Protein AF-0000000086184321 (afdb_homodimer)

Solvent-accessible surface area (backbone atoms only — not comparable to full-atom values): 30641 Å² total; per-residue (Å²): 94,87,85,82,88,83,79,93,79,84,78,82,73,81,73,84,86,80,82,78,77,79,79,68,79,74,74,78,65,77,64,73,74,68,76,66,70,72,68,69,64,73,70,72,73,70,72,45,74,62,38,49,52,39,48,54,51,44,51,50,51,59,71,64,36,75,62,76,52,78,52,70,68,50,64,69,43,50,80,32,51,65,48,74,54,87,91,51,58,49,40,37,38,31,44,73,55,88,78,30,42,36,38,38,39,37,48,44,63,45,68,56,58,64,70,67,51,63,70,83,76,51,77,66,77,75,64,75,80,81,79,79,78,69,83,70,72,75,64,71,71,79,72,75,56,62,64,33,61,34,43,35,37,40,33,41,85,94,52,19,25,40,36,37,36,29,32,28,32,78,32,35,73,50,64,47,28,49,24,68,34,80,49,36,63,59,71,68,43,84,47,71,66,34,50,49,56,54,70,44,31,50,51,51,59,49,38,85,74,46,56,66,68,49,47,51,34,48,51,52,55,36,36,76,67,58,61,34,42,68,47,18,47,43,49,52,52,51,36,52,50,50,49,52,54,51,47,52,50,46,38,51,51,52,30,53,57,64,62,100,134,93,86,79,89,76,80,92,86,85,87,81,79,84,79,82,82,80,77,79,79,80,81,74,78,78,75,77,74,73,69,74,76,70,71,70,70,72,68,69,69,65,78,71,73,70,71,46,74,44,37,50,44,37,48,53,51,45,49,51,50,60,72,64,40,72,60,78,51,77,51,70,68,48,64,67,43,50,78,34,47,65,48,71,51,87,62,41,26,45,40,37,37,31,45,73,55,87,76,29,40,36,39,36,38,38,49,45,63,47,70,54,58,62,71,71,52,63,69,84,75,54,78,67,78,74,68,75,78,78,80,82,78,72,87,66,72,76,64,70,74,76,74,76,56,62,65,32,62,35,42,37,36,41,34,41,83,92,54,20,25,39,37,38,37,27,32,29,32,80,30,33,72,50,64,48,26,50,23,69,32,78,50,37,63,58,72,67,44,87,46,68,66,35,47,55,56,54,71,76,46,66,51,30,59,55,40,83,73,48,56,68,66,59,48,53,52,50,52,53,54,36,36,77,69,57,60,34,41,68,46,20,47,43,49,52,53,52,35,52,50,49,46,51,55,49,47,53,50,46,39,53,52,46,31,53,55,66,61,99

Organism: Rhodotorula mucilaginosa (NCBI:txid5537)

Structure (mmCIF, N/CA/C/O backbone):
data_AF-0000000086184321-model_v1
#
loop_
_entity.id
_entity.type
_entity.pdbx_description
1 polymer 'Mitochondrial acidic protein mam33'
#
loop_
_atom_site.group_PDB
_atom_site.id
_atom_site.type_symbol
_atom_site.label_atom_id
_atom_site.label_alt_id
_atom_site.label_comp_id
_atom_site.label_asym_id
_atom_site.label_entity_id
_atom_site.label_seq_id
_atom_site.pdbx_PDB_ins_code
_atom_site.Cartn_x
_atom_site.Cartn_y
_atom_site.Cartn_z
_atom_site.occupancy
_atom_site.B_iso_or_equiv
_atom_site.auth_seq_id
_atom_site.auth_comp_id
_atom_site.auth_asym_id
_atom_site.auth_atom_id
_atom_site.pdbx_PDB_model_num
ATOM 1 N N . MET A 1 1 ? -21.906 15.953 9.023 1 20.77 1 MET A N 1
ATOM 2 C CA . MET A 1 1 ? -22.828 14.914 9.445 1 20.77 1 MET A CA 1
ATOM 3 C C . MET A 1 1 ? -24.188 15.5 9.797 1 20.77 1 MET A C 1
ATOM 5 O O . MET A 1 1 ? -24.391 15.984 10.914 1 20.77 1 MET A O 1
ATOM 9 N N . LEU A 1 2 ? -24.953 16.109 8.656 1 25.8 2 LEU A N 1
ATOM 10 C CA . LEU A 1 2 ? -26.078 17.031 8.703 1 25.8 2 LEU A CA 1
ATOM 11 C C . LEU A 1 2 ? -27.344 16.328 9.195 1 25.8 2 LEU A C 1
ATOM 13 O O . LEU A 1 2 ? -27.609 15.195 8.797 1 25.8 2 LEU A O 1
ATOM 17 N N . SER A 1 3 ? -28.078 16.688 10.312 1 24.38 3 SER A N 1
ATOM 18 C CA . SER A 1 3 ? -29.047 16.422 11.367 1 24.38 3 SER A CA 1
ATOM 19 C C . SER A 1 3 ? -30.469 16.281 10.805 1 24.38 3 SER A C 1
ATOM 21 O O . SER A 1 3 ? -31.109 17.281 10.477 1 24.38 3 SER A O 1
ATOM 23 N N . ARG A 1 4 ? -30.734 15.086 9.945 1 26.53 4 ARG A N 1
ATOM 24 C CA . ARG A 1 4 ? -32.031 14.859 9.328 1 26.53 4 ARG A CA 1
ATOM 25 C C . ARG A 1 4 ? -33.156 14.859 10.383 1 26.53 4 ARG A C 1
ATOM 27 O O . ARG A 1 4 ? -32.906 14.445 11.523 1 26.53 4 ARG A O 1
ATOM 34 N N . THR A 1 5 ? -34.312 15.523 10.148 1 26.09 5 THR A N 1
ATOM 35 C CA . THR A 1 5 ? -35.562 16.094 10.656 1 26.09 5 THR A CA 1
ATOM 36 C C . THR A 1 5 ? -36.5 14.992 11.148 1 26.09 5 THR A C 1
ATOM 38 O O . THR A 1 5 ? -36.812 14.07 10.406 1 26.09 5 THR A O 1
ATOM 41 N N . LEU A 1 6 ? -36.719 14.898 12.5 1 24.52 6 LEU A N 1
ATOM 42 C CA . LEU A 1 6 ? -37.219 14.07 13.602 1 24.52 6 LEU A CA 1
ATOM 43 C C . LEU A 1 6 ? -38.656 13.672 13.375 1 24.52 6 LEU A C 1
ATOM 45 O O . LEU A 1 6 ? -38.969 12.516 13.047 1 24.52 6 LEU A O 1
ATOM 49 N N . CYS A 1 7 ? -39.781 14.141 14.094 1 24.28 7 CYS A N 1
ATOM 50 C CA . CYS A 1 7 ? -40.344 13.477 15.266 1 24.28 7 CYS A CA 1
ATOM 51 C C . CYS A 1 7 ? -41.781 13.031 15.008 1 24.28 7 CYS A C 1
ATOM 53 O O . CYS A 1 7 ? -42.219 11.992 15.523 1 24.28 7 CYS A O 1
ATOM 55 N N . ARG A 1 8 ? -42.938 13.844 14.445 1 24.88 8 ARG A N 1
ATOM 56 C CA . ARG A 1 8 ? -44.031 14.039 15.359 1 24.88 8 ARG A CA 1
ATOM 57 C C . ARG A 1 8 ? -45.156 13.016 15.094 1 24.88 8 ARG A C 1
ATOM 59 O O . ARG A 1 8 ? -45.812 13.055 14.055 1 24.88 8 ARG A O 1
ATOM 66 N N . ALA A 1 9 ? -45.125 11.766 15.711 1 26.78 9 ALA A N 1
ATOM 67 C CA . ALA A 1 9 ? -45.906 10.547 15.555 1 26.78 9 ALA A CA 1
ATOM 68 C C . ALA A 1 9 ? -47.344 10.734 16.078 1 26.78 9 ALA A C 1
ATOM 70 O O . ALA A 1 9 ? -47.531 11.172 17.219 1 26.78 9 ALA A O 1
ATOM 71 N N . ALA A 1 10 ? -48.406 10.805 15.164 1 24.77 10 ALA A N 1
ATOM 72 C CA . ALA A 1 10 ? -49.812 11.148 15.297 1 24.77 10 ALA A CA 1
ATOM 73 C C . ALA A 1 10 ? -50.562 10.07 16.078 1 24.77 10 ALA A C 1
ATOM 75 O O . ALA A 1 10 ? -50.344 8.875 15.883 1 24.77 10 ALA A O 1
ATOM 76 N N . THR A 1 11 ? -51.219 10.273 17.25 1 27.66 11 THR A N 1
ATOM 77 C CA . THR A 1 11 ? -51.781 9.695 18.469 1 27.66 11 THR A CA 1
ATOM 78 C C . THR A 1 11 ? -53.125 9.031 18.203 1 27.66 11 THR A C 1
ATOM 80 O O . THR A 1 11 ? -53.812 8.609 19.125 1 27.66 11 THR A O 1
ATOM 83 N N . ALA A 1 12 ? -53.406 8.281 17.016 1 24.64 12 ALA A N 1
ATOM 84 C CA . ALA A 1 12 ? -54.844 8.07 16.734 1 24.64 12 ALA A CA 1
ATOM 85 C C . ALA A 1 12 ? -55.438 7.102 17.734 1 24.64 12 ALA A C 1
ATOM 87 O O . ALA A 1 12 ? -54.875 6.047 18.031 1 24.64 12 ALA A O 1
ATOM 88 N N . ALA A 1 13 ? -56.438 7.461 18.609 1 28.17 13 ALA A N 1
ATOM 89 C CA . ALA A 1 13 ? -57.125 7.074 19.844 1 28.17 13 ALA A CA 1
ATOM 90 C C . ALA A 1 13 ? -58.094 5.941 19.594 1 28.17 13 ALA A C 1
ATOM 92 O O . ALA A 1 13 ? -58.781 5.496 20.516 1 28.17 13 ALA A O 1
ATOM 93 N N . VAL A 1 14 ? -57.875 4.953 18.609 1 25.17 14 VAL A N 1
ATOM 94 C CA . VAL A 1 14 ? -59.094 4.273 18.234 1 25.17 14 VAL A CA 1
ATOM 95 C C . VAL A 1 14 ? -59.594 3.389 19.375 1 25.17 14 VAL A C 1
ATOM 97 O O . VAL A 1 14 ? -58.812 2.611 19.938 1 25.17 14 VAL A O 1
ATOM 100 N N . ARG A 1 15 ? -60.812 3.594 20 1 27.64 15 ARG A N 1
ATOM 101 C CA . ARG A 1 15 ? -61.531 3.24 21.203 1 27.64 15 ARG A CA 1
ATOM 102 C C . ARG A 1 15 ? -62.062 1.811 21.141 1 27.64 15 ARG A C 1
ATOM 104 O O . ARG A 1 15 ? -62.75 1.349 22.047 1 27.64 15 ARG A O 1
ATOM 111 N N . PRO A 1 16 ? -61.438 0.771 20.391 1 26.77 16 PRO A N 1
ATOM 112 C CA . PRO A 1 16 ? -62.438 -0.225 20.047 1 26.77 16 PRO A CA 1
ATOM 113 C C . PRO A 1 16 ? -63.062 -0.892 21.281 1 26.77 16 PRO A C 1
ATOM 115 O O . PRO A 1 16 ? -62.438 -0.862 22.359 1 26.77 16 PRO A O 1
ATOM 118 N N . ALA A 1 17 ? -64.25 -1.737 21.078 1 27.14 17 ALA A N 1
ATOM 119 C CA . ALA A 1 17 ? -65.562 -2.311 21.516 1 27.14 17 ALA A CA 1
ATOM 120 C C . ALA A 1 17 ? -65.312 -3.584 22.328 1 27.14 17 ALA A C 1
ATOM 122 O O . ALA A 1 17 ? -64.562 -4.457 21.922 1 27.14 17 ALA A O 1
ATOM 123 N N . LEU A 1 18 ? -65.75 -3.633 23.641 1 27.95 18 LEU A N 1
ATOM 124 C CA . LEU A 1 18 ? -65.562 -4.449 24.844 1 27.95 18 LEU A CA 1
ATOM 125 C C . LEU A 1 18 ? -66.25 -5.785 24.703 1 27.95 18 LEU A C 1
ATOM 127 O O . LEU A 1 18 ? -66.25 -6.594 25.641 1 27.95 18 LEU A O 1
ATOM 131 N N . ALA A 1 19 ? -66.938 -6.242 23.625 1 28.39 19 ALA A N 1
ATOM 132 C CA . ALA A 1 19 ? -68.062 -7.133 23.906 1 28.39 19 ALA A CA 1
ATOM 133 C C . ALA A 1 19 ? -67.562 -8.43 24.547 1 28.39 19 ALA A C 1
ATOM 135 O O . ALA A 1 19 ? -66.562 -9 24.125 1 28.39 19 ALA A O 1
ATOM 136 N N . ARG A 1 20 ? -68.188 -8.812 25.703 1 28.73 20 ARG A N 1
ATOM 137 C CA . ARG A 1 20 ? -67.938 -9.805 26.75 1 28.73 20 ARG A CA 1
ATOM 138 C C . ARG A 1 20 ? -68.312 -11.203 26.281 1 28.73 20 ARG A C 1
ATOM 140 O O . ARG A 1 20 ? -69.5 -11.531 26.156 1 28.73 20 ARG A O 1
ATOM 147 N N . ALA A 1 21 ? -67.875 -11.75 25.172 1 28.08 21 ALA A N 1
ATOM 148 C CA . ALA A 1 21 ? -68.375 -13.016 24.641 1 28.08 21 ALA A CA 1
ATOM 149 C C . ALA A 1 21 ? -68.312 -14.117 25.703 1 28.08 21 ALA A C 1
ATOM 151 O O . ALA A 1 21 ? -67.375 -14.188 26.469 1 28.08 21 ALA A O 1
ATOM 152 N N . ALA A 1 22 ? -69.5 -14.695 25.984 1 34.22 22 ALA A N 1
ATOM 153 C CA . ALA A 1 22 ? -70.062 -15.75 26.828 1 34.22 22 ALA A CA 1
ATOM 154 C C . ALA A 1 22 ? -69.312 -17.047 26.641 1 34.22 22 ALA A C 1
ATOM 156 O O . ALA A 1 22 ? -68.938 -17.438 25.516 1 34.22 22 ALA A O 1
ATOM 157 N N . VAL A 1 23 ? -68.688 -17.484 27.688 1 32.53 23 VAL A N 1
ATOM 158 C CA . VAL A 1 23 ? -67.688 -18.547 27.844 1 32.53 23 VAL A CA 1
ATOM 159 C C . VAL A 1 23 ? -68.375 -19.906 27.781 1 32.53 23 VAL A C 1
ATOM 161 O O . VAL A 1 23 ? -69.125 -20.297 28.703 1 32.53 23 VAL A O 1
ATOM 164 N N . ARG A 1 24 ? -69.375 -20.141 26.844 1 38.09 24 ARG A N 1
ATOM 165 C CA . ARG A 1 24 ? -70 -21.453 26.969 1 38.09 24 ARG A CA 1
ATOM 166 C C . ARG A 1 24 ? -69 -22.562 27.094 1 38.09 24 ARG A C 1
ATOM 168 O O . ARG A 1 24 ? -67.938 -22.531 26.422 1 38.09 24 ARG A O 1
ATOM 175 N N . PRO A 1 25 ? -69.188 -23.406 28.141 1 37.12 25 PRO A N 1
ATOM 176 C CA . PRO A 1 25 ? -68.188 -24.406 28.469 1 37.12 25 PRO A CA 1
ATOM 177 C C . PRO A 1 25 ? -68 -25.438 27.359 1 37.12 25 PRO A C 1
ATOM 179 O O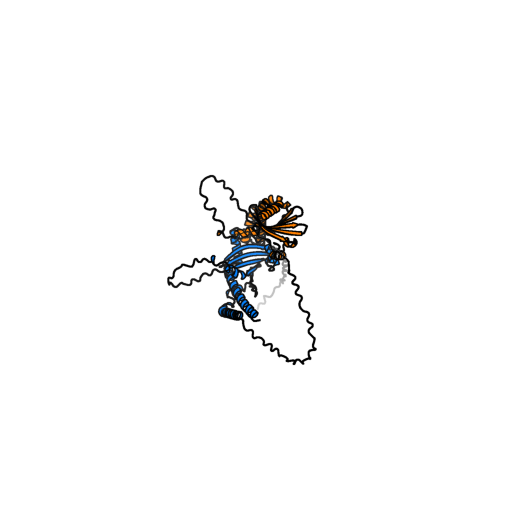 . PRO A 1 25 ? -68.938 -26 26.859 1 37.12 25 PRO A O 1
ATOM 182 N N . ALA A 1 26 ? -67.25 -25.203 26.391 1 33.62 26 ALA A N 1
ATOM 183 C CA . ALA A 1 26 ? -67.125 -26.078 25.234 1 33.62 26 ALA A CA 1
ATOM 184 C C . ALA A 1 26 ? -66.875 -27.516 25.656 1 33.62 26 ALA A C 1
ATOM 186 O O . ALA A 1 26 ? -66.125 -27.766 26.641 1 33.62 26 ALA A O 1
ATOM 187 N N . ALA A 1 27 ? -67.938 -28.422 25.484 1 34.38 27 ALA A N 1
ATOM 188 C CA . ALA A 1 27 ? -67.938 -29.875 25.547 1 34.38 27 ALA A CA 1
ATOM 189 C C . ALA A 1 27 ? -66.562 -30.422 25.047 1 34.38 27 ALA A C 1
ATOM 191 O O . ALA A 1 27 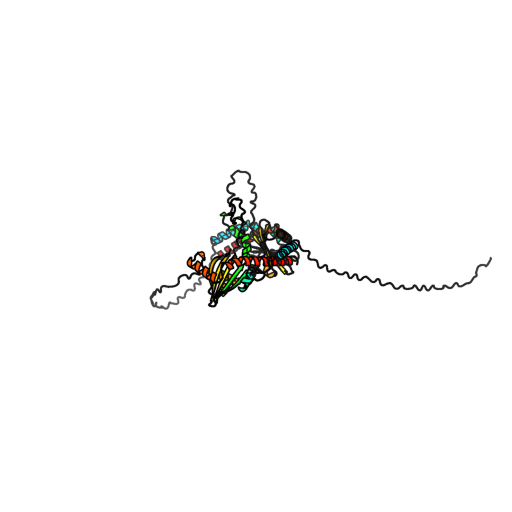? -66 -29.875 24.109 1 34.38 27 ALA A O 1
ATOM 192 N N . ALA A 1 28 ? -66 -31.094 25.938 1 33.91 28 ALA A N 1
ATOM 193 C CA . ALA A 1 28 ? -64.688 -31.688 25.719 1 33.91 28 ALA A CA 1
ATOM 194 C C . ALA A 1 28 ? -64.688 -32.656 24.516 1 33.91 28 ALA A C 1
ATOM 196 O O . ALA A 1 28 ? -65.312 -33.719 24.594 1 33.91 28 ALA A O 1
ATOM 197 N N . ARG A 1 29 ? -65.25 -32.188 23.375 1 37.16 29 ARG A N 1
ATOM 198 C CA . ARG A 1 29 ? -65.188 -33.125 22.281 1 37.16 29 ARG A CA 1
ATOM 199 C C . ARG A 1 29 ? -63.875 -33.906 22.25 1 37.16 29 ARG A C 1
ATOM 201 O O . ARG A 1 29 ? -62.812 -33.312 22.344 1 37.16 29 ARG A O 1
ATOM 208 N N . ALA A 1 30 ? -64.062 -35.156 22.688 1 39.91 30 ALA A N 1
ATOM 209 C CA . ALA A 1 30 ? -62.938 -36.094 22.5 1 39.91 30 ALA A CA 1
ATOM 210 C C . ALA A 1 30 ? -62.281 -35.875 21.141 1 39.91 30 ALA A C 1
ATOM 212 O O . ALA A 1 30 ? -62.938 -35.938 20.109 1 39.91 30 ALA A O 1
ATOM 213 N N . LEU A 1 31 ? -61.5 -34.906 21.047 1 37.31 31 LEU A N 1
ATOM 214 C CA . LEU A 1 31 ? -60.844 -34.75 19.766 1 37.31 31 LEU A CA 1
ATOM 215 C C . LEU A 1 31 ? -60.219 -36.062 19.281 1 37.31 31 LEU A C 1
ATOM 217 O O . LEU A 1 31 ? -59.625 -36.781 20.062 1 37.31 31 LEU A O 1
ATOM 221 N N . PRO A 1 32 ? -61 -36.75 18.453 1 43.38 32 PRO A N 1
ATOM 222 C CA . PRO A 1 32 ? -60.281 -37.875 17.875 1 43.38 32 PRO A CA 1
ATOM 223 C C . PRO A 1 32 ? -58.812 -37.562 17.609 1 43.38 32 PRO A C 1
ATOM 225 O O . PRO A 1 32 ? -58.438 -36.438 17.359 1 43.38 32 PRO A O 1
ATOM 228 N N . SER A 1 33 ? -58 -38.125 18.469 1 41.62 33 SER A N 1
ATOM 229 C CA . SER A 1 33 ? -56.562 -38 18.188 1 41.62 33 SER A CA 1
ATOM 230 C C . SER A 1 33 ? -56.25 -38.438 16.766 1 41.62 33 SER A C 1
ATOM 232 O O . SER A 1 33 ? -56.344 -39.625 16.438 1 41.62 33 SER A O 1
ATOM 234 N N . THR A 1 34 ? -56.969 -37.906 15.758 1 42.31 34 THR A N 1
ATOM 235 C CA . THR A 1 34 ? -56.375 -38.25 14.469 1 42.31 34 THR A CA 1
ATOM 236 C C . THR A 1 34 ? -54.844 -38.031 14.523 1 42.31 34 THR A C 1
ATOM 238 O O . THR A 1 34 ? -54.375 -36.906 14.781 1 42.31 34 THR A O 1
ATOM 241 N N . LEU A 1 35 ? -54.188 -39 15.125 1 38.09 35 LEU A N 1
ATOM 242 C CA . LEU A 1 35 ? -52.75 -38.938 14.773 1 38.09 35 LEU A CA 1
ATOM 243 C C . LEU A 1 35 ? -52.594 -38.625 13.297 1 38.09 35 LEU A C 1
ATOM 245 O O . LEU A 1 35 ? -53 -39.375 12.422 1 38.09 35 LEU A O 1
ATOM 249 N N . ARG A 1 36 ? -53 -37.375 12.898 1 42.62 36 ARG A N 1
ATOM 250 C CA . ARG A 1 36 ? -52.5 -37 11.578 1 42.62 36 ARG A CA 1
ATOM 251 C C . ARG A 1 36 ? -51.062 -37.406 11.398 1 42.62 36 ARG A C 1
ATOM 253 O O . ARG A 1 36 ? -50.188 -37 12.18 1 42.62 36 ARG A O 1
ATOM 260 N N . THR A 1 37 ? -50.844 -38.625 11.023 1 43 37 THR A N 1
ATOM 261 C CA . THR A 1 37 ? -49.531 -38.906 10.508 1 43 37 THR A CA 1
ATOM 262 C C . THR A 1 37 ? -49.031 -37.719 9.664 1 43 37 THR A C 1
ATOM 264 O O . THR A 1 37 ? -49.656 -37.344 8.68 1 43 37 THR A O 1
ATOM 267 N N . PHE A 1 38 ? -48.5 -36.656 10.328 1 44.75 38 PHE A N 1
ATOM 268 C CA . PHE A 1 38 ? -47.688 -35.75 9.523 1 44.75 38 PHE A CA 1
ATOM 269 C C . PHE A 1 38 ? -46.844 -36.5 8.531 1 44.75 38 PHE A C 1
ATOM 271 O O . PHE A 1 38 ? -45.844 -37.125 8.914 1 44.75 38 PHE A O 1
ATOM 278 N N . SER A 1 39 ? -47.5 -37.281 7.688 1 42.09 39 SER A N 1
ATOM 279 C CA . SER A 1 39 ? -46.594 -37.625 6.59 1 42.09 39 SER A CA 1
ATOM 280 C C . SER A 1 39 ? -45.688 -36.438 6.219 1 42.09 39 SER A C 1
ATOM 282 O O . SER A 1 39 ? -46.188 -35.375 5.781 1 42.09 39 SER A O 1
ATOM 284 N N . THR A 1 40 ? -44.781 -36.062 7.086 1 42.84 40 THR A N 1
ATOM 285 C CA . THR A 1 40 ? -43.781 -35.188 6.551 1 42.84 40 THR A CA 1
ATOM 286 C C . THR A 1 40 ? -43.438 -35.531 5.105 1 42.84 40 THR A C 1
ATOM 288 O O . THR A 1 40 ? -42.812 -36.562 4.852 1 42.84 40 THR A O 1
ATOM 291 N N . SER A 1 41 ? -44.406 -35.5 4.215 1 43.53 41 SER A N 1
ATOM 292 C CA . SER A 1 41 ? -43.906 -35.5 2.844 1 43.53 41 SER A CA 1
ATOM 293 C C . SER A 1 41 ? -42.562 -34.75 2.738 1 43.53 41 SER A C 1
ATOM 295 O O . SER A 1 41 ? -42.469 -33.594 3.121 1 43.53 41 SER A O 1
ATOM 297 N N . PHE A 1 42 ? -41.5 -35.375 3.031 1 43.12 42 PHE A N 1
ATOM 298 C CA . PHE A 1 42 ? -40.25 -34.781 2.523 1 43.12 42 PHE A CA 1
ATOM 299 C C . PHE A 1 42 ? -40.5 -34.094 1.193 1 43.12 42 PHE A C 1
ATOM 301 O O . PHE A 1 42 ? -40.938 -34.719 0.226 1 43.12 42 PHE A O 1
ATOM 308 N N . ALA A 1 43 ? -41.094 -32.969 1.17 1 44.62 43 ALA A N 1
ATOM 309 C CA . ALA A 1 43 ? -41.219 -32.156 -0.028 1 44.62 43 ALA A CA 1
ATOM 310 C C . ALA A 1 43 ? -40.031 -32.406 -0.987 1 44.62 43 ALA A C 1
ATOM 312 O O . ALA A 1 43 ? -38.875 -32.25 -0.615 1 44.62 43 ALA A O 1
ATOM 313 N N . ARG A 1 44 ? -40.094 -33.344 -1.843 1 51.38 44 ARG A N 1
ATOM 314 C CA . ARG A 1 44 ? -39.188 -33.438 -2.982 1 51.38 44 ARG A CA 1
ATOM 315 C C . ARG A 1 44 ? -38.781 -32.062 -3.482 1 51.38 44 ARG A C 1
ATOM 317 O O . ARG A 1 44 ? -39.656 -31.266 -3.844 1 51.38 44 ARG A O 1
ATOM 324 N N . PHE A 1 45 ? -37.656 -31.531 -2.945 1 55.56 45 PHE A N 1
ATOM 325 C CA . PHE A 1 45 ? -37.188 -30.234 -3.404 1 55.56 45 PHE A CA 1
ATOM 326 C C . PHE A 1 45 ? -37.344 -30.109 -4.914 1 55.56 45 PHE A C 1
ATOM 328 O O . PHE A 1 45 ? -36.906 -30.984 -5.664 1 55.56 45 PHE A O 1
ATOM 335 N N . GLU A 1 46 ? -38.312 -29.531 -5.391 1 66.12 46 GLU A N 1
ATOM 336 C CA . GLU A 1 46 ? -38.344 -29.188 -6.809 1 66.12 46 GLU A CA 1
ATOM 337 C C . GLU A 1 46 ? -37.344 -28.094 -7.137 1 66.12 46 GLU A C 1
ATOM 339 O O . GLU A 1 46 ? -37.375 -27.016 -6.547 1 66.12 46 GLU A O 1
ATOM 344 N N . PRO A 1 47 ? -36.25 -28.516 -7.875 1 74.5 47 PRO A N 1
ATOM 345 C CA . PRO A 1 47 ? -35.219 -27.516 -8.219 1 74.5 47 PRO A CA 1
ATOM 346 C C . PRO A 1 47 ? -35.812 -26.25 -8.828 1 74.5 47 PRO A C 1
ATOM 348 O O . PRO A 1 47 ? -36.75 -26.328 -9.617 1 74.5 47 PRO A O 1
ATOM 351 N N . THR A 1 48 ? -35.438 -25.188 -8.203 1 84.69 48 THR A N 1
ATOM 352 C CA . THR A 1 48 ? -35.812 -23.906 -8.812 1 84.69 48 THR A CA 1
ATOM 353 C C . THR A 1 48 ? -35.188 -23.766 -10.195 1 84.69 48 THR A C 1
ATOM 355 O O . THR A 1 48 ? -34.25 -24.516 -10.539 1 84.69 48 THR A O 1
ATOM 358 N N . ALA A 1 49 ? -35.812 -22.969 -10.906 1 90.38 49 ALA A N 1
ATOM 359 C CA . ALA A 1 49 ? -35.25 -22.672 -12.211 1 90.38 49 ALA A CA 1
ATOM 360 C C . ALA A 1 49 ? -33.781 -22.281 -12.086 1 90.38 49 ALA A C 1
ATOM 362 O O . ALA A 1 49 ? -32.969 -22.672 -12.914 1 90.38 49 ALA A O 1
ATOM 363 N N . LEU A 1 50 ? -33.531 -21.641 -11.047 1 94 50 LEU A N 1
ATOM 364 C CA . LEU A 1 50 ? -32.156 -21.188 -10.82 1 94 50 LEU A CA 1
ATOM 365 C C . LEU A 1 50 ? -31.266 -22.375 -10.516 1 94 50 LEU A C 1
ATOM 367 O O . LEU A 1 50 ? -30.172 -22.5 -11.102 1 94 50 LEU A O 1
ATOM 371 N N . SER A 1 51 ? -31.688 -23.234 -9.609 1 94.62 51 SER A N 1
ATOM 372 C CA . SER A 1 51 ? -30.875 -24.391 -9.25 1 94.62 51 SER A CA 1
ATOM 373 C C . SER A 1 51 ? -30.656 -25.297 -10.461 1 94.62 51 SER A C 1
ATOM 375 O O . SER A 1 51 ? -29.578 -25.875 -10.609 1 94.62 51 SER A O 1
ATOM 377 N N . THR A 1 52 ? -31.641 -25.391 -11.234 1 94.31 52 THR A N 1
ATOM 378 C CA . THR A 1 52 ? -31.531 -26.188 -12.445 1 94.31 52 THR A CA 1
ATOM 379 C C . THR A 1 52 ? -30.484 -25.609 -13.391 1 94.31 52 THR A C 1
ATOM 381 O O . THR A 1 52 ? -29.656 -26.328 -13.938 1 94.31 52 THR A O 1
ATOM 384 N N . LYS A 1 53 ? -30.547 -24.281 -13.516 1 96 53 LYS A N 1
ATOM 385 C CA . LYS A 1 53 ? -29.594 -23.609 -14.398 1 96 53 LYS A CA 1
ATOM 386 C C . LYS A 1 53 ? -28.156 -23.75 -13.867 1 96 53 LYS A C 1
ATOM 388 O O . LYS A 1 53 ? -27.219 -23.922 -14.633 1 96 53 LYS A O 1
ATOM 393 N N . LEU A 1 54 ? -28.031 -23.672 -12.641 1 96.31 54 LEU A N 1
ATOM 394 C CA . LEU A 1 54 ? -26.719 -23.844 -12.016 1 96.31 54 LEU A CA 1
ATOM 395 C C . LEU A 1 54 ? -26.203 -25.266 -12.234 1 96.31 54 LEU A C 1
ATOM 397 O O . LEU A 1 54 ? -25 -25.469 -12.445 1 96.31 54 LEU A O 1
ATOM 401 N N . GLY A 1 55 ? -27.062 -26.172 -12.133 1 94.56 55 GLY A N 1
ATOM 402 C CA . GLY A 1 55 ? -26.688 -27.547 -12.391 1 94.56 55 GLY A CA 1
ATOM 403 C C . GLY A 1 55 ? -26.203 -27.781 -13.805 1 94.56 55 GLY A C 1
ATOM 404 O O . GLY A 1 55 ? -25.234 -28.531 -14.023 1 94.56 55 GLY A O 1
ATOM 405 N N . GLU A 1 56 ? -26.906 -27.203 -14.68 1 94.38 56 GLU A N 1
ATOM 406 C CA . GLU A 1 56 ? -26.484 -27.297 -16.078 1 94.38 56 GLU A CA 1
ATOM 407 C C . GLU A 1 56 ? -25.094 -26.688 -16.266 1 94.38 56 GLU A C 1
ATOM 409 O O . GLU A 1 56 ? -24.25 -27.266 -16.969 1 94.38 56 GLU A O 1
ATOM 414 N N . GLU A 1 57 ? -24.891 -25.531 -15.695 1 94.06 57 GLU A N 1
ATOM 415 C CA . GLU A 1 57 ? -23.578 -24.891 -15.789 1 94.06 57 GLU A CA 1
ATOM 416 C C . GLU A 1 57 ? -22.484 -25.766 -15.156 1 94.06 57 GLU A C 1
ATOM 418 O O . GLU A 1 57 ? -21.406 -25.906 -15.719 1 94.06 57 GLU A O 1
ATOM 423 N N . LEU A 1 58 ? -22.797 -26.297 -14.031 1 94.38 58 LEU A N 1
ATOM 424 C CA . LEU A 1 58 ? -21.859 -27.172 -13.336 1 94.38 58 LEU A CA 1
ATOM 425 C C . LEU A 1 58 ? -21.469 -28.359 -14.195 1 94.38 58 LEU A C 1
ATOM 427 O O . LEU A 1 58 ? -20.297 -28.703 -14.305 1 94.38 58 LEU A O 1
ATOM 431 N N . GLN A 1 59 ? -22.469 -28.938 -14.781 1 92.31 59 GLN A N 1
ATOM 432 C CA . GLN A 1 59 ? -22.219 -30.078 -15.648 1 92.31 59 GLN A CA 1
ATOM 433 C C . GLN A 1 59 ? -21.359 -29.688 -16.844 1 92.31 59 GLN A C 1
ATOM 435 O O . GLN A 1 59 ? -20.469 -30.438 -17.266 1 92.31 59 GLN A O 1
ATOM 440 N N . PHE A 1 60 ? -21.625 -28.547 -17.359 1 90.19 60 PHE A N 1
ATOM 441 C CA . PHE A 1 60 ? -20.844 -28.031 -18.469 1 90.19 60 PHE A CA 1
ATOM 442 C C . PHE A 1 60 ? -19.375 -27.891 -18.094 1 90.19 60 PHE A C 1
ATOM 444 O O . PHE A 1 60 ? -18.484 -28.297 -18.844 1 90.19 60 PHE A O 1
ATOM 451 N N . GLU A 1 61 ? -19.141 -27.266 -16.953 1 89.44 61 GLU A N 1
ATOM 452 C CA . GLU A 1 61 ? -17.781 -27.047 -16.484 1 89.44 61 GLU A CA 1
ATOM 453 C C . GLU A 1 61 ? -17.078 -28.375 -16.219 1 89.44 61 GLU A C 1
ATOM 455 O O . GLU A 1 61 ? -15.883 -28.516 -16.516 1 89.44 61 GLU A O 1
ATOM 460 N N . ARG A 1 62 ? -17.766 -29.297 -15.742 1 85.88 62 ARG A N 1
ATOM 461 C CA . ARG A 1 62 ? -17.188 -30.594 -15.43 1 85.88 62 ARG A CA 1
ATOM 462 C C . ARG A 1 62 ? -16.859 -31.359 -16.703 1 85.88 62 ARG A C 1
ATOM 464 O O . ARG A 1 62 ? -15.859 -32.062 -16.766 1 85.88 62 ARG A O 1
ATOM 471 N N . ASP A 1 63 ? -17.719 -31.234 -17.641 1 84.75 63 ASP A N 1
ATOM 472 C CA . ASP A 1 63 ? -17.5 -31.922 -18.906 1 84.75 63 ASP A CA 1
ATOM 473 C C . ASP A 1 63 ? -16.328 -31.312 -19.672 1 84.75 63 ASP A C 1
ATOM 475 O O . ASP A 1 63 ? -15.672 -32 -20.453 1 84.75 63 ASP A O 1
ATOM 479 N N . ASN A 1 64 ? -16.156 -30.141 -19.516 1 74.94 64 ASN A N 1
ATOM 480 C CA . ASN A 1 64 ? -15.086 -29.453 -20.234 1 74.94 64 ASN A CA 1
ATOM 481 C C . ASN A 1 64 ? -13.812 -29.359 -19.391 1 74.94 64 ASN A C 1
ATOM 483 O O . ASN A 1 64 ? -12.797 -28.828 -19.844 1 74.94 64 ASN A O 1
ATOM 487 N N . ALA A 1 65 ? -13.977 -29.641 -18.21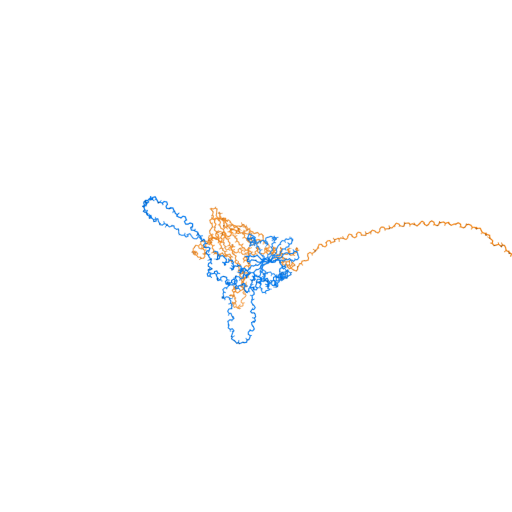9 1 61.72 65 ALA A N 1
ATOM 488 C CA . ALA A 1 65 ? -12.875 -29.453 -17.266 1 61.72 65 ALA A CA 1
ATOM 489 C C . ALA A 1 65 ? -11.758 -30.453 -17.531 1 61.72 65 ALA A C 1
ATOM 491 O O . ALA A 1 65 ? -11.797 -31.594 -17.047 1 61.72 65 ALA A O 1
ATOM 492 N N . ASP A 1 66 ? -11.477 -30.844 -18.688 1 56.06 66 ASP A N 1
ATOM 493 C CA . ASP A 1 66 ? -10.109 -31.344 -18.594 1 56.06 66 ASP A CA 1
ATOM 494 C C . ASP A 1 66 ? -9.305 -30.562 -17.562 1 56.06 66 ASP A C 1
ATOM 496 O O . ASP A 1 66 ? -8.102 -30.766 -17.406 1 56.06 66 ASP A O 1
ATOM 500 N N . LEU A 1 67 ? -9.773 -29.688 -17.047 1 51.62 67 LEU A N 1
ATOM 501 C CA . LEU A 1 67 ? -9.219 -28.562 -16.312 1 51.62 67 LEU A CA 1
ATOM 502 C C . LEU A 1 67 ? -8.852 -28.969 -14.891 1 51.62 67 LEU A C 1
ATOM 504 O O . LEU A 1 67 ? -8.141 -28.25 -14.188 1 51.62 67 LEU A O 1
ATOM 508 N N . ALA A 1 68 ? -9.625 -29.906 -14.352 1 51.84 68 ALA A N 1
ATOM 509 C CA . ALA A 1 68 ? -9.297 -30.297 -12.984 1 51.84 68 ALA A CA 1
ATOM 510 C C . ALA A 1 68 ? -7.902 -30.906 -12.906 1 51.84 68 ALA A C 1
ATOM 512 O O . ALA A 1 68 ? -7.328 -31.031 -11.828 1 51.84 68 ALA A O 1
ATOM 513 N N . ALA A 1 69 ? -7.441 -31.297 -13.961 1 56.94 69 ALA A N 1
ATOM 514 C CA . ALA A 1 69 ? -6.125 -31.906 -13.82 1 56.94 69 ALA A CA 1
ATOM 515 C C . ALA A 1 69 ? -5.047 -30.859 -13.602 1 56.94 69 ALA A C 1
ATOM 517 O O . ALA A 1 69 ? -5.102 -29.766 -14.195 1 56.94 69 ALA A O 1
ATOM 518 N N . GLU A 1 70 ? -4.445 -31.016 -12.492 1 62.84 70 GLU A N 1
ATOM 519 C CA . GLU A 1 70 ? -3.281 -30.172 -12.227 1 62.84 70 GLU A CA 1
ATOM 520 C C . GLU A 1 70 ? -2.412 -30.031 -13.477 1 62.84 70 GLU A C 1
ATOM 522 O O . GLU A 1 70 ? -1.996 -31.031 -14.07 1 62.84 70 GLU A O 1
ATOM 527 N N . PRO A 1 71 ? -2.418 -28.844 -14.039 1 62.34 71 PRO A N 1
ATOM 528 C CA . PRO A 1 71 ? -1.587 -28.656 -15.227 1 62.34 71 PRO A CA 1
ATOM 529 C C . PRO A 1 71 ? -0.152 -29.141 -15.023 1 62.34 71 PRO A C 1
ATOM 531 O O . PRO A 1 71 ? 0.355 -29.125 -13.898 1 62.34 71 PRO A O 1
ATOM 534 N N . ASP A 1 72 ? 0.439 -29.688 -16.031 1 63.69 72 ASP A N 1
ATOM 535 C CA . ASP A 1 72 ? 1.813 -30.188 -16.016 1 63.69 72 ASP A CA 1
ATOM 536 C C . ASP A 1 72 ? 2.764 -29.141 -15.43 1 63.69 72 ASP A C 1
ATOM 538 O O . ASP A 1 72 ? 3.723 -29.484 -14.734 1 63.69 72 ASP A O 1
ATOM 542 N N . PHE A 1 73 ? 2.365 -27.922 -15.641 1 59 73 PHE A N 1
ATOM 543 C CA . PHE A 1 73 ? 3.27 -26.875 -15.188 1 59 73 PHE A CA 1
ATOM 544 C C . PHE A 1 73 ? 3.299 -26.797 -13.664 1 59 73 PHE A C 1
ATOM 546 O O . PHE A 1 73 ? 4.316 -26.422 -13.078 1 59 73 PHE A O 1
ATOM 553 N N . LEU A 1 74 ? 2.191 -27.156 -13.039 1 62.94 74 LEU A N 1
ATOM 554 C CA . LEU A 1 74 ? 2.15 -27.156 -11.578 1 62.94 74 LEU A CA 1
ATOM 555 C C . LEU A 1 74 ? 2.998 -28.297 -11.016 1 62.94 74 LEU A C 1
ATOM 557 O O . LEU A 1 74 ? 3.645 -28.141 -9.977 1 62.94 74 LEU A O 1
ATOM 561 N N . ALA A 1 75 ? 2.984 -29.391 -11.773 1 59.81 75 ALA A N 1
ATOM 562 C CA . ALA A 1 75 ? 3.797 -30.516 -11.336 1 59.81 75 ALA A CA 1
ATOM 563 C C . ALA A 1 75 ? 5.277 -30.156 -11.289 1 59.81 75 ALA A C 1
ATOM 565 O O . ALA A 1 75 ? 6.004 -30.578 -10.391 1 59.81 75 ALA A O 1
ATOM 566 N N . ALA A 1 76 ? 5.602 -29.297 -12.164 1 57.34 76 ALA A N 1
ATOM 567 C CA . ALA A 1 76 ? 7.004 -28.891 -12.234 1 57.34 76 ALA A CA 1
ATOM 568 C C . ALA A 1 76 ? 7.348 -27.938 -11.102 1 57.34 76 ALA A C 1
ATOM 570 O O . ALA A 1 76 ? 8.484 -27.891 -10.633 1 57.34 76 ALA A O 1
ATOM 571 N N . PHE A 1 77 ? 6.309 -27.156 -10.68 1 59 77 PHE A N 1
ATOM 572 C CA . PHE A 1 77 ? 6.566 -26.156 -9.648 1 59 77 PHE A CA 1
ATOM 573 C C . PHE A 1 77 ? 6.258 -26.734 -8.266 1 59 77 PHE A C 1
ATOM 575 O O . PHE A 1 77 ? 6.562 -26.094 -7.25 1 59 77 PHE A O 1
ATOM 582 N N . LYS A 1 78 ? 5.426 -27.812 -8.211 1 56.22 78 LYS A N 1
ATOM 583 C CA . LYS A 1 78 ? 5.109 -28.406 -6.914 1 56.22 78 LYS A CA 1
ATOM 584 C C . LYS A 1 78 ? 6.363 -28.562 -6.059 1 56.22 78 LYS A C 1
ATOM 586 O O . LYS A 1 78 ? 6.297 -28.469 -4.832 1 56.22 78 LYS A O 1
ATOM 591 N N . ALA A 1 79 ? 7.41 -28.688 -6.789 1 53.06 79 ALA A N 1
ATOM 592 C CA . ALA A 1 79 ? 8.578 -28.781 -5.922 1 53.06 79 ALA A CA 1
ATOM 593 C C . ALA A 1 79 ? 8.781 -27.484 -5.133 1 53.06 79 ALA A C 1
ATOM 595 O O . ALA A 1 79 ? 9.383 -27.5 -4.059 1 53.06 79 ALA A O 1
ATOM 596 N N . GLU A 1 80 ? 8.102 -26.469 -5.672 1 57.41 80 GLU A N 1
ATOM 597 C CA . GLU A 1 80 ? 8.32 -25.172 -5.027 1 57.41 80 GLU A CA 1
ATOM 598 C C . GLU A 1 80 ? 7.219 -24.859 -4.02 1 57.41 80 GLU A C 1
ATOM 600 O O . GLU A 1 80 ? 7.34 -23.922 -3.225 1 57.41 80 GLU A O 1
ATOM 605 N N . GLY A 1 81 ? 6.883 -25.625 -3.029 1 72.38 81 GLY A N 1
ATOM 606 C CA . GLY A 1 81 ? 5.93 -25.484 -1.938 1 72.38 81 GLY A CA 1
ATOM 607 C C . GLY A 1 81 ? 4.785 -24.547 -2.26 1 72.38 81 GLY A C 1
ATOM 608 O O . GLY A 1 81 ? 4.844 -23.359 -1.934 1 72.38 81 GLY A O 1
ATOM 609 N N . VAL A 1 82 ? 3.801 -25 -3.178 1 75.38 82 VAL A N 1
ATOM 610 C CA . VAL A 1 82 ? 2.592 -24.25 -3.477 1 75.38 82 VAL A CA 1
ATOM 611 C C . VAL A 1 82 ? 1.519 -24.547 -2.434 1 75.38 82 VAL A C 1
ATOM 613 O O . VAL A 1 82 ? 1.192 -25.719 -2.191 1 75.38 82 VAL A O 1
ATOM 616 N N . VAL A 1 83 ? 1.139 -23.547 -1.773 1 77.44 83 VAL A N 1
ATOM 617 C CA . VAL A 1 83 ? 0.016 -23.688 -0.851 1 77.44 83 VAL A CA 1
ATOM 618 C C . VAL A 1 83 ? -1.21 -22.969 -1.422 1 77.44 83 VAL A C 1
ATOM 620 O O . VAL A 1 83 ? -1.213 -21.75 -1.571 1 77.44 83 VAL A O 1
ATOM 623 N N . ASP A 1 84 ? -2.18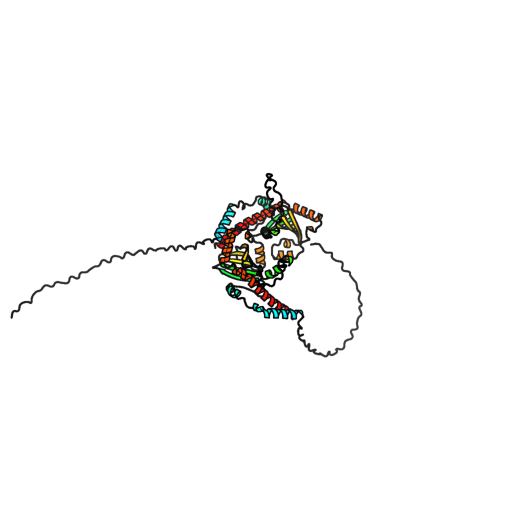2 -23.781 -1.843 1 80.88 84 ASP A N 1
ATOM 624 C CA . ASP A 1 84 ? -3.471 -23.312 -2.336 1 80.88 84 ASP A CA 1
ATOM 625 C C . ASP A 1 84 ? -4.613 -23.797 -1.451 1 80.88 84 ASP A C 1
ATOM 627 O O . ASP A 1 84 ? -4.953 -24.984 -1.47 1 80.88 84 ASP A O 1
ATOM 631 N N . GLU A 1 85 ? -5.152 -22.953 -0.707 1 86.25 85 GLU A N 1
ATOM 632 C CA . GLU A 1 85 ? -6.246 -23.328 0.185 1 86.25 85 GLU A CA 1
ATOM 633 C C . GLU A 1 85 ? -7.602 -23.125 -0.484 1 86.25 85 GLU A C 1
ATOM 635 O O . GLU A 1 85 ? -7.859 -22.062 -1.061 1 86.25 85 GLU A O 1
ATOM 640 N N . GLU A 1 86 ? -8.391 -24.109 -0.271 1 88.62 86 GLU A N 1
ATOM 641 C CA . GLU A 1 86 ? -9.742 -24.031 -0.805 1 88.62 86 GLU A CA 1
ATOM 642 C C . GLU A 1 86 ? -10.492 -22.828 -0.225 1 88.62 86 GLU A C 1
ATOM 644 O O . GLU A 1 86 ? -10.414 -22.562 0.976 1 88.62 86 GLU A O 1
ATOM 649 N N . GLY A 1 87 ? -11.156 -22.141 -1.127 1 92.75 87 GLY A N 1
ATOM 650 C CA . GLY A 1 87 ? -11.961 -21 -0.698 1 92.75 87 GLY A CA 1
ATOM 651 C C . GLY A 1 87 ? -11.18 -19.703 -0.606 1 92.75 87 GLY A C 1
ATOM 652 O O . GLY A 1 87 ? -11.766 -18.625 -0.491 1 92.75 87 GLY A O 1
ATOM 653 N N . SER A 1 88 ? -9.953 -19.859 -0.664 1 93.56 88 SER A N 1
ATOM 654 C CA . SER A 1 88 ? -9.102 -18.672 -0.605 1 93.56 88 SER A CA 1
ATOM 655 C C . SER A 1 88 ? -8.875 -18.094 -1.994 1 93.56 88 SER A C 1
ATOM 657 O O . SER A 1 88 ? -8.719 -18.828 -2.969 1 93.56 88 SER A O 1
ATOM 659 N N . ASP A 1 89 ? -8.828 -16.781 -2.025 1 94.94 89 ASP A N 1
ATOM 660 C CA . ASP A 1 89 ? -8.516 -16.156 -3.312 1 94.94 89 ASP A CA 1
ATOM 661 C C . ASP A 1 89 ? -7.012 -15.961 -3.473 1 94.94 89 ASP A C 1
ATOM 663 O O . ASP A 1 89 ? -6.555 -15.438 -4.492 1 94.94 89 ASP A O 1
ATOM 667 N N . GLU A 1 90 ? -6.297 -16.344 -2.424 1 94.25 90 GLU A N 1
ATOM 668 C CA . GLU A 1 90 ? -4.848 -16.156 -2.459 1 94.25 90 GLU A CA 1
ATOM 669 C C . GLU A 1 90 ? -4.121 -17.469 -2.695 1 94.25 90 GLU A C 1
ATOM 671 O O . GLU A 1 90 ? -4.602 -18.531 -2.291 1 94.25 90 GLU A O 1
ATOM 676 N N . ILE A 1 91 ? -2.986 -17.391 -3.387 1 92.38 91 ILE A N 1
ATOM 677 C CA . ILE A 1 91 ? -2.062 -18.5 -3.566 1 92.38 91 ILE A CA 1
ATOM 678 C C . ILE A 1 91 ? -0.69 -18.125 -3.008 1 92.38 91 ILE A C 1
ATOM 680 O O . ILE A 1 91 ? -0.216 -17.016 -3.207 1 92.38 91 ILE A O 1
ATOM 684 N N . VAL A 1 92 ? -0.098 -19.062 -2.299 1 92.62 92 VAL A N 1
ATOM 685 C CA . VAL A 1 92 ? 1.232 -18.844 -1.738 1 92.62 92 VAL A CA 1
ATOM 686 C C . VAL A 1 92 ? 2.209 -19.859 -2.326 1 92.62 92 VAL A C 1
ATOM 688 O O . VAL A 1 92 ? 1.967 -21.062 -2.271 1 92.62 92 VAL A O 1
ATOM 691 N N . LEU A 1 93 ? 3.266 -19.359 -2.922 1 90.88 93 LEU A N 1
ATOM 692 C CA . LEU A 1 93 ? 4.375 -20.188 -3.385 1 90.88 93 LEU A CA 1
ATOM 693 C C . LEU A 1 93 ? 5.598 -20 -2.494 1 90.88 93 LEU A C 1
ATOM 695 O O . LEU A 1 93 ? 5.918 -18.875 -2.096 1 90.88 93 LEU A O 1
ATOM 699 N N . THR A 1 94 ? 6.219 -21.094 -2.164 1 91 94 THR A N 1
ATOM 700 C CA . THR A 1 94 ? 7.43 -21.016 -1.354 1 91 94 THR A CA 1
ATOM 701 C C . THR A 1 94 ? 8.578 -21.75 -2.029 1 91 94 THR A C 1
ATOM 703 O O . THR A 1 94 ? 8.359 -22.766 -2.689 1 91 94 THR A O 1
ATOM 706 N N . ARG A 1 95 ? 9.773 -21.172 -1.885 1 87.81 95 ARG A N 1
ATOM 707 C CA . ARG A 1 95 ? 11 -21.766 -2.4 1 87.81 95 ARG A CA 1
ATOM 708 C C . ARG A 1 95 ? 12.188 -21.422 -1.512 1 87.81 95 ARG A C 1
ATOM 710 O O . ARG A 1 95 ? 12.164 -20.422 -0.786 1 87.81 95 ARG A O 1
ATOM 717 N N . THR A 1 96 ? 13.148 -22.312 -1.6 1 90 96 THR A N 1
ATOM 718 C CA . THR A 1 96 ? 14.398 -22.047 -0.888 1 90 96 THR A CA 1
ATOM 719 C C . THR A 1 96 ? 15.539 -21.797 -1.869 1 90 96 THR A C 1
ATOM 721 O O . THR A 1 96 ? 15.578 -22.391 -2.947 1 90 96 THR A O 1
ATOM 724 N N . PHE A 1 97 ? 16.406 -20.953 -1.567 1 91.88 97 PHE A N 1
ATOM 725 C CA . PHE A 1 97 ? 17.641 -20.656 -2.285 1 91.88 97 PHE A CA 1
ATOM 726 C C . PHE A 1 97 ? 18.812 -20.531 -1.315 1 91.88 97 PHE A C 1
ATOM 728 O O . PHE A 1 97 ? 18.969 -19.5 -0.656 1 91.88 97 PHE A O 1
ATOM 735 N N . GLY A 1 98 ? 19.578 -21.578 -1.234 1 91.88 98 GLY A N 1
ATOM 736 C CA . GLY A 1 98 ? 20.531 -21.625 -0.142 1 91.88 98 GLY A CA 1
ATOM 737 C C . GLY A 1 98 ? 19.891 -21.562 1.227 1 91.88 98 GLY A C 1
ATOM 738 O O . GLY A 1 98 ? 19.031 -22.391 1.542 1 91.88 98 GLY A O 1
ATOM 739 N N . SER A 1 99 ? 20.312 -20.594 1.955 1 93.62 99 SER A N 1
ATOM 740 C CA . SER A 1 99 ? 19.734 -20.453 3.285 1 93.62 99 SER A CA 1
ATOM 741 C C . SER A 1 99 ? 18.547 -19.484 3.268 1 93.62 99 SER A C 1
ATOM 743 O O . SER A 1 99 ? 17.891 -19.281 4.293 1 93.62 99 SER A O 1
ATOM 745 N N . GLU A 1 100 ? 18.25 -18.953 2.121 1 95.06 100 GLU A N 1
ATOM 746 C CA . GLU A 1 100 ? 17.156 -17.984 2.004 1 95.06 100 GLU A CA 1
ATOM 747 C C . GLU A 1 100 ? 15.828 -18.672 1.769 1 95.06 100 GLU A C 1
ATOM 749 O O . GLU A 1 100 ? 15.766 -19.719 1.103 1 95.06 100 GLU A O 1
ATOM 754 N N . GLN A 1 101 ? 14.828 -18.094 2.389 1 94.06 101 GLN A N 1
ATOM 755 C CA . GLN A 1 101 ? 13.461 -18.516 2.119 1 94.06 101 GLN A CA 1
ATOM 756 C C . GLN A 1 101 ? 12.711 -17.484 1.294 1 94.06 101 GLN A C 1
ATOM 758 O O . GLN A 1 101 ? 12.695 -16.297 1.642 1 94.06 101 GLN A O 1
ATOM 763 N N . ILE A 1 102 ? 12.094 -17.938 0.226 1 94.75 102 ILE A N 1
ATOM 764 C CA . ILE A 1 102 ? 11.375 -17.047 -0.675 1 94.75 102 ILE A CA 1
ATOM 765 C C . ILE A 1 102 ? 9.891 -17.391 -0.673 1 94.75 102 ILE A C 1
ATOM 767 O O . ILE A 1 102 ? 9.523 -18.547 -0.879 1 94.75 102 ILE A O 1
ATOM 771 N N . ARG A 1 103 ? 9.039 -16.438 -0.41 1 95.25 103 ARG A N 1
ATOM 772 C CA . ARG A 1 103 ? 7.586 -16.609 -0.437 1 95.25 103 ARG A CA 1
ATOM 773 C C . ARG A 1 103 ? 6.949 -15.641 -1.427 1 95.25 103 ARG A C 1
ATOM 775 O O . ARG A 1 103 ? 7.211 -14.43 -1.385 1 95.25 103 ARG A O 1
ATOM 782 N N . LEU A 1 104 ? 6.188 -16.156 -2.305 1 95.31 104 LEU A N 1
ATOM 783 C CA . LEU A 1 104 ? 5.453 -15.336 -3.262 1 95.31 104 LEU A CA 1
ATOM 784 C C . LEU A 1 104 ? 3.947 -15.492 -3.07 1 95.31 104 LEU A C 1
ATOM 786 O O . LEU A 1 104 ? 3.438 -16.625 -3.031 1 95.31 104 LEU A O 1
ATOM 790 N N . ILE A 1 105 ? 3.24 -14.359 -2.953 1 95.88 105 ILE A N 1
ATOM 791 C CA . ILE A 1 105 ? 1.796 -14.367 -2.75 1 95.88 105 ILE A CA 1
ATOM 792 C C . ILE A 1 105 ? 1.113 -13.594 -3.877 1 95.88 105 ILE A C 1
ATOM 794 O O . ILE A 1 105 ? 1.584 -12.531 -4.277 1 95.88 105 ILE A O 1
ATOM 798 N N . PHE A 1 106 ? 0.089 -14.055 -4.391 1 96.06 106 PHE A N 1
ATOM 799 C CA . PHE A 1 106 ? -0.776 -13.32 -5.309 1 96.06 106 PHE A CA 1
ATOM 800 C C . PHE A 1 106 ? -2.229 -13.75 -5.141 1 96.06 106 PHE A C 1
ATOM 802 O O . PHE A 1 106 ? -2.516 -14.742 -4.461 1 96.06 106 PHE A O 1
ATOM 809 N N . SER A 1 107 ? -3.141 -12.969 -5.711 1 95.81 107 SER A N 1
ATOM 810 C CA . SER A 1 107 ? -4.57 -13.195 -5.52 1 95.81 107 SER A CA 1
ATOM 811 C C . SER A 1 107 ? -5.297 -13.305 -6.855 1 95.81 107 SER A C 1
ATOM 813 O O . SER A 1 107 ? -5.008 -12.547 -7.785 1 95.81 107 SER A O 1
ATOM 815 N N . ILE A 1 108 ? -6.227 -14.141 -6.934 1 94.38 108 ILE A N 1
ATOM 816 C CA . ILE A 1 108 ? -6.992 -14.297 -8.164 1 94.38 108 ILE A CA 1
ATOM 817 C C . ILE A 1 108 ? -8.039 -13.188 -8.273 1 94.38 108 ILE A C 1
ATOM 819 O O . ILE A 1 108 ? -8.695 -13.047 -9.297 1 94.38 108 ILE A O 1
ATOM 823 N N . SER A 1 109 ? -8.195 -12.391 -7.219 1 92.44 109 SER A N 1
ATOM 824 C CA . SER A 1 109 ? -9.109 -11.258 -7.266 1 92.44 109 SER A CA 1
ATOM 825 C C . SER A 1 109 ? -8.68 -10.25 -8.328 1 92.44 109 SER A C 1
ATOM 827 O O . SER A 1 109 ? -9.484 -9.438 -8.781 1 92.44 109 SER A O 1
ATOM 829 N N . ASP A 1 110 ? -7.453 -10.25 -8.648 1 89.38 110 ASP A N 1
ATOM 830 C CA . ASP A 1 110 ? -6.934 -9.344 -9.664 1 89.38 110 ASP A CA 1
ATOM 831 C C . ASP A 1 110 ? -7.535 -9.648 -11.031 1 89.38 110 ASP A C 1
ATOM 833 O O . ASP A 1 110 ? -7.562 -8.781 -11.914 1 89.38 110 ASP A O 1
ATOM 837 N N . LEU A 1 111 ? -7.887 -10.836 -11.258 1 85.06 111 LEU A N 1
ATOM 838 C CA . LEU A 1 111 ? -8.43 -11.258 -12.547 1 85.06 111 LEU A CA 1
ATOM 839 C C . LEU A 1 111 ? -9.75 -10.539 -12.836 1 85.06 111 LEU A C 1
ATOM 841 O O . LEU A 1 111 ? -10.062 -10.258 -13.992 1 85.06 111 LEU A O 1
ATOM 845 N N . ASP A 1 112 ? -10.492 -10.242 -11.836 1 72.81 112 ASP A N 1
ATOM 846 C CA . ASP A 1 112 ? -11.797 -9.586 -11.945 1 72.81 112 ASP A CA 1
ATOM 847 C C . ASP A 1 112 ? -11.641 -8.078 -12.109 1 72.81 112 ASP A C 1
ATOM 849 O O . ASP A 1 112 ? -12.477 -7.43 -12.734 1 72.81 112 ASP A O 1
ATOM 853 N N . ALA A 1 113 ? -10.617 -7.547 -11.562 1 59 113 ALA A N 1
ATOM 854 C CA . ALA A 1 113 ? -10.445 -6.094 -11.539 1 59 113 ALA A CA 1
ATOM 855 C C . ALA A 1 113 ? -10.281 -5.535 -12.945 1 59 113 ALA A C 1
ATOM 857 O O . ALA A 1 113 ? -10.742 -4.426 -13.234 1 59 113 ALA A O 1
ATOM 858 N N . GLU A 1 114 ? -9.672 -6.129 -13.922 1 55.28 114 GLU A N 1
ATOM 859 C CA . GLU A 1 114 ? -9.445 -5.641 -15.273 1 55.28 114 GLU A CA 1
ATOM 860 C C . GLU A 1 114 ? -10.727 -5.668 -16.094 1 55.28 114 GLU A C 1
ATOM 862 O O . GLU A 1 114 ? -10.914 -4.844 -17 1 55.28 114 GLU A O 1
ATOM 867 N N . GLN A 1 115 ? -11.547 -6.598 -15.781 1 50.78 115 GLN A N 1
ATOM 868 C CA . GLN A 1 115 ? -12.758 -6.691 -16.594 1 50.78 115 GLN A CA 1
ATOM 869 C C . GLN A 1 115 ? -13.656 -5.473 -16.375 1 50.78 115 GLN A C 1
ATOM 871 O O . GLN A 1 115 ? -14.461 -5.133 -17.234 1 50.78 115 GLN A O 1
ATOM 876 N N . ASP A 1 116 ? -13.43 -4.828 -15.266 1 48.09 116 ASP A N 1
ATOM 877 C CA . ASP A 1 116 ? -14.305 -3.689 -15 1 48.09 116 ASP A CA 1
ATOM 878 C C . ASP A 1 116 ? -13.781 -2.426 -15.68 1 48.09 116 ASP A C 1
ATOM 880 O O . ASP A 1 116 ? -14.344 -1.343 -15.508 1 48.09 116 ASP A O 1
ATOM 884 N N . LEU A 1 117 ? -12.656 -2.51 -16.375 1 45.66 117 LEU A N 1
ATOM 885 C CA . LEU A 1 117 ? -12.336 -1.312 -17.156 1 45.66 117 LEU A CA 1
ATOM 886 C C . LEU A 1 117 ? -13.328 -1.109 -18.281 1 45.66 117 LEU A C 1
ATOM 888 O O . LEU A 1 117 ? -13.688 -2.064 -18.984 1 45.66 117 LEU A O 1
ATOM 892 N N . PRO A 1 118 ? -14.07 -0.036 -18.297 1 42.41 118 PRO A N 1
ATOM 893 C CA . PRO A 1 118 ? -15.07 0.206 -19.328 1 42.41 118 PRO A CA 1
ATOM 894 C C . PRO A 1 118 ? -14.57 -0.14 -20.734 1 42.41 118 PRO A C 1
ATOM 896 O O . PRO A 1 118 ? -13.367 -0.054 -21 1 42.41 118 PRO A O 1
ATOM 899 N N . GLU A 1 119 ? -15.359 -0.92 -21.547 1 39.16 119 GLU A N 1
ATOM 900 C CA . GLU A 1 119 ? -15.164 -1.268 -22.953 1 39.16 119 GLU A CA 1
ATOM 901 C C . GLU A 1 119 ? -14.492 -0.129 -23.719 1 39.16 119 GLU A C 1
ATOM 903 O O . GLU A 1 119 ? -13.773 -0.366 -24.688 1 39.16 119 GLU A O 1
ATOM 908 N N . ALA A 1 120 ? -14.773 1.134 -23.328 1 42.06 120 ALA A N 1
ATOM 909 C CA . ALA A 1 120 ? -14.305 2.254 -24.125 1 42.06 120 ALA A CA 1
ATOM 910 C C . ALA A 1 120 ? -12.781 2.24 -24.25 1 42.06 120 ALA A C 1
ATOM 912 O O . ALA A 1 120 ? -12.219 2.818 -25.188 1 42.06 120 ALA A O 1
ATOM 913 N N . PHE A 1 121 ? -12.117 1.717 -23.344 1 38.88 121 PHE A N 1
ATOM 914 C CA . PHE A 1 121 ? -10.664 1.726 -23.469 1 38.88 121 PHE A CA 1
ATOM 915 C C . PHE A 1 121 ? -10.18 0.478 -24.203 1 38.88 121 PHE A C 1
ATOM 917 O O . PHE A 1 121 ? -8.977 0.224 -24.281 1 38.88 121 PHE A O 1
ATOM 924 N N . GLN A 1 122 ? -11.086 -0.432 -24.516 1 35.69 122 GLN A N 1
ATOM 925 C CA . GLN A 1 122 ? -10.703 -1.516 -25.406 1 35.69 122 GLN A CA 1
ATOM 926 C C . GLN A 1 122 ? -10.617 -1.03 -26.844 1 35.69 122 GLN A C 1
ATOM 928 O O . GLN A 1 122 ? -11.562 -0.42 -27.359 1 35.69 122 GLN A O 1
ATOM 933 N N . ASP A 1 123 ? -9.562 -0.701 -27.406 1 34.78 123 ASP A N 1
ATOM 934 C CA . ASP A 1 123 ? -9.266 -0.261 -28.766 1 34.78 123 ASP A CA 1
ATOM 935 C C . ASP A 1 123 ? -10.133 -1.001 -29.781 1 34.78 123 ASP A C 1
ATOM 937 O O . ASP A 1 123 ? -10.078 -2.229 -29.875 1 34.78 123 ASP A O 1
ATOM 941 N N . GLU A 1 124 ? -11.305 -0.539 -30.109 1 34.44 124 GLU A N 1
ATOM 942 C CA . GLU A 1 124 ? -12.039 -0.785 -31.344 1 34.44 124 GLU A CA 1
ATOM 943 C C . GLU A 1 124 ? -11.109 -0.756 -32.562 1 34.44 124 GLU A C 1
ATOM 945 O O . GLU A 1 124 ? -11.57 -0.831 -33.688 1 34.44 124 GLU A O 1
ATOM 950 N N . GLU A 1 125 ? -9.875 -0.521 -32.438 1 33.75 125 GLU A N 1
ATOM 951 C CA . GLU A 1 125 ? -9.219 -0.326 -33.75 1 33.75 125 GLU A CA 1
ATOM 952 C C . GLU A 1 125 ? -9.242 -1.605 -34.562 1 33.75 125 GLU A C 1
ATOM 954 O O . GLU A 1 125 ? -8.695 -1.646 -35.656 1 33.75 125 GLU A O 1
ATOM 959 N N . ALA A 1 126 ? -9.625 -2.832 -34.125 1 28.45 126 ALA A N 1
ATOM 960 C CA . ALA A 1 126 ? -9.562 -3.898 -35.125 1 28.45 126 ALA A CA 1
ATOM 961 C C . ALA A 1 126 ? -10.781 -3.875 -36.031 1 28.45 126 ALA A C 1
ATOM 963 O O . ALA A 1 126 ? -11.109 -4.879 -36.688 1 28.45 126 ALA A O 1
ATOM 964 N N . ALA A 1 127 ? -11.609 -2.807 -36.031 1 29.36 127 ALA A N 1
ATOM 965 C CA . ALA A 1 127 ? -12.805 -3.012 -36.844 1 29.36 127 ALA A CA 1
ATOM 966 C C . ALA A 1 127 ? -12.438 -3.178 -38.344 1 29.36 127 ALA A C 1
ATOM 968 O O . ALA A 1 127 ? -13.086 -3.941 -39.062 1 29.36 127 ALA A O 1
ATOM 969 N N . ASP A 1 128 ? -11.75 -2.348 -39 1 28.42 128 ASP A N 1
ATOM 970 C CA . ASP A 1 128 ? -12.07 -2.195 -40.406 1 28.42 128 ASP A CA 1
ATOM 971 C C . ASP A 1 128 ? -11.297 -3.207 -41.281 1 28.42 128 ASP A C 1
ATOM 973 O O . ASP A 1 128 ? -11.094 -2.992 -42.469 1 28.42 128 ASP A O 1
ATOM 977 N N . ALA A 1 129 ? -10.367 -4.105 -40.875 1 28.59 129 ALA A N 1
ATOM 978 C CA . ALA A 1 129 ? -9.758 -4.836 -41.969 1 28.59 129 ALA A CA 1
ATOM 979 C C . ALA A 1 129 ? -10.797 -5.668 -42.719 1 28.59 129 ALA A C 1
ATOM 981 O O . ALA A 1 129 ? -11.664 -6.285 -42.094 1 28.59 129 ALA A O 1
ATOM 982 N N . GLY A 1 130 ? -11.125 -5.418 -44 1 27.55 130 GLY A N 1
ATOM 983 C CA . GLY A 1 130 ? -11.836 -5.988 -45.156 1 27.55 130 GLY A CA 1
ATOM 984 C C . GLY A 1 130 ? -11.734 -7.504 -45.219 1 27.55 130 GLY A C 1
ATOM 985 O O . GLY A 1 130 ? -10.852 -8.102 -44.594 1 27.55 130 GLY A O 1
ATOM 986 N N . SER A 1 131 ? -12.688 -8.234 -46.062 1 27.86 131 SER A N 1
ATOM 987 C CA . SER A 1 131 ? -13.266 -9.531 -46.375 1 27.86 131 SER A CA 1
ATOM 988 C C . SER A 1 131 ? -12.227 -10.469 -47 1 27.86 131 SER A C 1
ATOM 990 O O . SER A 1 131 ? -12.555 -11.578 -47.406 1 27.86 131 SER A O 1
ATOM 992 N N . GLY A 1 132 ? -11.164 -10.023 -47.719 1 29.22 132 GLY A N 1
ATOM 993 C CA . GLY A 1 132 ? -10.695 -11.047 -48.625 1 29.22 132 GLY A CA 1
ATOM 994 C C . GLY A 1 132 ? -10.391 -12.367 -47.969 1 29.22 132 GLY A C 1
ATOM 995 O O . GLY A 1 132 ? -10.227 -12.43 -46.75 1 29.22 132 GLY A O 1
ATOM 996 N N . GLY A 1 133 ? -10.641 -13.602 -48.656 1 28.83 133 GLY A N 1
ATOM 997 C CA . GLY A 1 133 ? -10.734 -15.039 -48.438 1 28.83 133 GLY A CA 1
ATOM 998 C C . GLY A 1 133 ? -9.516 -15.609 -47.75 1 28.83 133 GLY A C 1
ATOM 999 O O . GLY A 1 133 ? -9.359 -16.828 -47.656 1 28.83 133 GLY A O 1
ATOM 1000 N N . LEU A 1 134 ? -8.305 -15.016 -47.969 1 29.14 134 LEU A N 1
ATOM 1001 C CA . LEU A 1 134 ? -7.16 -15.891 -47.75 1 29.14 134 LEU A CA 1
ATOM 1002 C C . LEU A 1 134 ? -7.223 -16.5 -46.344 1 29.14 134 LEU A C 1
ATOM 1004 O O . LEU A 1 134 ? -7.879 -15.961 -45.438 1 29.14 134 LEU A O 1
ATOM 1008 N N . GLY A 1 135 ? -6.891 -17.859 -46.25 1 30.11 135 GLY A N 1
ATOM 1009 C 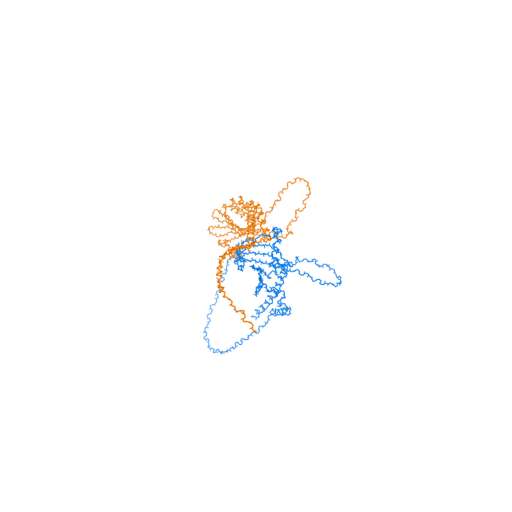CA . GLY A 1 135 ? -6.793 -18.797 -45.125 1 30.11 135 GLY A CA 1
ATOM 1010 C C . GLY A 1 135 ? -6.227 -18.172 -43.875 1 30.11 135 GLY A C 1
ATOM 1011 O O . GLY A 1 135 ? -5.07 -17.75 -43.844 1 30.11 135 GLY A O 1
ATOM 1012 N N . ASP A 1 136 ? -6.965 -17.281 -43.312 1 31.62 136 ASP A N 1
ATOM 1013 C CA . ASP A 1 136 ? -6.668 -16.516 -42.125 1 31.62 136 ASP A CA 1
ATOM 1014 C C . ASP A 1 136 ? -6.047 -17.406 -41.031 1 31.62 136 ASP A C 1
ATOM 1016 O O . ASP A 1 136 ? -6.699 -18.312 -40.531 1 31.62 136 ASP A O 1
ATOM 1020 N N . GLU A 1 137 ? -4.824 -17.875 -41.375 1 32.25 137 GLU A N 1
ATOM 1021 C CA . GLU A 1 137 ? -4.074 -18.484 -40.281 1 32.25 137 GLU A CA 1
ATOM 1022 C C . GLU A 1 137 ? -4.375 -17.812 -38.938 1 32.25 137 GLU A C 1
ATOM 1024 O O . GLU A 1 137 ? -4.27 -16.578 -38.844 1 32.25 137 GLU A O 1
ATOM 1029 N N . ALA A 1 138 ? -5.406 -18.281 -38.219 1 31.56 138 ALA A N 1
ATOM 1030 C CA . ALA A 1 138 ? -5.664 -18.016 -36.812 1 31.56 138 ALA A CA 1
ATOM 1031 C C . ALA A 1 138 ? -4.367 -17.719 -36.062 1 31.56 138 ALA A C 1
ATOM 1033 O O . ALA A 1 138 ? -3.625 -18.625 -35.719 1 31.56 138 ALA A O 1
ATOM 1034 N N . VAL A 1 139 ? -3.584 -16.906 -36.656 1 33.94 139 VAL A N 1
ATOM 1035 C CA . VAL A 1 139 ? -2.535 -16.5 -35.719 1 33.94 139 VAL A CA 1
ATOM 1036 C C . VAL A 1 139 ? -3.119 -16.344 -34.312 1 33.94 139 VAL A C 1
ATOM 1038 O O . VAL A 1 139 ? -4.191 -15.758 -34.156 1 33.94 139 VAL A O 1
ATOM 1041 N N . GLY A 1 140 ? -2.932 -17.312 -33.469 1 34.03 140 GLY A N 1
ATOM 1042 C CA . GLY A 1 140 ? -3.262 -17.297 -32.062 1 34.03 140 GLY A CA 1
ATOM 1043 C C . GLY A 1 140 ? -3.2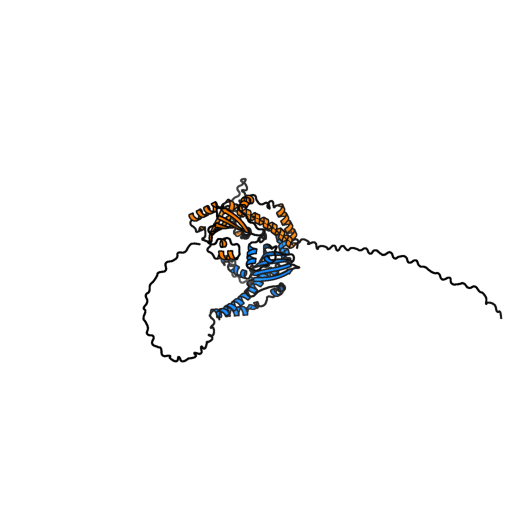52 -15.898 -31.453 1 34.03 140 GLY A C 1
ATOM 1044 O O . GLY A 1 140 ? -2.307 -15.133 -31.672 1 34.03 140 GLY A O 1
ATOM 1045 N N . ALA A 1 141 ? -4.273 -15.156 -31.578 1 37.19 141 ALA A N 1
ATOM 1046 C CA . ALA A 1 141 ? -4.418 -13.922 -30.828 1 37.19 141 ALA A CA 1
ATOM 1047 C C . ALA A 1 141 ? -3.482 -13.906 -29.625 1 37.19 141 ALA A C 1
ATOM 1049 O O . ALA A 1 141 ? -3.543 -14.789 -28.766 1 37.19 141 ALA A O 1
ATOM 1050 N N . SER A 1 142 ? -2.293 -13.625 -29.703 1 42.09 142 SER A N 1
ATOM 1051 C CA . SER A 1 142 ? -1.361 -13.453 -28.594 1 42.09 142 SER A CA 1
ATOM 1052 C C . SER A 1 142 ? -2.08 -12.969 -27.344 1 42.09 142 SER A C 1
ATOM 1054 O O . SER A 1 142 ? -2.451 -11.797 -27.25 1 42.09 142 SER A O 1
ATOM 1056 N N . GLU A 1 143 ? -3.135 -13.602 -26.781 1 51.34 143 GLU A N 1
ATOM 1057 C CA . GLU A 1 143 ? -3.924 -13.305 -25.594 1 51.34 143 GLU A CA 1
ATOM 1058 C C . GLU A 1 143 ? -3.051 -12.734 -24.484 1 51.34 143 GLU A C 1
ATOM 1060 O O . GLU A 1 143 ? -2.162 -13.414 -23.969 1 51.34 143 GLU A O 1
ATOM 1065 N N . THR A 1 144 ? -2.684 -11.508 -24.547 1 65.75 144 THR A N 1
ATOM 1066 C CA . THR A 1 144 ? -2.006 -10.789 -23.469 1 65.75 144 THR A CA 1
ATOM 1067 C C . THR A 1 144 ? -2.518 -11.234 -22.109 1 65.75 144 THR A C 1
ATOM 1069 O O . THR A 1 144 ? -3.725 -11.383 -21.906 1 65.75 144 THR A O 1
ATOM 1072 N N . SER A 1 145 ? -1.607 -11.891 -21.375 1 78.62 145 SER A N 1
ATOM 1073 C CA . SER A 1 145 ? -1.944 -12.367 -20.031 1 78.62 145 SER A CA 1
ATOM 1074 C C . SER A 1 145 ? -2.354 -11.219 -19.125 1 78.62 145 SER A C 1
ATOM 1076 O O . SER A 1 145 ? -2.002 -10.062 -19.375 1 78.62 145 SER A O 1
ATOM 1078 N N . PHE A 1 146 ? -3.256 -11.461 -18.281 1 86.94 146 PHE A N 1
ATOM 1079 C CA . PHE A 1 146 ? -3.719 -10.516 -17.281 1 86.94 146 PHE A CA 1
ATOM 1080 C C . PHE A 1 146 ? -2.609 -10.195 -16.281 1 86.94 146 PHE A C 1
ATOM 1082 O O . PHE A 1 146 ? -1.878 -11.086 -15.852 1 86.94 146 PHE A O 1
ATOM 1089 N N . PRO A 1 147 ? -2.395 -8.938 -16 1 94.31 147 PRO A N 1
ATOM 1090 C CA . PRO A 1 147 ? -1.409 -8.586 -14.984 1 94.31 147 PRO A CA 1
ATOM 1091 C C . PRO A 1 147 ? -1.827 -9.031 -13.578 1 94.31 147 PRO A C 1
ATOM 1093 O O . PRO A 1 147 ? -2.988 -8.859 -13.195 1 94.31 147 PRO A O 1
ATOM 1096 N N . LEU A 1 148 ? -0.937 -9.617 -12.898 1 96.44 148 LEU A N 1
ATOM 1097 C CA . LEU A 1 148 ? -1.196 -10.031 -11.523 1 96.44 148 LEU A CA 1
ATOM 1098 C C . LEU A 1 148 ? -0.212 -9.383 -10.562 1 96.44 148 LEU A C 1
ATOM 1100 O O . LEU A 1 148 ? 1.002 -9.453 -10.758 1 96.44 148 LEU A O 1
ATOM 1104 N N . GLU A 1 149 ? -0.752 -8.75 -9.562 1 97.25 149 GLU A N 1
ATOM 1105 C CA . GLU A 1 149 ? 0.096 -8.211 -8.5 1 97.25 149 GLU A CA 1
ATOM 1106 C C . GLU A 1 149 ? 0.679 -9.328 -7.641 1 97.25 149 GLU A C 1
ATOM 1108 O O . GLU A 1 149 ? -0.035 -10.25 -7.242 1 97.25 149 GLU A O 1
ATOM 1113 N N . THR A 1 150 ? 1.955 -9.188 -7.375 1 97.88 150 THR A N 1
ATOM 1114 C CA . THR A 1 150 ? 2.625 -10.188 -6.555 1 97.88 150 THR A CA 1
ATOM 1115 C C . THR A 1 150 ? 3.41 -9.531 -5.426 1 97.88 150 THR A C 1
ATOM 1117 O O . THR A 1 150 ? 3.889 -8.406 -5.57 1 97.88 150 THR A O 1
ATOM 1120 N N . SER A 1 151 ? 3.494 -10.188 -4.352 1 97.75 151 SER A N 1
ATOM 1121 C CA . SER A 1 151 ? 4.363 -9.836 -3.232 1 97.75 151 SER A CA 1
ATOM 1122 C C . SER A 1 151 ? 5.395 -10.93 -2.969 1 97.75 151 SER A C 1
ATOM 1124 O O . SER A 1 151 ? 5.035 -12.047 -2.586 1 97.75 151 SER A O 1
ATOM 1126 N N . ILE A 1 152 ? 6.621 -10.648 -3.174 1 98 152 ILE A N 1
ATOM 1127 C CA . ILE A 1 152 ? 7.707 -11.617 -3.027 1 98 152 ILE A CA 1
ATOM 1128 C C . ILE A 1 152 ? 8.555 -11.258 -1.807 1 98 152 ILE A C 1
ATOM 1130 O O . ILE A 1 152 ? 9.148 -10.18 -1.752 1 98 152 ILE A O 1
ATOM 1134 N N . THR A 1 153 ? 8.641 -12.164 -0.851 1 98.19 153 THR A N 1
ATOM 1135 C CA . THR A 1 153 ? 9.383 -11.906 0.379 1 98.19 153 THR A CA 1
ATOM 1136 C C . THR A 1 153 ? 10.57 -12.859 0.503 1 98.19 153 THR A C 1
ATOM 1138 O O . THR A 1 153 ? 10.422 -14.07 0.378 1 98.19 153 THR A O 1
ATOM 1141 N N . ILE A 1 154 ? 11.711 -12.32 0.69 1 97.62 154 ILE A N 1
ATOM 1142 C CA . ILE A 1 154 ? 12.938 -13.078 0.904 1 97.62 154 ILE A CA 1
ATOM 1143 C C . ILE A 1 154 ? 13.414 -12.898 2.342 1 97.62 154 ILE A C 1
ATOM 1145 O O . ILE A 1 154 ? 13.602 -11.766 2.799 1 97.62 154 ILE A O 1
ATOM 1149 N N . THR A 1 155 ? 13.617 -13.953 3.029 1 97.62 155 THR A N 1
ATOM 1150 C CA . THR A 1 155 ? 14.117 -13.898 4.398 1 97.62 155 THR A CA 1
ATOM 1151 C C . THR A 1 155 ? 15.43 -14.68 4.523 1 97.62 155 THR A C 1
ATOM 1153 O O . THR A 1 155 ? 15.711 -15.555 3.709 1 97.62 155 THR A O 1
ATOM 1156 N N . LYS A 1 156 ? 16.172 -14.297 5.496 1 95.81 156 LYS A N 1
ATOM 1157 C CA . LYS A 1 156 ? 17.438 -14.961 5.816 1 95.81 156 LYS A CA 1
ATOM 1158 C C . LYS A 1 156 ? 17.453 -15.422 7.27 1 95.81 156 LYS A C 1
ATOM 1160 O O . LYS A 1 156 ? 16.781 -14.844 8.125 1 95.81 156 LYS A O 1
ATOM 1165 N N . PRO A 1 157 ? 18.25 -16.438 7.504 1 93.12 157 PRO A N 1
ATOM 1166 C CA . PRO A 1 157 ? 18.375 -16.891 8.891 1 93.12 157 PRO A CA 1
ATOM 1167 C C . PRO A 1 157 ? 18.906 -15.82 9.828 1 93.12 157 PRO A C 1
ATOM 1169 O O . PRO A 1 157 ? 18.578 -15.82 11.016 1 93.12 157 PRO A O 1
ATOM 1172 N N . SER A 1 158 ? 19.75 -14.922 9.367 1 90.31 158 SER A N 1
ATOM 1173 C CA . SER A 1 158 ? 20.359 -13.875 10.18 1 90.31 158 SER A CA 1
ATOM 1174 C C . SER A 1 158 ? 19.328 -12.82 10.578 1 90.31 158 SER A C 1
ATOM 1176 O O . SER A 1 158 ? 19.578 -12.008 11.477 1 90.31 158 SER A O 1
ATOM 1178 N N . GLY A 1 159 ? 18.203 -12.836 9.906 1 90.88 159 GLY A N 1
ATOM 1179 C CA . GLY A 1 159 ? 17.156 -11.883 10.242 1 90.88 159 GLY A CA 1
ATOM 1180 C C . GLY A 1 159 ? 16.828 -10.93 9.109 1 90.88 159 GLY A C 1
ATOM 1181 O O . GLY A 1 159 ? 17.547 -10.875 8.109 1 90.88 159 GLY A O 1
ATOM 1182 N N . GLY A 1 160 ? 15.648 -10.32 9.219 1 94.88 160 GLY A N 1
ATOM 1183 C CA . GLY A 1 160 ? 15.219 -9.336 8.242 1 94.88 160 GLY A CA 1
ATOM 1184 C C . GLY A 1 160 ? 14.477 -9.938 7.07 1 94.88 160 GLY A C 1
ATOM 1185 O O . GLY A 1 160 ? 14.469 -11.156 6.895 1 94.88 160 GLY A O 1
ATOM 1186 N N . ALA A 1 161 ? 13.867 -9.094 6.328 1 97.94 161 ALA A N 1
ATOM 1187 C CA . ALA A 1 161 ? 13.133 -9.492 5.133 1 97.94 161 ALA A CA 1
ATOM 1188 C C . ALA A 1 161 ? 13.117 -8.383 4.094 1 97.94 161 ALA A C 1
ATOM 1190 O O . ALA A 1 161 ? 13.023 -7.199 4.438 1 97.94 161 ALA A O 1
ATOM 1191 N N . MET A 1 162 ? 13.297 -8.789 2.934 1 98.06 162 MET A N 1
ATOM 1192 C CA . MET A 1 162 ? 13.094 -7.91 1.785 1 98.06 162 MET A CA 1
ATOM 1193 C C . MET A 1 162 ? 11.844 -8.312 1.01 1 98.06 162 MET A C 1
ATOM 1195 O O . MET A 1 162 ? 11.664 -9.484 0.672 1 98.06 162 MET A O 1
ATOM 1199 N N . THR A 1 163 ? 10.992 -7.359 0.799 1 98.38 163 THR A N 1
ATOM 1200 C CA . THR A 1 163 ? 9.75 -7.648 0.088 1 98.38 163 THR A CA 1
ATOM 1201 C C . THR A 1 163 ? 9.688 -6.867 -1.222 1 98.38 163 THR A C 1
ATOM 1203 O O . THR A 1 163 ? 9.82 -5.645 -1.227 1 98.38 163 THR A O 1
ATOM 1206 N N . ILE A 1 164 ? 9.461 -7.535 -2.275 1 98.62 164 ILE A N 1
ATOM 1207 C CA . ILE A 1 164 ? 9.367 -6.973 -3.617 1 98.62 164 ILE A CA 1
ATOM 1208 C C . ILE A 1 164 ? 7.91 -6.969 -4.074 1 98.62 164 ILE A C 1
ATOM 1210 O O . ILE A 1 164 ? 7.273 -8.023 -4.148 1 98.62 164 ILE A O 1
ATOM 1214 N N . ASP A 1 165 ? 7.414 -5.824 -4.297 1 98 165 ASP A N 1
ATOM 1215 C CA . ASP A 1 165 ? 6.109 -5.68 -4.93 1 98 165 ASP A CA 1
ATOM 1216 C C . ASP A 1 165 ? 6.242 -5.547 -6.445 1 98 165 ASP A C 1
ATOM 1218 O O . ASP A 1 165 ? 6.887 -4.617 -6.934 1 98 165 ASP A O 1
ATOM 1222 N N . ALA A 1 166 ? 5.602 -6.484 -7.137 1 98.44 166 ALA A N 1
ATOM 1223 C CA . ALA A 1 166 ? 5.789 -6.508 -8.586 1 98.44 166 ALA A CA 1
ATOM 1224 C C . ALA A 1 166 ? 4.531 -7.004 -9.289 1 98.44 166 ALA A C 1
ATOM 1226 O O . ALA A 1 166 ? 3.637 -7.566 -8.656 1 98.44 166 ALA A O 1
ATOM 1227 N N . ILE A 1 167 ? 4.473 -6.773 -10.562 1 97.88 167 ILE A N 1
ATOM 1228 C CA . ILE A 1 167 ? 3.404 -7.273 -11.422 1 97.88 167 ILE A CA 1
ATOM 1229 C C . ILE A 1 167 ? 3.967 -8.312 -12.391 1 97.88 167 ILE A C 1
ATOM 1231 O O . ILE A 1 167 ? 4.977 -8.062 -13.055 1 97.88 167 ILE A O 1
ATOM 1235 N N . ALA A 1 168 ? 3.357 -9.469 -12.359 1 96.88 168 ALA A N 1
ATOM 1236 C CA . ALA A 1 168 ? 3.715 -10.508 -13.32 1 96.88 168 ALA A CA 1
ATOM 1237 C C . ALA A 1 168 ? 2.787 -10.484 -14.531 1 96.88 168 ALA A C 1
ATOM 1239 O O . ALA A 1 168 ? 1.565 -10.562 -14.391 1 96.88 168 ALA A O 1
ATOM 1240 N N . GLN A 1 169 ? 3.381 -10.344 -15.625 1 94.56 169 GLN A N 1
ATOM 1241 C CA . GLN A 1 169 ? 2.604 -10.305 -16.859 1 94.56 169 GLN A CA 1
ATOM 1242 C C . GLN A 1 169 ? 3.477 -10.617 -18.062 1 94.56 169 GLN A C 1
ATOM 1244 O O . GLN A 1 169 ? 4.57 -10.07 -18.219 1 94.56 169 GLN A O 1
ATOM 1249 N N . ASP A 1 170 ? 3.021 -11.5 -18.906 1 94.75 170 ASP A N 1
ATOM 1250 C CA . ASP A 1 170 ? 3.629 -11.812 -20.203 1 94.75 170 ASP A CA 1
ATOM 1251 C C . ASP A 1 170 ? 5.109 -12.148 -20.031 1 94.75 170 ASP A C 1
ATOM 1253 O O . ASP A 1 170 ? 5.941 -11.695 -20.828 1 94.75 170 ASP A O 1
ATOM 1257 N N . GLY A 1 171 ? 5.379 -12.773 -19.031 1 94.69 171 GLY A N 1
ATOM 1258 C CA . GLY A 1 171 ? 6.723 -13.297 -18.828 1 94.69 171 GLY A CA 1
ATOM 1259 C C . GLY A 1 171 ? 7.672 -12.281 -18.203 1 94.69 171 GLY A C 1
ATOM 1260 O O . GLY A 1 171 ? 8.883 -12.516 -18.156 1 94.69 171 GLY A O 1
ATOM 1261 N N . LEU A 1 172 ? 7.094 -11.227 -17.734 1 96.69 172 LEU A N 1
ATOM 1262 C CA . LEU A 1 172 ? 7.934 -10.188 -17.141 1 96.69 172 LEU A CA 1
ATOM 1263 C C . LEU A 1 172 ? 7.43 -9.797 -15.766 1 96.69 172 LEU A C 1
ATOM 1265 O O . LEU A 1 172 ? 6.219 -9.703 -15.539 1 96.69 172 LEU A O 1
ATOM 1269 N N . PHE A 1 173 ? 8.406 -9.562 -14.898 1 97.81 173 PHE A N 1
ATOM 1270 C CA . PHE A 1 173 ? 8.109 -8.914 -13.625 1 97.81 173 PHE A CA 1
ATOM 1271 C C . PHE A 1 173 ? 8.406 -7.426 -13.688 1 97.81 173 PHE A C 1
ATOM 1273 O O . PHE A 1 173 ? 9.539 -7.027 -13.984 1 97.81 173 PHE A O 1
ATOM 1280 N N . THR A 1 174 ? 7.418 -6.664 -13.508 1 98 174 THR A N 1
ATOM 1281 C CA . THR A 1 174 ? 7.617 -5.23 -13.336 1 98 174 THR A CA 1
ATOM 1282 C C . THR A 1 174 ? 7.637 -4.855 -11.859 1 98 174 THR A C 1
ATOM 1284 O O . THR A 1 174 ? 6.602 -4.895 -11.188 1 98 174 THR A O 1
ATOM 1287 N N . ILE A 1 175 ? 8.766 -4.391 -11.398 1 98.38 175 ILE A N 1
ATOM 1288 C CA . ILE A 1 175 ? 8.93 -4.129 -9.969 1 98.38 175 ILE A CA 1
ATOM 1289 C C . ILE A 1 175 ? 8.43 -2.721 -9.648 1 98.38 175 ILE A C 1
ATOM 1291 O O . ILE A 1 175 ? 8.805 -1.754 -10.312 1 98.38 175 ILE A O 1
ATOM 1295 N N . ASN A 1 176 ? 7.562 -2.623 -8.719 1 97.06 176 ASN A N 1
ATOM 1296 C CA . ASN A 1 176 ? 7.062 -1.33 -8.266 1 97.06 176 ASN A CA 1
ATOM 1297 C C . ASN A 1 176 ? 7.961 -0.734 -7.184 1 97.06 176 ASN A C 1
ATOM 1299 O O . ASN A 1 176 ? 8.398 0.414 -7.293 1 97.06 176 ASN A O 1
ATOM 1303 N N . ASN A 1 177 ? 8.211 -1.47 -6.18 1 97.25 177 ASN A N 1
ATOM 1304 C CA . ASN A 1 177 ? 9.07 -1.054 -5.078 1 97.25 177 ASN A CA 1
ATOM 1305 C C . ASN A 1 177 ? 9.648 -2.254 -4.328 1 97.25 177 ASN A C 1
ATOM 1307 O O . ASN A 1 177 ? 9.211 -3.387 -4.539 1 97.25 177 ASN A O 1
ATOM 1311 N N . ILE A 1 178 ? 10.641 -2.023 -3.543 1 98.06 178 ILE A N 1
ATOM 1312 C CA . ILE A 1 178 ? 11.266 -3.002 -2.66 1 98.06 178 ILE A CA 1
ATOM 1313 C C . ILE A 1 178 ? 11.32 -2.449 -1.237 1 98.06 178 ILE A C 1
ATOM 1315 O O . ILE A 1 178 ? 11.867 -1.367 -1.007 1 98.06 178 ILE A O 1
ATOM 1319 N N . ALA A 1 179 ? 10.758 -3.168 -0.328 1 97.44 179 ALA A N 1
ATOM 1320 C CA . ALA A 1 179 ? 10.797 -2.775 1.078 1 97.44 179 ALA A CA 1
ATOM 1321 C C . ALA A 1 179 ? 11.781 -3.641 1.864 1 97.44 179 ALA A C 1
ATOM 1323 O O . ALA A 1 179 ? 12.039 -4.789 1.496 1 97.44 179 ALA A O 1
ATOM 1324 N N . PHE A 1 180 ? 12.336 -3.064 2.871 1 97.06 180 PHE A N 1
ATOM 1325 C CA . PHE A 1 180 ? 13.164 -3.787 3.824 1 97.06 180 PHE A CA 1
ATOM 1326 C C . PHE A 1 180 ? 12.562 -3.729 5.223 1 97.06 180 PHE A C 1
ATOM 1328 O O . PHE A 1 180 ? 12.188 -2.656 5.699 1 97.06 180 PHE A O 1
ATOM 1335 N N . TYR A 1 181 ? 12.484 -4.871 5.812 1 96.19 181 TYR A N 1
ATOM 1336 C CA . TYR A 1 181 ? 12 -5 7.18 1 96.19 181 TYR A CA 1
ATOM 1337 C C . TYR A 1 181 ? 13.062 -5.621 8.078 1 96.19 181 TYR A C 1
ATOM 1339 O O . TYR A 1 181 ? 13.445 -6.777 7.887 1 96.19 181 TYR A O 1
ATOM 1347 N N . PRO A 1 182 ? 13.453 -4.855 9.094 1 93.38 182 PRO A N 1
ATOM 1348 C CA . PRO A 1 182 ? 14.414 -5.469 10.023 1 93.38 182 PRO A CA 1
ATOM 1349 C C . PRO A 1 182 ? 13.836 -6.684 10.75 1 93.38 182 PRO A C 1
ATOM 1351 O O . PRO A 1 182 ? 14.578 -7.594 11.117 1 93.38 182 PRO A O 1
ATOM 1354 N N . ASP A 1 183 ? 12.578 -6.684 10.914 1 92.38 183 ASP A N 1
ATOM 1355 C CA . ASP A 1 183 ? 11.875 -7.793 11.547 1 92.38 183 ASP A CA 1
ATOM 1356 C C . ASP A 1 183 ? 11.141 -8.641 10.516 1 92.38 183 ASP A C 1
ATOM 1358 O O . ASP A 1 183 ? 10.109 -8.219 9.977 1 92.38 183 ASP A O 1
ATOM 1362 N N . ALA A 1 184 ? 11.57 -9.875 10.352 1 93.94 184 ALA A N 1
ATOM 1363 C CA . ALA A 1 184 ? 11.016 -10.758 9.328 1 93.94 184 ALA A CA 1
ATOM 1364 C C . ALA A 1 184 ? 9.562 -11.094 9.625 1 93.94 184 ALA A C 1
ATOM 1366 O O . ALA A 1 184 ? 8.766 -11.312 8.703 1 93.94 184 ALA A O 1
ATOM 1367 N N . ASP A 1 185 ? 9.219 -11.117 10.844 1 94.06 185 ASP A N 1
ATOM 1368 C CA . ASP A 1 185 ? 7.863 -11.5 11.227 1 94.06 185 ASP A CA 1
ATOM 1369 C C . ASP A 1 185 ? 6.848 -10.469 10.734 1 94.06 185 ASP A C 1
ATOM 1371 O O . ASP A 1 185 ? 5.719 -10.82 10.383 1 94.06 185 ASP A O 1
ATOM 1375 N N . LEU A 1 186 ? 7.266 -9.297 10.75 1 93.19 186 LEU A N 1
ATOM 1376 C CA . LEU A 1 186 ? 6.387 -8.242 10.25 1 93.19 186 LEU A CA 1
ATOM 1377 C C . LEU A 1 186 ? 6.117 -8.414 8.758 1 93.19 186 LEU A C 1
ATOM 1379 O O . LEU A 1 186 ? 4.984 -8.25 8.305 1 93.19 186 LEU A O 1
ATOM 1383 N N . ALA A 1 187 ? 7.082 -8.773 8.008 1 94.69 187 ALA A N 1
ATOM 1384 C CA . ALA A 1 187 ? 6.957 -8.961 6.566 1 94.69 187 ALA A CA 1
ATOM 1385 C C . ALA A 1 187 ? 6.117 -10.195 6.242 1 94.69 187 ALA A C 1
ATOM 1387 O O . ALA A 1 187 ? 5.344 -10.188 5.281 1 94.69 187 ALA A O 1
ATOM 1388 N N . LEU A 1 188 ? 6.219 -11.172 7.059 1 94.38 188 LEU A N 1
ATOM 1389 C CA . LEU A 1 188 ? 5.621 -12.469 6.766 1 94.38 188 LEU A CA 1
ATOM 1390 C C . LEU A 1 188 ? 4.207 -12.562 7.328 1 94.38 188 LEU A C 1
ATOM 1392 O O . LEU A 1 188 ? 3.434 -13.438 6.93 1 94.38 188 LEU A O 1
ATOM 1396 N N . GLY A 1 189 ? 3.947 -11.68 8.258 1 93.56 189 GLY A N 1
ATOM 1397 C CA . GLY A 1 189 ? 2.648 -11.75 8.906 1 93.56 189 GLY A CA 1
ATOM 1398 C C . GLY A 1 189 ? 1.486 -11.633 7.941 1 93.56 189 GLY A C 1
ATOM 1399 O O . GLY A 1 189 ? 1.549 -10.867 6.977 1 93.56 189 GLY A O 1
ATOM 1400 N N . MET A 1 190 ? 0.38 -12.375 8.266 1 90.38 190 MET A N 1
ATOM 1401 C CA . MET A 1 190 ? -0.754 -12.414 7.348 1 90.38 190 MET A CA 1
ATOM 1402 C C . MET A 1 190 ? -2.02 -11.898 8.023 1 90.38 190 MET A C 1
ATOM 1404 O O . MET A 1 190 ? -3.1 -11.93 7.43 1 90.38 190 MET A O 1
ATOM 1408 N N . SER A 1 191 ? -1.9 -11.383 9.211 1 89.81 191 SER A N 1
ATOM 1409 C CA . SER A 1 191 ? -3.062 -10.852 9.914 1 89.81 191 SER A CA 1
ATOM 1410 C C . SER A 1 191 ? -3.381 -9.43 9.469 1 89.81 191 SER A C 1
ATOM 1412 O O . SER A 1 191 ? -2.549 -8.773 8.852 1 89.81 191 SER A O 1
ATOM 1414 N N . SER A 1 192 ? -4.613 -9.078 9.766 1 89.19 192 SER A N 1
ATOM 1415 C CA . SER A 1 192 ? -5.008 -7.703 9.484 1 89.19 192 SER A CA 1
ATOM 1416 C C . SER A 1 192 ? -4.117 -6.711 10.219 1 89.19 192 SER A C 1
ATOM 1418 O O . SER A 1 192 ? -3.795 -5.645 9.695 1 89.19 192 SER A O 1
ATOM 1420 N N . GLU A 1 193 ? -3.768 -7.012 11.375 1 89.19 193 GLU A N 1
ATOM 1421 C CA . GLU A 1 193 ? -2.904 -6.145 12.172 1 89.19 193 GLU A CA 1
ATOM 1422 C C . GLU A 1 193 ? -1.524 -6.008 11.531 1 89.19 193 GLU A C 1
ATOM 1424 O O . GLU A 1 193 ? -0.954 -4.914 11.5 1 89.19 193 GLU A O 1
ATOM 1429 N N . ASP A 1 194 ? -0.965 -7.078 11.031 1 91.69 194 ASP A N 1
ATOM 1430 C CA . ASP A 1 194 ? 0.322 -7.035 10.344 1 91.69 194 ASP A CA 1
ATOM 1431 C C . ASP A 1 194 ? 0.253 -6.145 9.102 1 91.69 194 ASP A C 1
ATOM 1433 O O . ASP A 1 194 ? 1.146 -5.328 8.867 1 91.69 194 ASP A O 1
ATOM 1437 N N . ASP A 1 195 ? -0.808 -6.367 8.43 1 92.06 195 ASP A N 1
ATOM 1438 C CA . ASP A 1 195 ? -1.015 -5.566 7.23 1 92.06 195 ASP A CA 1
ATOM 1439 C C . ASP A 1 195 ? -1.083 -4.078 7.566 1 92.06 195 ASP A C 1
ATOM 1441 O O . ASP A 1 195 ? -0.476 -3.252 6.879 1 92.06 195 ASP A O 1
ATOM 1445 N N . TRP A 1 196 ? -1.807 -3.771 8.586 1 91.25 196 TRP A N 1
ATOM 1446 C CA . TRP A 1 196 ? -1.961 -2.391 9.031 1 91.25 196 TRP A CA 1
ATOM 1447 C C . TRP A 1 196 ? -0.614 -1.789 9.422 1 91.25 196 TRP A C 1
ATOM 1449 O O . TRP A 1 196 ? -0.283 -0.674 9.008 1 91.25 196 TRP A O 1
ATOM 1459 N N . LYS A 1 197 ? 0.147 -2.459 10.109 1 91.31 197 LYS A N 1
ATOM 1460 C CA . LYS A 1 197 ? 1.464 -1.987 10.523 1 91.31 197 LYS A CA 1
ATOM 1461 C C . LYS A 1 197 ? 2.361 -1.725 9.32 1 91.31 197 LYS A C 1
ATOM 1463 O O . LYS A 1 197 ? 3.057 -0.708 9.266 1 91.31 197 LYS A O 1
ATOM 1468 N N . ARG A 1 198 ? 2.34 -2.607 8.383 1 93.88 198 ARG A N 1
ATOM 1469 C CA . ARG A 1 198 ? 3.17 -2.455 7.195 1 93.88 198 ARG A CA 1
ATOM 1470 C C . ARG A 1 198 ? 2.752 -1.229 6.391 1 93.88 198 ARG A C 1
ATOM 1472 O O . ARG A 1 198 ? 3.594 -0.564 5.781 1 93.88 198 ARG A O 1
ATOM 1479 N N . GLN A 1 199 ? 1.508 -0.946 6.387 1 91.69 199 GLN A N 1
ATOM 1480 C CA . GLN A 1 199 ? 0.99 0.189 5.629 1 91.69 199 GLN A CA 1
ATOM 1481 C C . GLN A 1 199 ? 1.542 1.507 6.164 1 91.69 199 GLN A C 1
ATOM 1483 O O . GLN A 1 199 ? 1.613 2.498 5.438 1 91.69 199 GLN A O 1
ATOM 1488 N N . GLY A 1 200 ? 1.945 1.501 7.383 1 92.69 200 GLY A N 1
ATOM 1489 C CA . GLY A 1 200 ? 2.457 2.719 7.996 1 92.69 200 GLY A CA 1
ATOM 1490 C C . GLY A 1 200 ? 3.961 2.865 7.859 1 92.69 200 GLY A C 1
ATOM 1491 O O . GLY A 1 200 ? 4.539 3.842 8.344 1 92.69 200 GLY A O 1
ATOM 1492 N N . LEU A 1 201 ? 4.555 1.935 7.164 1 94.94 201 LEU A N 1
ATOM 1493 C CA . LEU A 1 201 ? 6.008 1.941 7.059 1 94.94 201 LEU A CA 1
ATOM 1494 C C . LEU A 1 201 ? 6.449 2.412 5.676 1 94.94 201 LEU A C 1
ATOM 1496 O O . LEU A 1 201 ? 5.672 2.352 4.719 1 94.94 201 LEU A O 1
ATOM 1500 N N . TYR A 1 202 ? 7.652 2.92 5.641 1 95.25 202 TYR A N 1
ATOM 1501 C CA . TYR A 1 202 ? 8.258 3.264 4.363 1 95.25 202 TYR A CA 1
ATOM 1502 C C . TYR A 1 202 ? 8.469 2.02 3.504 1 95.25 202 TYR A C 1
ATOM 1504 O O . TYR A 1 202 ? 9.133 1.073 3.924 1 95.25 202 TYR A O 1
ATOM 1512 N N . MET A 1 203 ? 7.965 2.025 2.301 1 94.88 203 MET A N 1
ATOM 1513 C CA . MET A 1 203 ? 7.953 0.839 1.449 1 94.88 203 MET A CA 1
ATOM 1514 C C . MET A 1 203 ? 9.117 0.8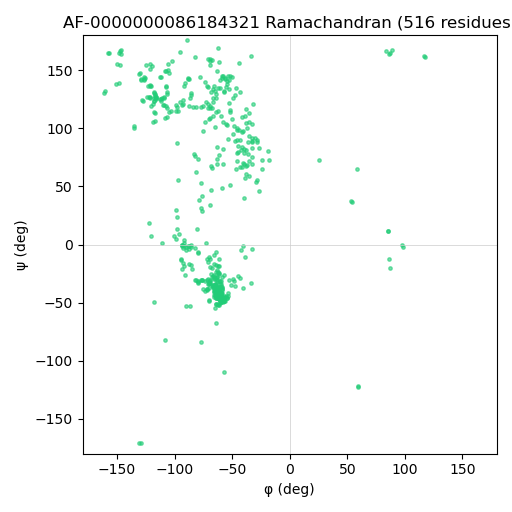61 0.466 1 94.88 203 MET A C 1
ATOM 1516 O O . MET A 1 203 ? 9.195 0.015 -0.426 1 94.88 203 MET A O 1
ATOM 1520 N N . GLY A 1 204 ? 10.047 1.708 0.677 1 95.12 204 GLY A N 1
ATOM 1521 C CA . GLY A 1 204 ? 11.125 1.896 -0.286 1 95.12 204 GLY A CA 1
ATOM 1522 C C . GLY A 1 204 ? 10.758 2.846 -1.411 1 95.12 204 GLY A C 1
ATOM 1523 O O . GLY A 1 204 ? 9.586 3.188 -1.584 1 95.12 204 GLY A O 1
ATOM 1524 N N . PRO A 1 205 ? 11.719 3.252 -2.111 1 94 205 PRO A N 1
ATOM 1525 C CA . PRO A 1 205 ? 11.461 4.152 -3.238 1 94 205 PRO A CA 1
ATOM 1526 C C . PRO A 1 205 ? 10.773 3.451 -4.406 1 94 205 PRO A C 1
ATOM 1528 O O . PRO A 1 205 ? 10.789 2.219 -4.488 1 94 205 PRO A O 1
ATOM 1531 N N . ALA A 1 206 ? 10.156 4.352 -5.219 1 93.81 206 ALA A N 1
ATOM 1532 C CA . ALA A 1 206 ? 9.734 3.781 -6.496 1 93.81 206 ALA A CA 1
ATOM 1533 C C . ALA A 1 206 ? 10.914 3.17 -7.242 1 93.81 206 ALA A C 1
ATOM 1535 O O . ALA A 1 206 ? 11.969 3.791 -7.359 1 93.81 206 ALA A O 1
ATOM 1536 N N . PHE A 1 207 ? 10.719 1.998 -7.707 1 96.81 207 PHE A N 1
ATOM 1537 C CA . PHE A 1 207 ? 11.812 1.247 -8.297 1 96.81 207 PHE A CA 1
ATOM 1538 C C . PHE A 1 207 ? 12.422 2.01 -9.469 1 96.81 207 PHE A C 1
ATOM 1540 O O . PHE A 1 207 ? 13.648 2.037 -9.633 1 96.81 207 PHE A O 1
ATOM 1547 N N . ASP A 1 208 ? 11.602 2.66 -10.258 1 94.44 208 ASP A N 1
ATOM 1548 C CA . ASP A 1 208 ? 12.047 3.363 -11.461 1 94.44 208 ASP A CA 1
ATOM 1549 C C . ASP A 1 208 ? 12.852 4.605 -11.102 1 94.44 208 ASP A C 1
ATOM 1551 O O . ASP A 1 208 ? 13.523 5.191 -11.961 1 94.44 208 ASP A O 1
ATOM 1555 N N . ASN A 1 209 ? 12.852 4.992 -9.836 1 91.25 209 ASN A N 1
ATOM 1556 C CA . ASN A 1 209 ? 13.625 6.148 -9.398 1 91.25 209 ASN A CA 1
ATOM 1557 C C . ASN A 1 209 ? 15.055 5.762 -9.023 1 91.25 209 ASN A C 1
ATOM 1559 O O . ASN A 1 209 ? 15.914 6.625 -8.867 1 91.25 209 ASN A O 1
ATOM 1563 N N . LEU A 1 210 ? 15.195 4.496 -8.844 1 94.88 210 LEU A N 1
ATOM 1564 C CA . LEU A 1 210 ? 16.531 4.027 -8.508 1 94.88 210 LEU A CA 1
ATOM 1565 C C . LEU A 1 210 ? 17.469 4.164 -9.703 1 94.88 210 LEU A C 1
ATOM 1567 O O . LEU A 1 210 ? 17.016 4.223 -10.852 1 94.88 210 LEU A O 1
ATOM 1571 N N . ASP A 1 211 ? 18.75 4.207 -9.383 1 94.25 211 ASP A N 1
ATOM 1572 C CA . ASP A 1 211 ? 19.766 4.164 -10.422 1 94.25 211 ASP A CA 1
ATOM 1573 C C . ASP A 1 211 ? 19.609 2.93 -11.305 1 94.25 211 ASP A C 1
ATOM 1575 O O . ASP A 1 211 ? 19.344 1.833 -10.805 1 94.25 211 ASP A O 1
ATOM 1579 N N . GLU A 1 212 ? 19.875 3.094 -12.602 1 95.5 212 GLU A N 1
ATOM 1580 C CA . GLU A 1 212 ? 19.688 2.004 -13.562 1 95.5 212 GLU A CA 1
ATOM 1581 C C . GLU A 1 212 ? 20.547 0.801 -13.203 1 95.5 212 GLU A C 1
ATOM 1583 O O . GLU A 1 212 ? 20.141 -0.345 -13.406 1 95.5 212 GLU A O 1
ATOM 1588 N N . GLY A 1 213 ? 21.734 1.092 -12.836 1 95.5 213 GLY A N 1
ATOM 1589 C CA . GLY A 1 213 ? 22.594 0.001 -12.414 1 95.5 213 GLY A CA 1
ATOM 1590 C C . GLY A 1 213 ? 22.047 -0.78 -11.234 1 95.5 213 GLY A C 1
ATOM 1591 O O . GLY A 1 213 ? 22.125 -2.01 -11.211 1 95.5 213 GLY A O 1
ATOM 1592 N N . VAL A 1 214 ? 21.516 -0.097 -10.281 1 96.44 214 VAL A N 1
ATOM 1593 C CA . VAL A 1 214 ? 20.906 -0.738 -9.125 1 96.44 214 VAL A CA 1
ATOM 1594 C C . VAL A 1 214 ? 19.703 -1.564 -9.57 1 96.44 214 VAL A C 1
ATOM 1596 O O . VAL A 1 214 ? 19.531 -2.707 -9.141 1 96.44 214 VAL A O 1
ATOM 1599 N N . GLN A 1 215 ? 18.859 -1.009 -10.453 1 97.5 215 GLN A N 1
ATOM 1600 C CA . GLN A 1 215 ? 17.703 -1.728 -10.984 1 97.5 215 GLN A CA 1
ATOM 1601 C C . GLN A 1 215 ? 18.109 -3.037 -11.641 1 97.5 215 GLN A C 1
ATOM 1603 O O . GLN A 1 215 ? 17.578 -4.098 -11.328 1 97.5 215 GLN A O 1
ATOM 1608 N N . SER A 1 216 ? 19.094 -2.898 -12.477 1 97.19 216 SER A N 1
ATOM 1609 C CA . SER A 1 216 ? 19.562 -4.066 -13.219 1 97.19 216 SER A CA 1
ATOM 1610 C C . SER A 1 216 ? 20.109 -5.137 -12.273 1 97.19 216 SER A C 1
ATOM 1612 O O . SER A 1 216 ? 19.859 -6.328 -12.469 1 97.19 216 SER A O 1
ATOM 1614 N N . GLU A 1 217 ? 20.859 -4.723 -11.297 1 97.06 217 GLU A N 1
ATOM 1615 C CA . GLU A 1 217 ? 21.422 -5.68 -10.352 1 97.06 217 GLU A CA 1
ATOM 1616 C C . GLU A 1 217 ? 20.328 -6.344 -9.516 1 97.06 217 GLU A C 1
ATOM 1618 O O . GLU A 1 217 ? 20.453 -7.516 -9.148 1 97.06 217 GLU A O 1
ATOM 1623 N N . PHE A 1 218 ? 19.297 -5.602 -9.188 1 97.88 218 PHE A N 1
ATOM 1624 C CA . PHE A 1 218 ? 18.172 -6.199 -8.484 1 97.88 218 PHE A CA 1
ATOM 1625 C C . PHE A 1 218 ? 17.484 -7.246 -9.352 1 97.88 218 PHE A C 1
ATOM 1627 O O . PHE A 1 218 ? 17.125 -8.32 -8.867 1 97.88 218 PHE A O 1
ATOM 1634 N N . GLU A 1 219 ? 17.297 -6.918 -10.555 1 97.5 219 GLU A N 1
ATOM 1635 C CA . GLU A 1 219 ? 16.656 -7.863 -11.469 1 97.5 219 GLU A CA 1
ATOM 1636 C C . GLU A 1 219 ? 17.469 -9.148 -11.594 1 97.5 219 GLU A C 1
ATOM 1638 O O . GLU A 1 219 ? 16.922 -10.242 -11.562 1 97.5 219 GLU A O 1
ATOM 1643 N N . THR A 1 220 ? 18.734 -8.969 -11.727 1 97.12 220 THR A N 1
ATOM 1644 C CA . THR A 1 220 ? 19.609 -10.125 -11.805 1 97.12 220 THR A CA 1
ATOM 1645 C C . THR A 1 220 ? 19.547 -10.945 -10.516 1 97.12 220 THR A C 1
ATOM 1647 O O . THR A 1 220 ? 19.469 -12.172 -10.562 1 97.12 220 THR A O 1
ATOM 1650 N N . TYR A 1 221 ? 19.578 -10.273 -9.422 1 97.06 221 TYR A N 1
ATOM 1651 C CA . TYR A 1 221 ? 19.469 -10.898 -8.109 1 97.06 221 TYR A CA 1
ATOM 1652 C C . TYR A 1 221 ? 18.203 -11.742 -8.016 1 97.06 221 TYR A C 1
ATOM 1654 O O . TYR A 1 221 ? 18.25 -12.891 -7.57 1 97.06 221 TYR A O 1
ATOM 1662 N N . LEU A 1 222 ? 17.094 -11.242 -8.477 1 97.38 222 LEU A N 1
ATOM 1663 C CA . LEU A 1 222 ? 15.812 -11.922 -8.406 1 97.38 222 LEU A CA 1
ATOM 1664 C C . LEU A 1 222 ? 15.758 -13.094 -9.383 1 97.38 222 LEU A C 1
ATOM 1666 O O . LEU A 1 222 ? 15.219 -14.156 -9.07 1 97.38 222 LEU A O 1
ATOM 1670 N N . GLU A 1 223 ? 16.312 -12.914 -10.508 1 96.06 223 GLU A N 1
ATOM 1671 C CA . GLU A 1 223 ? 16.359 -14 -11.484 1 96.06 223 GLU A CA 1
ATOM 1672 C C . GLU A 1 223 ? 17.094 -15.211 -10.938 1 96.06 223 GLU A C 1
ATOM 1674 O O . GLU A 1 223 ? 16.641 -16.344 -11.117 1 96.06 223 GLU A O 1
ATOM 1679 N N . GLU A 1 224 ? 18.156 -14.953 -10.281 1 94.56 224 GLU A N 1
ATOM 1680 C CA . GLU A 1 224 ? 18.953 -16.031 -9.688 1 94.56 224 GLU A CA 1
ATOM 1681 C C . GLU A 1 224 ? 18.141 -16.797 -8.648 1 94.56 224 GLU A C 1
ATOM 1683 O O . GLU A 1 224 ? 18.406 -17.969 -8.398 1 94.56 224 GLU A O 1
ATOM 1688 N N . ARG A 1 225 ? 17.203 -16.172 -8.141 1 93.75 225 ARG A N 1
ATOM 1689 C CA . ARG A 1 225 ? 16.406 -16.766 -7.07 1 93.75 225 ARG A CA 1
ATOM 1690 C C . ARG A 1 225 ? 15.094 -17.312 -7.617 1 93.75 225 ARG A C 1
ATOM 1692 O O . ARG A 1 225 ? 14.211 -17.703 -6.848 1 93.75 225 ARG A O 1
ATOM 1699 N N . GLY A 1 226 ? 14.922 -17.328 -8.93 1 91.94 226 GLY A N 1
ATOM 1700 C CA . GLY A 1 226 ? 13.797 -17.984 -9.57 1 91.94 226 GLY A CA 1
ATOM 1701 C C . GLY A 1 226 ? 12.664 -17.031 -9.906 1 91.94 226 GLY A C 1
ATOM 1702 O O . GLY A 1 226 ? 11.609 -17.453 -10.375 1 91.94 226 GLY A O 1
ATOM 1703 N N . VAL A 1 227 ? 12.82 -15.781 -9.578 1 95.06 227 VAL A N 1
ATOM 1704 C CA . VAL A 1 227 ? 11.867 -14.766 -10.016 1 95.06 227 VAL A CA 1
ATOM 1705 C C . VAL A 1 227 ? 12.203 -14.312 -11.43 1 95.06 227 VAL A C 1
ATOM 1707 O O . VAL A 1 227 ? 12.844 -13.273 -11.617 1 95.06 227 VAL A O 1
ATOM 1710 N N . ASN A 1 228 ? 11.828 -15.125 -12.359 1 94.62 228 ASN A N 1
ATOM 1711 C CA . ASN A 1 228 ? 12.258 -14.977 -13.75 1 94.62 228 ASN A CA 1
ATOM 1712 C C . ASN A 1 228 ? 11.07 -15.055 -14.711 1 94.62 228 ASN A C 1
ATOM 1714 O O . ASN A 1 228 ? 9.922 -15.086 -14.281 1 94.62 228 ASN A O 1
ATOM 1718 N N . SER A 1 229 ? 11.359 -15.117 -15.922 1 94.69 229 SER A N 1
ATOM 1719 C CA . SER A 1 229 ? 10.336 -15.086 -16.969 1 94.69 229 SER A CA 1
ATOM 1720 C C . SER A 1 229 ? 9.43 -16.312 -16.891 1 94.69 229 SER A C 1
ATOM 1722 O O . SER A 1 229 ? 8.219 -16.203 -17.078 1 94.69 229 SER A O 1
ATOM 1724 N N . ALA A 1 230 ? 10 -17.406 -16.594 1 89.69 230 ALA A N 1
ATOM 1725 C CA . ALA A 1 230 ? 9.211 -18.641 -16.5 1 89.69 230 ALA A CA 1
ATOM 1726 C C . ALA A 1 230 ? 8.164 -18.531 -15.391 1 89.69 230 ALA A C 1
ATOM 1728 O O . ALA A 1 230 ? 7 -18.891 -15.594 1 89.69 230 ALA A O 1
ATOM 1729 N N . LEU A 1 231 ? 8.609 -18.047 -14.289 1 91.5 231 LEU A N 1
ATOM 1730 C CA . LEU A 1 231 ? 7.676 -17.875 -13.188 1 91.5 231 LEU A CA 1
ATOM 1731 C C . LEU A 1 231 ? 6.605 -16.844 -13.539 1 91.5 231 LEU A C 1
ATOM 1733 O O . LEU A 1 231 ? 5.426 -17.031 -13.227 1 91.5 231 LEU A O 1
ATOM 1737 N N . ALA A 1 232 ? 6.973 -15.773 -14.188 1 93.94 232 ALA A N 1
ATOM 1738 C CA . ALA A 1 232 ? 6.039 -14.719 -14.57 1 93.94 232 ALA A CA 1
ATOM 1739 C C . ALA A 1 232 ? 4.992 -15.242 -15.547 1 93.94 232 ALA A C 1
ATOM 1741 O O . ALA A 1 232 ? 3.881 -14.711 -15.625 1 93.94 232 ALA A O 1
ATOM 1742 N N . LEU A 1 233 ? 5.328 -16.25 -16.312 1 89.69 233 LEU A N 1
ATOM 1743 C CA . LEU A 1 233 ? 4.375 -16.891 -17.203 1 89.69 233 LEU A CA 1
ATOM 1744 C C . LEU A 1 233 ? 3.482 -17.859 -16.453 1 89.69 233 LEU A C 1
ATOM 1746 O O . LEU A 1 233 ? 2.303 -18.016 -16.781 1 89.69 233 LEU A O 1
ATOM 1750 N N . PHE A 1 234 ? 4.043 -18.391 -15.477 1 88 234 PHE A N 1
ATOM 1751 C CA . PHE A 1 234 ? 3.379 -19.438 -14.703 1 88 234 PHE A CA 1
ATOM 1752 C C . PHE A 1 234 ? 2.271 -18.844 -13.836 1 88 234 PHE A C 1
ATOM 1754 O O . PHE A 1 234 ? 1.192 -19.422 -13.719 1 88 234 PHE A O 1
ATOM 1761 N N . ILE A 1 235 ? 2.471 -17.719 -13.25 1 91.69 235 ILE A N 1
ATOM 1762 C CA . ILE A 1 235 ? 1.609 -17.141 -12.219 1 91.69 235 ILE A CA 1
ATOM 1763 C C . ILE A 1 235 ? 0.223 -16.875 -12.805 1 91.69 235 ILE A C 1
ATOM 1765 O O . ILE A 1 235 ? -0.786 -17.312 -12.242 1 91.69 235 ILE A O 1
ATOM 1769 N N . PRO A 1 236 ? 0.067 -16.203 -13.898 1 91.12 236 PRO A N 1
ATOM 1770 C CA . PRO A 1 236 ? -1.27 -16 -14.469 1 91.12 236 PRO A CA 1
ATOM 1771 C C . PRO A 1 236 ? -1.977 -17.312 -14.797 1 91.12 236 PRO A C 1
ATOM 1773 O O . PRO A 1 236 ? -3.191 -17.438 -14.617 1 91.12 236 PRO A O 1
ATOM 1776 N N . ASP A 1 237 ? -1.227 -18.297 -15.258 1 86.12 237 ASP A N 1
ATOM 1777 C CA . ASP A 1 237 ? -1.813 -19.594 -15.562 1 86.12 237 ASP A CA 1
ATOM 1778 C C . ASP A 1 237 ? -2.357 -20.266 -14.297 1 86.12 237 ASP A C 1
ATOM 1780 O O . ASP A 1 237 ? -3.451 -20.844 -14.312 1 86.12 237 ASP A O 1
ATOM 1784 N N . LEU A 1 238 ? -1.524 -20.188 -13.352 1 88.5 238 LEU A N 1
ATOM 1785 C CA . LEU A 1 238 ? -1.941 -20.781 -12.078 1 88.5 238 LEU A CA 1
ATOM 1786 C C . LEU A 1 238 ? -3.176 -20.062 -11.531 1 88.5 238 LEU A C 1
ATOM 1788 O O . LEU A 1 238 ? -4.078 -20.703 -10.992 1 88.5 238 LEU A O 1
ATOM 1792 N N . ALA A 1 239 ? -3.195 -18.766 -11.641 1 91.19 239 ALA A N 1
ATOM 1793 C CA . ALA A 1 239 ? -4.336 -17.984 -11.172 1 91.19 239 ALA A CA 1
ATOM 1794 C C . ALA A 1 239 ? -5.613 -18.391 -11.906 1 91.19 239 ALA A C 1
ATOM 1796 O O . ALA A 1 239 ? -6.668 -18.547 -11.281 1 91.19 239 ALA A O 1
ATOM 1797 N N . GLU A 1 240 ? -5.551 -18.547 -13.188 1 87.81 240 GLU A N 1
ATOM 1798 C CA . GLU A 1 240 ? -6.707 -18.938 -13.984 1 87.81 240 GLU A CA 1
ATOM 1799 C C . GLU A 1 240 ? -7.199 -20.328 -13.586 1 87.81 240 GLU A C 1
ATOM 1801 O O . GLU A 1 240 ? -8.406 -20.562 -13.492 1 87.81 240 GLU A O 1
ATOM 1806 N N . TRP A 1 241 ? -6.25 -21.141 -13.398 1 86.19 241 TRP A N 1
ATOM 1807 C CA . TRP A 1 241 ? -6.594 -22.5 -12.969 1 86.19 241 TRP A CA 1
ATOM 1808 C C . TRP A 1 241 ? -7.328 -22.469 -11.633 1 86.19 241 TRP A C 1
ATOM 1810 O O . TRP A 1 241 ? -8.375 -23.109 -11.477 1 86.19 241 TRP A O 1
ATOM 1820 N N . LYS A 1 242 ? -6.773 -21.781 -10.68 1 90.31 242 LYS A N 1
ATOM 1821 C CA . LYS A 1 242 ? -7.414 -21.688 -9.367 1 90.31 242 LYS A CA 1
ATOM 1822 C C . LYS A 1 242 ? -8.805 -21.062 -9.484 1 90.31 242 LYS A C 1
ATOM 1824 O O . LYS A 1 242 ? -9.742 -21.516 -8.82 1 90.31 242 LYS A O 1
ATOM 1829 N N . GLU A 1 243 ? -8.906 -20 -10.25 1 91.25 243 GLU A N 1
ATOM 1830 C CA . GLU A 1 243 ? -10.195 -19.359 -10.453 1 91.25 243 GLU A CA 1
ATOM 1831 C C . GLU A 1 243 ? -11.242 -20.344 -10.953 1 91.25 243 GLU A C 1
ATOM 1833 O O . GLU A 1 243 ? -12.375 -20.359 -10.484 1 91.25 243 GLU A O 1
ATOM 1838 N N . GLN A 1 244 ? -10.906 -21.156 -11.914 1 87.62 244 GLN A N 1
ATOM 1839 C CA . GLN A 1 244 ? -11.82 -22.156 -12.453 1 87.62 244 GLN A CA 1
ATOM 1840 C C . GLN A 1 244 ? -12.242 -23.156 -11.375 1 87.62 244 GLN A C 1
ATOM 1842 O O . GLN A 1 244 ? -13.414 -23.5 -11.273 1 87.62 244 GLN A O 1
ATOM 1847 N N . LYS A 1 245 ? -11.281 -23.562 -10.648 1 89.06 245 LYS A N 1
ATOM 1848 C CA . LYS A 1 245 ? -11.57 -24.5 -9.562 1 89.06 245 LYS A CA 1
ATOM 1849 C C . LYS A 1 245 ? -12.547 -23.891 -8.555 1 89.06 245 LYS A C 1
ATOM 1851 O O . LYS A 1 245 ? -13.5 -24.547 -8.141 1 89.06 245 LYS A O 1
ATOM 1856 N N . GLU A 1 246 ? -12.242 -22.688 -8.18 1 93.38 246 GLU A N 1
ATOM 1857 C CA . GLU A 1 246 ? -13.109 -22 -7.227 1 93.38 246 GLU A CA 1
ATOM 1858 C C . GLU A 1 246 ? -14.492 -21.75 -7.82 1 93.38 246 GLU A C 1
ATOM 1860 O O . GLU A 1 246 ? -15.5 -21.781 -7.105 1 93.38 246 GLU A O 1
ATOM 1865 N N . TYR A 1 247 ? -14.539 -21.484 -9.141 1 93.06 247 TYR A N 1
ATOM 1866 C CA . TYR A 1 247 ? -15.812 -21.297 -9.828 1 93.06 247 TYR A CA 1
ATOM 1867 C C . TYR A 1 247 ? -16.672 -22.547 -9.742 1 93.06 247 TYR A C 1
ATOM 1869 O O . TYR A 1 247 ? -17.859 -22.469 -9.398 1 93.06 247 TYR A O 1
ATOM 1877 N N . VAL A 1 248 ? -16.141 -23.625 -9.992 1 93.06 248 VAL A N 1
ATOM 1878 C CA . VAL A 1 248 ? -16.859 -24.891 -9.922 1 93.06 248 VAL A CA 1
ATOM 1879 C C . VAL A 1 248 ? -17.359 -25.125 -8.492 1 93.06 248 VAL A C 1
ATOM 1881 O O . VAL A 1 248 ? -18.516 -25.5 -8.289 1 93.06 248 VAL A O 1
ATOM 1884 N N . ARG A 1 249 ? -16.469 -24.875 -7.566 1 94.06 249 ARG A N 1
ATOM 1885 C CA . ARG A 1 249 ? -16.844 -25.016 -6.168 1 94.06 249 ARG A CA 1
ATOM 1886 C C . ARG A 1 249 ? -18 -24.078 -5.816 1 94.06 249 ARG A C 1
ATOM 1888 O O . ARG A 1 249 ? -18.906 -24.453 -5.059 1 94.06 249 ARG A O 1
ATOM 1895 N N . TRP A 1 250 ? -17.875 -22.906 -6.316 1 96.31 250 TRP A N 1
ATOM 1896 C CA . TRP A 1 250 ? -18.938 -21.922 -6.098 1 96.31 250 TRP A CA 1
ATOM 1897 C C . TRP A 1 250 ? -20.266 -22.406 -6.664 1 96.31 250 TRP A C 1
ATOM 1899 O O . TRP A 1 250 ? -21.297 -22.328 -6 1 96.31 250 TRP A O 1
ATOM 1909 N N . LEU A 1 251 ? -20.281 -22.938 -7.855 1 95.81 251 LEU A N 1
ATOM 1910 C CA . LEU A 1 251 ? -21.469 -23.5 -8.477 1 95.81 251 LEU A CA 1
ATOM 1911 C C . LEU A 1 251 ? -22.078 -24.594 -7.609 1 95.81 251 LEU A C 1
ATOM 1913 O O . LEU A 1 251 ? -23.281 -24.609 -7.363 1 95.81 251 LEU A O 1
ATOM 1917 N N . GLU A 1 252 ? -21.266 -25.453 -7.188 1 94.88 252 GLU A N 1
ATOM 1918 C CA . GLU A 1 252 ? -21.719 -26.562 -6.352 1 94.88 252 GLU A CA 1
ATOM 1919 C C . GLU A 1 252 ? -22.328 -26.062 -5.043 1 94.88 252 GLU A C 1
ATOM 1921 O O . GLU A 1 252 ? -23.406 -26.484 -4.652 1 94.88 252 GLU A O 1
ATOM 1926 N N . GLY A 1 253 ? -21.578 -25.266 -4.422 1 95.75 253 GLY A N 1
ATOM 1927 C CA . GLY A 1 253 ? -22.047 -24.734 -3.15 1 95.75 253 GLY A CA 1
ATOM 1928 C C . GLY A 1 253 ? -23.344 -23.953 -3.27 1 95.75 253 GLY A C 1
ATOM 1929 O O . GLY A 1 253 ? -24.25 -24.141 -2.455 1 95.75 253 GLY A O 1
ATOM 1930 N N . THR A 1 254 ? -23.422 -23.109 -4.273 1 96.5 254 THR A N 1
ATOM 1931 C CA . THR A 1 254 ? -24.609 -22.281 -4.484 1 96.5 254 THR A CA 1
ATOM 1932 C C . THR A 1 254 ? -25.828 -23.141 -4.832 1 96.5 254 THR A C 1
ATOM 1934 O O . THR A 1 254 ? -26.922 -22.922 -4.316 1 96.5 254 THR A O 1
ATOM 1937 N N . LYS A 1 255 ? -25.609 -24.078 -5.668 1 94.94 255 LYS A N 1
ATOM 1938 C CA . LYS A 1 255 ? -26.688 -24.984 -6.016 1 94.94 255 LYS A CA 1
ATOM 1939 C C . LYS A 1 255 ? -27.188 -25.734 -4.781 1 94.94 255 LYS A C 1
ATOM 1941 O O . LYS A 1 255 ? -28.406 -25.812 -4.562 1 94.94 255 LYS A O 1
ATOM 1946 N N . THR A 1 256 ? -26.344 -26.281 -4.035 1 95 256 THR A N 1
ATOM 1947 C CA . THR A 1 256 ? -26.688 -27.016 -2.824 1 95 256 THR A CA 1
ATOM 1948 C C . THR A 1 256 ? -27.469 -26.125 -1.855 1 95 256 THR A C 1
ATOM 1950 O O . THR A 1 256 ? -28.453 -26.562 -1.248 1 95 256 THR A O 1
ATOM 1953 N N . PHE A 1 257 ? -26.969 -24.938 -1.733 1 95.94 257 PHE A N 1
ATOM 1954 C CA . PHE A 1 257 ? -27.625 -23.969 -0.864 1 95.94 257 PHE A CA 1
ATOM 1955 C C . PHE A 1 257 ? -29.078 -23.766 -1.293 1 95.94 257 PHE A C 1
ATOM 1957 O O . PHE A 1 257 ? -29.984 -23.75 -0.455 1 95.94 257 PHE A O 1
ATOM 1964 N N . LEU A 1 258 ? -29.266 -23.594 -2.578 1 94.06 258 LEU A N 1
ATOM 1965 C CA . LEU A 1 258 ? -30.594 -23.312 -3.125 1 94.06 258 LEU A CA 1
ATOM 1966 C C . LEU A 1 258 ? -31.5 -24.531 -2.979 1 94.06 258 LEU A C 1
ATOM 1968 O O . LEU A 1 258 ? -32.719 -24.375 -2.873 1 94.06 258 LEU A O 1
ATOM 1972 N N . GLU A 1 259 ? -31 -25.578 -2.91 1 92 259 GLU A N 1
ATOM 1973 C CA . GLU A 1 259 ? -31.797 -26.797 -2.869 1 92 259 GLU A CA 1
ATOM 1974 C C . GLU A 1 259 ? -32.062 -27.234 -1.433 1 92 259 GLU A C 1
ATOM 1976 O O . GLU A 1 259 ? -32.781 -28.219 -1.199 1 92 259 GLU A O 1
ATOM 1981 N N . GLN A 1 260 ? -31.562 -26.5 -0.515 1 86.81 260 GLN A N 1
ATOM 1982 C CA . GLN A 1 260 ? -31.906 -26.75 0.883 1 86.81 260 GLN A CA 1
ATOM 1983 C C . GLN A 1 260 ? -33.219 -26.047 1.254 1 86.81 260 GLN A C 1
ATOM 1985 O O . GLN A 1 260 ? -33.562 -25.031 0.657 1 86.81 260 GLN A O 1
ATOM 1990 N N . MET B 1 1 ? 107.75 -98 4.18 1 19.78 1 MET B N 1
ATOM 1991 C CA . MET B 1 1 ? 108.375 -97.875 5.469 1 19.78 1 MET B CA 1
ATOM 1992 C C . MET B 1 1 ? 108 -96.5 6.102 1 19.78 1 MET B C 1
ATOM 1994 O O . MET B 1 1 ? 107.625 -96.438 7.273 1 19.78 1 MET B O 1
ATOM 1998 N N . LEU B 1 2 ? 108.688 -95.312 5.707 1 24.05 2 LEU B N 1
ATOM 1999 C CA . LEU B 1 2 ? 109.188 -94.312 6.672 1 24.05 2 LEU B CA 1
ATOM 2000 C C . LEU B 1 2 ? 108.062 -93.5 7.262 1 24.05 2 LEU B C 1
ATOM 2002 O O . LEU B 1 2 ? 107.125 -93.125 6.555 1 24.05 2 LEU B O 1
ATOM 2006 N N . SER B 1 3 ? 107.938 -93.062 8.711 1 24.64 3 SER B N 1
ATOM 2007 C CA . SER B 1 3 ? 107.25 -92.938 9.984 1 24.64 3 SER B CA 1
ATOM 2008 C C . SER B 1 3 ? 106.875 -91.438 10.258 1 24.64 3 SER B C 1
ATOM 2010 O O . SER B 1 3 ? 106.5 -91.125 11.375 1 24.64 3 SER B O 1
ATOM 2012 N N . ARG B 1 4 ? 107.188 -90.312 9.258 1 19.81 4 ARG B N 1
ATOM 2013 C CA . ARG B 1 4 ? 107.688 -89.062 9.703 1 19.81 4 ARG B CA 1
ATOM 2014 C C . ARG B 1 4 ? 106.688 -88.312 10.578 1 19.81 4 ARG B C 1
ATOM 2016 O O . ARG B 1 4 ? 107.062 -87.625 11.555 1 19.81 4 ARG B O 1
ATOM 2023 N N . THR B 1 5 ? 105.375 -87.75 10.07 1 22.55 5 THR B N 1
ATOM 2024 C CA . THR B 1 5 ? 105.125 -86.375 9.859 1 22.55 5 THR B CA 1
ATOM 2025 C C . THR B 1 5 ? 104.375 -85.75 11.055 1 22.55 5 THR B C 1
ATOM 2027 O O . THR B 1 5 ? 103.188 -85.625 11.055 1 22.55 5 THR B O 1
ATOM 2030 N N . LEU B 1 6 ? 104.312 -86.188 12.469 1 23.83 6 LEU B N 1
ATOM 2031 C CA . LEU B 1 6 ? 103.125 -86.062 13.297 1 23.83 6 LEU B CA 1
ATOM 2032 C C . LEU B 1 6 ? 103.062 -84.688 13.914 1 23.83 6 LEU B C 1
ATOM 2034 O O . LEU B 1 6 ? 102 -84.312 14.508 1 23.83 6 LEU B O 1
ATOM 2038 N N . CYS B 1 7 ? 104.125 -83.812 14.086 1 23.41 7 CYS B N 1
ATOM 2039 C CA . CYS B 1 7 ? 104.25 -83.312 15.453 1 23.41 7 CYS B CA 1
ATOM 2040 C C . CYS B 1 7 ? 103.25 -82.25 15.758 1 23.41 7 CYS B C 1
ATOM 2042 O O . CYS B 1 7 ? 102.5 -82.312 16.766 1 23.41 7 CYS B O 1
ATOM 2044 N N . ARG B 1 8 ? 103.5 -80.938 15.414 1 22.67 8 ARG B N 1
ATOM 2045 C CA . ARG B 1 8 ? 103.75 -79.875 16.406 1 22.67 8 ARG B CA 1
ATOM 2046 C C . ARG B 1 8 ? 102.438 -79.188 16.859 1 22.67 8 ARG B C 1
ATOM 2048 O O . ARG B 1 8 ? 101.438 -79.25 16.141 1 22.67 8 ARG B O 1
ATOM 2055 N N . ALA B 1 9 ? 102.375 -78.125 17.922 1 21.83 9 ALA B N 1
ATOM 2056 C CA . ALA B 1 9 ? 102 -77.688 19.234 1 21.83 9 ALA B CA 1
ATOM 2057 C C . ALA B 1 9 ? 100.812 -76.688 19.109 1 21.83 9 ALA B C 1
ATOM 2059 O O . ALA B 1 9 ? 99.812 -76.75 19.812 1 21.83 9 ALA B O 1
ATOM 2060 N N . ALA B 1 10 ? 101.125 -75.312 18.797 1 26.72 10 ALA B N 1
ATOM 2061 C CA . ALA B 1 10 ? 100.938 -74.188 19.703 1 26.72 10 ALA B CA 1
ATOM 2062 C C . ALA B 1 10 ? 99.562 -73.625 19.656 1 26.72 10 ALA B C 1
ATOM 2064 O O . ALA B 1 10 ? 99 -73.438 18.578 1 26.72 10 ALA B O 1
ATOM 2065 N N . THR B 1 11 ? 98.75 -73.375 20.812 1 23.7 11 THR B N 1
ATOM 2066 C CA . THR B 1 11 ? 97.375 -73.188 21.25 1 23.7 11 THR B CA 1
ATOM 2067 C C . THR B 1 11 ? 96.875 -71.812 20.984 1 23.7 11 THR B C 1
ATOM 2069 O O . THR B 1 11 ? 97.438 -70.812 21.578 1 23.7 11 THR B O 1
ATOM 2072 N N . ALA B 1 12 ? 96.5 -71.188 19.766 1 25.61 12 ALA B N 1
ATOM 2073 C CA . ALA B 1 12 ? 96.188 -69.875 19.266 1 25.61 12 ALA B CA 1
ATOM 2074 C C . ALA B 1 12 ? 94.875 -69.375 19.875 1 25.61 12 ALA B C 1
ATOM 2076 O O . ALA B 1 12 ? 93.812 -69.812 19.516 1 25.61 12 ALA B O 1
ATOM 2077 N N . ALA B 1 13 ? 94.812 -69.125 21.281 1 25.97 13 ALA B N 1
ATOM 2078 C CA . ALA B 1 13 ? 93.5 -68.875 21.922 1 25.97 13 ALA B CA 1
ATOM 2079 C C . ALA B 1 13 ? 92.812 -67.625 21.328 1 25.97 13 ALA B C 1
ATOM 2081 O O . ALA B 1 13 ? 93.5 -66.75 20.844 1 25.97 13 ALA B O 1
ATOM 2082 N N . VAL B 1 14 ? 91.375 -67.625 21.125 1 24.86 14 VAL B N 1
ATOM 2083 C CA . VAL B 1 14 ? 90.25 -67 20.438 1 24.86 14 VAL B CA 1
ATOM 2084 C C . VAL B 1 14 ? 89.812 -65.75 21.125 1 24.86 14 VAL B C 1
ATOM 2086 O O . VAL B 1 14 ? 89.312 -65.75 22.266 1 24.86 14 VAL B O 1
ATOM 2089 N N . ARG B 1 15 ? 90.75 -64.625 21.234 1 25.75 15 ARG B N 1
ATOM 2090 C CA . ARG B 1 15 ? 90.375 -63.438 22.016 1 25.75 15 ARG B CA 1
ATOM 2091 C C . ARG B 1 15 ? 89.125 -62.812 21.531 1 25.75 15 ARG B C 1
ATOM 2093 O O . ARG B 1 15 ? 88.938 -62.531 20.344 1 25.75 15 ARG B O 1
ATOM 2100 N N . PRO B 1 16 ? 87.875 -62.938 22.234 1 28.34 16 PRO B N 1
ATOM 2101 C CA . PRO B 1 16 ? 86.5 -62.5 21.859 1 28.34 16 PRO B CA 1
ATOM 2102 C C . PRO B 1 16 ? 86.375 -61 21.766 1 28.34 16 PRO B C 1
ATOM 2104 O O . PRO B 1 16 ? 86.938 -60.281 22.578 1 28.34 16 PRO B O 1
ATOM 2107 N N . ALA B 1 17 ? 86.375 -60.312 20.562 1 24.72 17 ALA B N 1
ATOM 2108 C CA . ALA B 1 17 ? 86.312 -58.906 20.188 1 24.72 17 ALA B CA 1
ATOM 2109 C C . ALA B 1 17 ? 85.062 -58.281 20.75 1 24.72 17 ALA B C 1
ATOM 2111 O O . ALA B 1 17 ? 83.938 -58.688 20.422 1 24.72 17 ALA B O 1
ATOM 2112 N N . LEU B 1 18 ? 84.938 -57.812 22.078 1 26.27 18 LEU B N 1
ATOM 2113 C CA . LEU B 1 18 ? 83.875 -57.188 22.766 1 26.27 18 LEU B CA 1
ATOM 2114 C C . LEU B 1 18 ? 83.438 -55.875 22.062 1 26.27 18 LEU B C 1
ATOM 2116 O O . LEU B 1 18 ? 84.25 -54.938 22.016 1 26.27 18 LEU B O 1
ATOM 2120 N N . ALA B 1 19 ? 82.812 -55.844 20.859 1 25.48 19 ALA B N 1
ATOM 2121 C CA . ALA B 1 19 ? 82.438 -54.656 20.047 1 25.48 19 ALA B CA 1
ATOM 2122 C C . ALA B 1 19 ? 81.438 -53.75 20.812 1 25.48 19 ALA B C 1
ATOM 2124 O O . ALA B 1 19 ? 80.312 -54.156 21.125 1 25.48 19 ALA B O 1
ATOM 2125 N N . ARG B 1 20 ? 81.812 -52.938 21.781 1 26.2 20 ARG B N 1
ATOM 2126 C CA . ARG B 1 20 ? 80.938 -52.062 22.547 1 26.2 20 ARG B CA 1
ATOM 2127 C C . ARG B 1 20 ? 80.312 -51.031 21.641 1 26.2 20 ARG B C 1
ATOM 2129 O O . ARG B 1 20 ? 81 -50.125 21.125 1 26.2 20 ARG B O 1
ATOM 2136 N N . ALA B 1 21 ? 79.375 -51.281 20.688 1 27.38 21 ALA B N 1
ATOM 2137 C CA . ALA B 1 21 ? 78.875 -50.281 19.781 1 27.38 21 ALA B CA 1
ATOM 2138 C C . ALA B 1 21 ? 78.125 -49.188 20.562 1 27.38 21 ALA B C 1
ATOM 2140 O O . ALA B 1 21 ? 77.375 -49.469 21.516 1 27.38 21 ALA B O 1
ATOM 2141 N N . ALA B 1 22 ? 78.688 -47.938 20.562 1 27.62 22 ALA B N 1
ATOM 2142 C CA . ALA B 1 22 ? 78.312 -46.625 21.094 1 27.62 22 ALA B CA 1
ATOM 2143 C C . ALA B 1 22 ? 76.938 -46.219 20.609 1 27.62 22 ALA B C 1
ATOM 2145 O O . ALA B 1 22 ? 76.625 -46.312 19.422 1 27.62 22 ALA B O 1
ATOM 2146 N N . VAL B 1 23 ? 75.875 -46.312 21.406 1 27.84 23 VAL B N 1
ATOM 2147 C CA . VAL B 1 23 ? 74.438 -46 21.234 1 27.84 23 VAL B CA 1
ATOM 2148 C C . VAL B 1 23 ? 74.25 -44.531 20.984 1 27.84 23 VAL B C 1
ATOM 2150 O O . VAL B 1 23 ? 74.625 -43.688 21.844 1 27.84 23 VAL B O 1
ATOM 2153 N N . ARG B 1 24 ? 74.562 -43.938 19.797 1 30.67 24 ARG B N 1
ATOM 2154 C CA . ARG B 1 24 ? 74.375 -42.531 19.469 1 30.67 24 ARG B CA 1
ATOM 2155 C C . ARG B 1 24 ? 72.938 -42.125 19.766 1 30.67 24 ARG B C 1
ATOM 2157 O O . ARG B 1 24 ? 71.938 -42.812 19.375 1 30.67 24 ARG B O 1
ATOM 2164 N N . PRO B 1 25 ? 72.688 -41.219 20.75 1 32.03 25 PRO B N 1
ATOM 2165 C CA . PRO B 1 25 ? 71.375 -40.75 21.156 1 32.03 25 PRO B CA 1
ATOM 2166 C C . PRO B 1 25 ? 70.562 -40.156 20 1 32.03 25 PRO B C 1
ATOM 2168 O O . PRO B 1 25 ? 71.125 -39.531 19.109 1 32.03 25 PRO B O 1
ATOM 2171 N N . ALA B 1 26 ? 69.562 -40.812 19.422 1 30.39 26 ALA B N 1
ATOM 2172 C CA . ALA B 1 26 ? 68.688 -40.375 18.359 1 30.39 26 ALA B CA 1
ATOM 2173 C C . ALA B 1 26 ? 68.125 -38.969 18.641 1 30.39 26 ALA B C 1
ATOM 2175 O O . ALA B 1 26 ? 67.75 -38.688 19.766 1 30.39 26 ALA B O 1
ATOM 2176 N N . ALA B 1 27 ? 68.688 -37.938 17.984 1 31.19 27 ALA B N 1
ATOM 2177 C CA . ALA B 1 27 ? 68.25 -36.562 17.938 1 31.19 27 ALA B CA 1
ATOM 2178 C C . ALA B 1 27 ? 66.688 -36.5 17.719 1 31.19 27 ALA B C 1
ATOM 2180 O O . ALA B 1 27 ? 66.188 -37.188 16.875 1 31.19 27 ALA B O 1
ATOM 2181 N N . ALA B 1 28 ? 65.938 -36.312 18.75 1 31.8 28 ALA B N 1
ATOM 2182 C CA . ALA B 1 28 ? 64.5 -36.125 18.75 1 31.8 28 ALA B CA 1
ATOM 2183 C C . ALA B 1 28 ? 64.125 -35.094 17.688 1 31.8 28 ALA B C 1
ATOM 2185 O O . ALA B 1 28 ? 64.625 -33.969 17.688 1 31.8 28 ALA B O 1
ATOM 2186 N N . ARG B 1 29 ? 63.875 -35.5 16.453 1 34.19 29 ARG B N 1
ATOM 2187 C CA . ARG B 1 29 ? 63.312 -34.625 15.422 1 34.19 29 ARG B CA 1
ATOM 2188 C C . ARG B 1 29 ? 62.125 -33.812 15.969 1 34.19 29 ARG B C 1
ATOM 2190 O O . ARG B 1 29 ? 61.156 -34.375 16.484 1 34.19 29 ARG B O 1
ATOM 2197 N N . ALA B 1 30 ? 62.438 -32.656 16.5 1 34.31 30 ALA B N 1
ATOM 2198 C CA . ALA B 1 30 ? 61.406 -31.703 16.875 1 34.31 30 ALA B CA 1
ATOM 2199 C C . ALA B 1 30 ? 60.344 -31.562 15.781 1 34.31 30 ALA B C 1
ATOM 2201 O O . ALA B 1 30 ? 60.688 -31.328 14.617 1 34.31 30 ALA B O 1
ATOM 2202 N N . LEU B 1 31 ? 59.375 -32.438 15.797 1 32.97 31 LEU B N 1
ATOM 2203 C CA . LEU B 1 31 ? 58.281 -32.25 14.867 1 32.97 31 LEU B CA 1
ATOM 2204 C C . LEU B 1 31 ? 57.812 -30.781 14.875 1 32.97 31 LEU B C 1
ATOM 2206 O O . LEU B 1 31 ? 57.656 -30.188 15.945 1 32.97 31 LEU B O 1
ATOM 2210 N N . PRO B 1 32 ? 58.25 -30.016 13.891 1 39.12 32 PRO B N 1
ATOM 2211 C CA . PRO B 1 32 ? 57.688 -28.656 13.859 1 39.12 32 PRO B CA 1
ATOM 2212 C C . PRO B 1 32 ? 56.188 -28.641 14.062 1 39.12 32 PRO B C 1
ATOM 2214 O O . PRO B 1 32 ? 55.5 -29.562 13.602 1 39.12 32 PRO B O 1
ATOM 2217 N N . SER B 1 33 ? 55.75 -28.375 15.266 1 37.69 33 SER B N 1
ATOM 2218 C CA . SER B 1 33 ? 54.344 -28.094 15.461 1 37.69 33 SER B CA 1
ATOM 2219 C C . SER B 1 33 ? 53.812 -27.094 14.438 1 37.69 33 SER B C 1
ATOM 2221 O O . SER B 1 33 ? 54.281 -25.938 14.398 1 37.69 33 SER B O 1
ATOM 2223 N N . THR B 1 34 ? 53.812 -27.484 13.172 1 37.03 34 THR B N 1
ATOM 2224 C CA . THR B 1 34 ? 53.062 -26.578 12.305 1 37.03 34 THR B CA 1
ATOM 2225 C C . THR B 1 34 ? 51.719 -26.203 12.938 1 37.03 34 THR B C 1
ATOM 2227 O O . THR B 1 34 ? 50.875 -27.078 13.141 1 37.03 34 THR B O 1
ATOM 2230 N N . LEU B 1 35 ? 51.75 -25.406 13.953 1 33.91 35 LEU B N 1
ATOM 2231 C CA . LEU B 1 35 ? 50.469 -24.75 14.242 1 33.91 35 LEU B CA 1
ATOM 2232 C C . LEU B 1 35 ? 49.781 -24.328 12.953 1 33.91 35 LEU B C 1
ATOM 2234 O O . LEU B 1 35 ? 50.312 -23.516 12.195 1 33.91 35 LEU B O 1
ATOM 2238 N N . ARG B 1 36 ? 49.312 -25.328 12.195 1 35.12 36 ARG B N 1
ATOM 2239 C CA . ARG B 1 36 ? 48.375 -24.875 11.172 1 35.12 36 ARG B CA 1
ATOM 2240 C C . ARG B 1 36 ? 47.406 -23.828 11.734 1 35.12 36 ARG B C 1
ATOM 2242 O O . ARG B 1 36 ? 46.688 -24.109 12.695 1 35.12 36 ARG B O 1
ATOM 2249 N N . THR B 1 37 ? 47.906 -22.625 11.789 1 37.69 37 THR B N 1
ATOM 2250 C CA . THR B 1 37 ? 46.906 -21.562 11.992 1 37.69 37 THR B CA 1
ATOM 2251 C C . THR B 1 37 ? 45.656 -21.844 11.195 1 37.69 37 THR B C 1
ATOM 2253 O O . THR B 1 37 ? 45.719 -22.016 9.977 1 37.69 37 THR B O 1
ATOM 2256 N N . PHE B 1 38 ? 44.781 -22.672 11.711 1 37.53 38 PHE B N 1
ATOM 2257 C CA . PHE B 1 38 ? 43.438 -22.625 11.141 1 37.53 38 PHE B CA 1
ATOM 2258 C C . PHE B 1 38 ? 43.031 -21.203 10.82 1 37.53 38 PHE B C 1
ATOM 2260 O O . PHE B 1 38 ? 42.688 -20.422 11.719 1 37.53 38 PHE B O 1
ATOM 2267 N N . SER B 1 39 ? 43.812 -20.578 9.938 1 35.56 39 SER B N 1
ATOM 2268 C CA . SER B 1 39 ? 43.125 -19.391 9.453 1 35.56 39 SER B CA 1
ATOM 2269 C C . SER B 1 39 ? 41.656 -19.625 9.219 1 35.56 39 SER B C 1
ATOM 2271 O O . SER B 1 39 ? 41.281 -20.469 8.406 1 35.56 39 SER B O 1
ATOM 2273 N N . THR B 1 40 ? 40.938 -19.812 10.273 1 36.25 40 THR B N 1
ATOM 2274 C CA . THR B 1 40 ? 39.5 -19.688 10.039 1 36.25 40 THR B CA 1
ATOM 2275 C C . THR B 1 40 ? 39.219 -18.656 8.953 1 36.25 40 THR B C 1
ATOM 2277 O O . THR B 1 40 ? 39.469 -17.469 9.141 1 36.25 40 THR B O 1
ATOM 2280 N N . SER B 1 41 ? 39.562 -18.953 7.711 1 36.88 41 SER B N 1
ATOM 2281 C CA . SER B 1 41 ? 39 -18.125 6.66 1 36.88 41 SER B CA 1
ATOM 2282 C C . SER B 1 41 ? 37.562 -17.688 7.016 1 36.88 41 SER B C 1
ATOM 2284 O O . SER B 1 41 ? 36.688 -18.516 7.168 1 36.88 41 SER B O 1
ATOM 2286 N N . PHE B 1 42 ? 37.469 -16.812 7.953 1 36.59 42 PHE B N 1
ATOM 2287 C CA . PHE B 1 42 ? 36.156 -16.172 7.949 1 36.59 42 PHE B CA 1
ATOM 2288 C C . PHE B 1 42 ? 35.625 -16.062 6.527 1 36.59 42 PHE B C 1
ATOM 2290 O O . PHE B 1 42 ? 36.344 -15.609 5.625 1 36.59 42 PHE B O 1
ATOM 2297 N N . ALA B 1 43 ? 35 -16.875 6.012 1 41.31 43 ALA B N 1
ATOM 2298 C CA . ALA B 1 43 ? 34.312 -16.75 4.738 1 41.31 43 ALA B CA 1
ATOM 2299 C C . ALA B 1 43 ? 34 -15.297 4.418 1 41.31 43 ALA B C 1
ATOM 2301 O O . ALA B 1 43 ? 33.219 -14.641 5.125 1 41.31 43 ALA B O 1
ATOM 2302 N N . ARG B 1 44 ? 34.938 -14.477 4.062 1 43.84 44 ARG B N 1
ATOM 2303 C CA . ARG B 1 44 ? 34.844 -13.109 3.561 1 43.84 44 ARG B CA 1
ATOM 2304 C C . ARG B 1 44 ? 33.594 -12.953 2.672 1 43.84 44 ARG B C 1
ATOM 2306 O O . ARG B 1 44 ? 33.469 -13.625 1.649 1 43.84 44 ARG B O 1
ATOM 2313 N N . PHE B 1 45 ? 32.469 -12.523 3.268 1 50 45 PHE B N 1
ATOM 2314 C CA . PHE B 1 45 ? 31.312 -12.195 2.455 1 50 45 PHE B CA 1
ATOM 2315 C C . PHE B 1 45 ? 31.719 -11.398 1.224 1 50 45 PHE B C 1
ATOM 2317 O O . PHE B 1 45 ? 32.438 -10.398 1.332 1 50 45 PHE B O 1
ATOM 2324 N N . GLU B 1 46 ? 32.031 -11.938 0.106 1 60.28 46 GLU B N 1
ATOM 2325 C CA . GLU B 1 46 ? 32.188 -11.195 -1.139 1 60.28 46 GLU B CA 1
ATOM 2326 C C . GLU B 1 46 ? 30.906 -10.477 -1.534 1 60.28 46 GLU B C 1
ATOM 2328 O O . GLU B 1 46 ? 29.875 -11.109 -1.735 1 60.28 46 GLU B O 1
ATOM 2333 N N . PRO B 1 47 ? 31 -9.125 -1.431 1 69.31 47 PRO B N 1
ATOM 2334 C CA . PRO B 1 47 ? 29.797 -8.375 -1.803 1 69.31 47 PRO B CA 1
ATOM 2335 C C . PRO B 1 47 ? 29.281 -8.742 -3.193 1 69.31 47 PRO B C 1
ATOM 2337 O O . PRO B 1 47 ? 30.078 -9.031 -4.094 1 69.31 47 PRO B O 1
ATOM 2340 N N . THR B 1 48 ? 28.016 -8.945 -3.236 1 83.75 48 THR B N 1
ATOM 2341 C CA . THR B 1 48 ? 27.375 -9.164 -4.531 1 83.75 48 THR B CA 1
ATOM 2342 C C . THR B 1 48 ? 27.391 -7.879 -5.359 1 83.75 48 THR B C 1
ATOM 2344 O O . THR B 1 48 ? 27.656 -6.797 -4.832 1 83.75 48 THR B O 1
ATOM 2347 N N . ALA B 1 49 ? 27.344 -8.008 -6.598 1 91.56 49 ALA B N 1
ATOM 2348 C CA . ALA B 1 49 ? 27.234 -6.848 -7.484 1 91.56 49 ALA B CA 1
ATOM 2349 C C . ALA B 1 49 ? 26.141 -5.891 -7.004 1 91.56 49 ALA B C 1
ATOM 2351 O O . ALA B 1 49 ? 26.312 -4.668 -7.055 1 91.56 49 ALA B O 1
ATOM 2352 N N . LEU B 1 50 ? 25.125 -6.414 -6.5 1 95.5 50 LEU B N 1
ATOM 2353 C CA . LEU B 1 50 ? 24 -5.605 -6.031 1 95.5 50 LEU B CA 1
ATOM 2354 C C . LEU B 1 50 ? 24.375 -4.828 -4.777 1 95.5 50 LEU B C 1
ATOM 2356 O O . LEU B 1 50 ? 24.141 -3.621 -4.695 1 95.5 50 LEU B O 1
ATOM 2360 N N . SER B 1 51 ? 24.984 -5.492 -3.801 1 95.88 51 SER B N 1
ATOM 2361 C CA . SER B 1 51 ? 25.375 -4.809 -2.576 1 95.88 51 SER B CA 1
ATOM 2362 C C . SER B 1 51 ? 26.406 -3.721 -2.861 1 95.88 51 SER B C 1
ATOM 2364 O O . SER B 1 51 ? 26.406 -2.664 -2.227 1 95.88 51 SER B O 1
ATOM 2366 N N . THR B 1 52 ? 27.281 -4.016 -3.811 1 95.19 52 THR B N 1
ATOM 2367 C CA . THR B 1 52 ? 28.297 -3.033 -4.199 1 95.19 52 THR B CA 1
ATOM 2368 C C . THR B 1 52 ? 27.625 -1.791 -4.789 1 95.19 52 THR B C 1
ATOM 2370 O O . THR B 1 52 ? 27.984 -0.665 -4.434 1 95.19 52 THR B O 1
ATOM 2373 N N . LYS B 1 53 ? 26.672 -2.004 -5.676 1 96.19 53 LYS B N 1
ATOM 2374 C CA . LYS B 1 53 ? 25.984 -0.882 -6.301 1 96.19 53 LYS B CA 1
ATOM 2375 C C . LYS B 1 53 ? 25.188 -0.081 -5.273 1 96.19 53 LYS B C 1
ATOM 2377 O O . LYS B 1 53 ? 25.125 1.148 -5.348 1 96.19 53 LYS B O 1
ATOM 2382 N N . LEU B 1 54 ? 24.594 -0.77 -4.344 1 96.88 54 LEU B N 1
ATOM 2383 C CA . LEU B 1 54 ? 23.875 -0.092 -3.273 1 96.88 54 LEU B CA 1
ATOM 2384 C C . LEU B 1 54 ? 24.828 0.733 -2.414 1 96.88 54 LEU B C 1
ATOM 2386 O O . LEU B 1 54 ? 24.484 1.826 -1.964 1 96.88 54 LEU B O 1
ATOM 2390 N N . GLY B 1 55 ? 25.984 0.169 -2.209 1 95.5 55 GLY B N 1
ATOM 2391 C CA . GLY B 1 55 ? 27 0.905 -1.47 1 95.5 55 GLY B CA 1
ATOM 2392 C C . GLY B 1 55 ? 27.422 2.186 -2.16 1 95.5 55 GLY B C 1
ATOM 2393 O O . GLY B 1 55 ? 27.625 3.211 -1.507 1 95.5 55 GLY B O 1
ATOM 2394 N N . GLU B 1 56 ? 27.594 2.066 -3.451 1 95 56 GLU B N 1
ATOM 2395 C CA . GLU B 1 56 ? 27.922 3.256 -4.23 1 95 56 GLU B CA 1
ATOM 2396 C C . GLU B 1 56 ? 26.828 4.312 -4.117 1 95 56 GLU B C 1
ATOM 2398 O O . GLU B 1 56 ? 27.109 5.5 -3.957 1 95 56 GLU B O 1
ATOM 2403 N N . GLU B 1 57 ? 25.562 3.861 -4.258 1 93.62 57 GLU B N 1
ATOM 2404 C CA . GLU B 1 57 ? 24.438 4.781 -4.121 1 93.62 57 GLU B CA 1
ATOM 2405 C C . GLU B 1 57 ? 24.406 5.41 -2.729 1 93.62 57 GLU B C 1
ATOM 2407 O O . GLU B 1 57 ? 24.188 6.617 -2.592 1 93.62 57 GLU B O 1
ATOM 2412 N N . LEU B 1 58 ? 24.688 4.625 -1.682 1 94.5 58 LEU B N 1
ATOM 2413 C CA . LEU B 1 58 ? 24.703 5.105 -0.304 1 94.5 58 LEU B CA 1
ATOM 2414 C C . LEU B 1 58 ? 25.766 6.172 -0.111 1 94.5 58 LEU B C 1
ATOM 2416 O O . LEU B 1 58 ? 25.5 7.219 0.484 1 94.5 58 LEU B O 1
ATOM 2420 N N . GLN B 1 59 ? 26.938 5.891 -0.646 1 93.19 59 GLN B N 1
ATOM 2421 C CA . GLN B 1 59 ? 28.031 6.848 -0.543 1 93.19 59 GLN B CA 1
ATOM 2422 C C . GLN B 1 59 ? 27.688 8.148 -1.274 1 93.19 59 GLN B C 1
ATOM 2424 O O . GLN B 1 59 ? 27.984 9.234 -0.784 1 93.19 59 GLN B O 1
ATOM 2429 N N . PHE B 1 60 ? 27.109 7.988 -2.418 1 89.81 60 PHE B N 1
ATOM 2430 C CA . PHE B 1 60 ? 26.688 9.148 -3.188 1 89.81 60 PHE B CA 1
ATOM 2431 C C . PHE B 1 60 ? 25.719 10.016 -2.377 1 89.81 60 PHE B C 1
ATOM 2433 O O . PHE B 1 60 ? 25.875 11.234 -2.326 1 89.81 60 PHE B O 1
ATOM 2440 N N . GLU B 1 61 ? 24.672 9.391 -1.771 1 88.88 61 GLU B N 1
ATOM 2441 C CA . GLU B 1 61 ? 23.688 10.109 -0.97 1 88.88 61 GLU B CA 1
ATOM 2442 C C . GLU B 1 61 ? 24.344 10.766 0.246 1 88.88 61 GLU B C 1
ATOM 2444 O O . GLU B 1 61 ? 23.984 11.883 0.621 1 88.88 61 GLU B O 1
ATOM 2449 N N . ARG B 1 62 ? 25.281 10.117 0.845 1 87.44 62 ARG B N 1
ATOM 2450 C CA . ARG B 1 62 ? 25.953 10.641 2.027 1 87.44 62 ARG B CA 1
ATOM 2451 C C . ARG B 1 62 ? 26.844 11.828 1.669 1 87.44 62 ARG B C 1
ATOM 2453 O O . ARG B 1 62 ? 26.953 12.781 2.441 1 87.44 62 ARG B O 1
ATOM 2460 N N . ASP B 1 63 ? 27.469 11.766 0.566 1 86.5 63 ASP B N 1
ATOM 2461 C CA . ASP B 1 63 ? 28.344 12.852 0.12 1 86.5 63 ASP B CA 1
ATOM 2462 C C . ASP B 1 63 ? 27.531 14.086 -0.272 1 86.5 63 ASP B C 1
ATOM 2464 O O . ASP B 1 63 ? 28.016 15.211 -0.19 1 86.5 63 ASP B O 1
ATOM 2468 N N . ASN B 1 64 ? 26.422 13.898 -0.759 1 76.94 64 ASN B N 1
ATOM 2469 C CA . ASN B 1 64 ? 25.578 15.008 -1.213 1 76.94 64 ASN B CA 1
ATOM 2470 C C . ASN B 1 64 ? 24.594 15.445 -0.132 1 76.94 64 ASN B C 1
ATOM 2472 O O . ASN B 1 64 ? 23.828 16.391 -0.333 1 76.94 64 ASN B O 1
ATOM 2476 N N . ALA B 1 65 ? 24.469 14.68 0.815 1 63.53 65 ALA B N 1
ATOM 2477 C CA . ALA B 1 65 ? 23.484 14.945 1.865 1 63.53 65 ALA B CA 1
ATOM 2478 C C . ALA B 1 65 ? 23.875 16.172 2.674 1 63.53 65 ALA B C 1
ATOM 2480 O O . ALA B 1 65 ? 24.891 16.172 3.389 1 63.53 65 ALA B O 1
ATOM 2481 N N . ASP B 1 66 ? 24.234 17.234 2.162 1 57.62 66 ASP B N 1
ATOM 2482 C CA . ASP B 1 66 ? 24 18.328 3.104 1 57.62 66 ASP B CA 1
ATOM 2483 C C . ASP B 1 66 ? 22.688 18.141 3.852 1 57.62 66 ASP B C 1
ATOM 2485 O O . ASP B 1 66 ? 22.297 18.984 4.66 1 57.62 66 ASP B O 1
ATOM 2489 N N . LEU B 1 67 ? 22 17.344 3.492 1 52.25 67 LEU B N 1
ATOM 2490 C CA . LEU B 1 67 ? 20.562 17.188 3.623 1 52.25 67 LEU B CA 1
ATOM 2491 C C . LEU B 1 67 ? 20.203 16.594 4.977 1 52.25 67 LEU B C 1
ATOM 2493 O O . LEU B 1 67 ? 19.031 16.578 5.359 1 52.25 67 LEU B O 1
ATOM 2497 N N . ALA B 1 68 ? 21.141 15.773 5.465 1 53.03 68 ALA B N 1
ATOM 2498 C CA . ALA B 1 68 ? 20.75 15.227 6.762 1 53.03 68 ALA B CA 1
ATOM 2499 C C . ALA B 1 68 ? 20.562 16.344 7.789 1 53.03 68 ALA B C 1
ATOM 2501 O O . ALA B 1 68 ? 19.984 16.109 8.859 1 53.03 68 ALA B O 1
ATOM 2502 N N . ALA B 1 69 ? 20.984 17.406 7.438 1 59.09 69 ALA B N 1
ATOM 2503 C CA . ALA B 1 69 ? 20.781 18.438 8.445 1 59.09 69 ALA B CA 1
ATOM 2504 C C . ALA B 1 69 ? 19.328 18.922 8.469 1 59.09 69 ALA B C 1
ATOM 2506 O O . ALA B 1 69 ? 18.703 19.047 7.414 1 59.09 69 ALA B O 1
ATOM 2507 N N . GLU B 1 70 ? 18.766 18.703 9.562 1 65 70 GLU B N 1
ATOM 2508 C CA . GLU B 1 70 ? 17.438 19.25 9.773 1 65 70 GLU B CA 1
ATOM 2509 C C . GLU B 1 70 ? 17.328 20.656 9.164 1 65 70 GLU B C 1
ATOM 2511 O O . GLU B 1 70 ? 18.141 21.531 9.469 1 65 70 GLU B O 1
ATOM 2516 N N . PRO B 1 71 ? 16.562 20.797 8.102 1 64.25 71 PRO B N 1
ATOM 2517 C CA . PRO B 1 71 ? 16.422 22.125 7.504 1 64.25 71 PRO B CA 1
ATOM 2518 C C . PRO B 1 71 ? 16.031 23.188 8.523 1 64.25 71 PRO B C 1
ATOM 2520 O O . PRO B 1 71 ? 15.391 22.891 9.531 1 64.25 71 PRO B O 1
ATOM 2523 N N . ASP B 1 72 ? 16.531 24.359 8.336 1 64.69 72 ASP B N 1
ATOM 2524 C CA . ASP B 1 72 ? 16.234 25.5 9.203 1 64.69 72 ASP B CA 1
ATOM 2525 C C . ASP B 1 72 ? 14.734 25.641 9.445 1 64.69 72 ASP B C 1
ATOM 2527 O O . ASP B 1 72 ? 14.312 26 10.539 1 64.69 72 ASP B O 1
ATOM 2531 N N . PHE B 1 73 ? 14.031 25.234 8.453 1 59.91 73 PHE B N 1
ATOM 2532 C CA . PHE B 1 73 ? 12.586 25.422 8.578 1 59.91 73 PHE B CA 1
ATOM 2533 C C . PHE B 1 73 ? 12.008 24.5 9.641 1 59.91 73 PHE B C 1
ATOM 2535 O O . PHE B 1 73 ? 11 24.828 10.273 1 59.91 73 PHE B O 1
ATOM 2542 N N . LEU B 1 74 ? 12.641 23.312 9.812 1 64.62 74 LEU B N 1
ATOM 2543 C CA . LEU B 1 74 ? 12.18 22.391 10.844 1 64.62 74 LEU B CA 1
ATOM 2544 C C . LEU B 1 74 ? 12.484 22.938 12.234 1 64.62 74 LEU B C 1
ATOM 2546 O O . LEU B 1 74 ? 11.703 22.734 13.172 1 64.62 74 LEU B O 1
ATOM 2550 N N . ALA B 1 75 ? 13.562 23.625 12.305 1 60.78 75 ALA B N 1
ATOM 2551 C CA . ALA B 1 75 ? 13.914 24.234 13.586 1 60.78 75 ALA B CA 1
ATOM 2552 C C . ALA B 1 75 ? 12.836 25.203 14.047 1 60.78 75 ALA B C 1
ATOM 2554 O O . ALA B 1 75 ? 12.523 25.281 15.242 1 60.78 75 ALA B O 1
ATOM 2555 N N . ALA B 1 76 ? 12.281 25.797 13.086 1 58.25 76 ALA B N 1
ATOM 2556 C CA . ALA B 1 76 ? 11.266 26.781 13.43 1 58.25 76 ALA B CA 1
ATOM 2557 C C . ALA B 1 76 ? 9.961 26.109 13.836 1 58.25 76 ALA B C 1
ATOM 2559 O O . ALA B 1 76 ? 9.219 26.625 14.68 1 58.25 76 ALA B O 1
ATOM 2560 N N . PHE B 1 77 ? 9.734 24.875 13.203 1 59.72 77 PHE B N 1
ATOM 2561 C CA . PHE B 1 77 ? 8.477 24.188 13.484 1 59.72 77 PHE B CA 1
ATOM 2562 C C . PHE B 1 77 ? 8.633 23.234 14.664 1 59.72 77 PHE B C 1
ATOM 2564 O O . PHE B 1 77 ? 7.637 22.812 15.25 1 59.72 77 PHE B O 1
ATOM 2571 N N . LYS B 1 78 ? 9.883 22.734 14.898 1 57.16 78 LYS B N 1
ATOM 2572 C CA . LYS B 1 78 ? 10.078 21.859 16.047 1 57.16 78 LYS B CA 1
ATOM 2573 C C . LYS B 1 78 ? 9.359 22.391 17.281 1 57.16 78 LYS B C 1
ATOM 2575 O O . LYS B 1 78 ? 8.875 21.625 18.109 1 57.16 78 LYS B O 1
ATOM 2580 N N . ALA B 1 79 ? 9.242 23.703 17.281 1 53.12 79 ALA B N 1
ATOM 2581 C CA . ALA B 1 79 ? 8.484 24.172 18.453 1 53.12 79 ALA B CA 1
ATOM 2582 C C . ALA B 1 79 ? 7.066 23.609 18.438 1 53.12 79 ALA B C 1
ATOM 2584 O O . ALA B 1 79 ? 6.441 23.469 19.5 1 53.12 79 ALA B O 1
ATOM 2585 N N . GLU B 1 80 ? 6.695 23.172 17.234 1 56.38 80 GLU B N 1
ATOM 2586 C CA . GLU B 1 80 ? 5.285 22.812 17.109 1 56.38 80 GLU B CA 1
ATOM 2587 C C . GLU B 1 80 ? 5.102 21.297 17.234 1 56.38 80 GLU B C 1
ATOM 2589 O O . GLU B 1 80 ? 3.971 20.812 17.328 1 56.38 80 GLU B O 1
ATOM 2594 N N . GLY B 1 81 ? 5.898 20.5 17.953 1 74.75 81 GLY B N 1
ATOM 2595 C CA . GLY B 1 81 ? 5.816 19.094 18.297 1 74.75 81 GLY B CA 1
ATOM 2596 C C . GLY B 1 81 ? 5.77 18.188 17.078 1 74.75 81 GLY B C 1
ATOM 2597 O O . GLY B 1 81 ? 4.699 17.703 16.703 1 74.75 81 GLY B O 1
ATOM 2598 N N . VAL B 1 82 ? 6.848 18.141 16.266 1 75.69 82 VAL B N 1
ATOM 2599 C CA . VAL B 1 82 ? 6.957 17.219 15.141 1 75.69 82 VAL B CA 1
ATOM 2600 C C . VAL B 1 82 ? 7.398 15.852 15.641 1 75.69 82 VAL B C 1
ATOM 2602 O O . VAL B 1 82 ? 8.414 15.734 16.328 1 75.69 82 VAL B O 1
ATOM 2605 N N . VAL B 1 83 ? 6.527 14.906 15.406 1 78.12 83 VAL B N 1
ATOM 2606 C CA . VAL B 1 83 ? 6.898 13.523 15.703 1 78.12 83 VAL B CA 1
ATOM 2607 C C . VAL B 1 83 ? 7.156 12.766 14.398 1 78.12 83 VAL B C 1
ATOM 2609 O O . VAL B 1 83 ? 6.238 12.555 13.602 1 78.12 83 VAL B O 1
ATOM 2612 N N . ASP B 1 84 ? 8.438 12.453 14.172 1 82.06 84 ASP B N 1
ATOM 2613 C CA . ASP B 1 84 ? 8.891 11.664 13.031 1 82.06 84 ASP B CA 1
ATOM 2614 C C . ASP B 1 84 ? 9.57 10.375 13.484 1 82.06 84 ASP B C 1
ATOM 2616 O O . ASP B 1 84 ? 10.711 10.406 13.953 1 82.06 84 ASP B O 1
ATOM 2620 N N . GLU B 1 85 ? 8.875 9.344 13.32 1 86.69 85 GLU B N 1
ATOM 2621 C CA . GLU B 1 85 ? 9.43 8.062 13.734 1 86.69 85 GLU B CA 1
ATOM 2622 C C . GLU B 1 85 ? 10.172 7.391 12.586 1 86.69 85 GLU B C 1
ATOM 2624 O O . GLU B 1 85 ? 9.664 7.316 11.469 1 86.69 85 GLU B O 1
ATOM 2629 N N . GLU B 1 86 ? 11.273 6.828 12.969 1 89.75 86 GLU B N 1
ATOM 2630 C CA . GLU B 1 86 ? 12.086 6.117 11.992 1 89.75 86 GLU B CA 1
ATOM 2631 C C . GLU B 1 86 ? 11.328 4.938 11.391 1 89.75 86 GLU B C 1
ATOM 2633 O O . GLU B 1 86 ? 10.648 4.195 12.109 1 89.75 86 GLU B O 1
ATOM 2638 N N . GLY B 1 87 ? 11.422 4.824 10.062 1 93 87 GLY B N 1
ATOM 2639 C CA . GLY B 1 87 ? 10.797 3.713 9.367 1 93 87 GLY B CA 1
ATOM 2640 C C . GLY B 1 87 ? 9.352 3.979 8.992 1 93 87 GLY B C 1
ATOM 2641 O O . GLY B 1 87 ? 8.781 3.285 8.148 1 93 87 GLY B O 1
ATOM 2642 N N . SER B 1 88 ? 8.812 4.91 9.664 1 93.56 88 SER B N 1
ATOM 2643 C CA . SER B 1 88 ? 7.422 5.262 9.391 1 93.56 88 SER B CA 1
ATOM 2644 C C . SER B 1 88 ? 7.305 6.109 8.133 1 93.56 88 SER B C 1
ATOM 2646 O O . SER B 1 88 ? 8.18 6.93 7.84 1 93.56 88 SER B O 1
ATOM 2648 N N . ASP B 1 89 ? 6.188 5.852 7.406 1 94.94 89 ASP B N 1
ATOM 2649 C CA . ASP B 1 89 ? 5.977 6.727 6.258 1 94.94 89 ASP B CA 1
ATOM 2650 C C . ASP B 1 89 ? 5.125 7.938 6.641 1 94.94 89 ASP B C 1
ATOM 2652 O O . ASP B 1 89 ? 4.82 8.781 5.797 1 94.94 89 ASP B O 1
ATOM 2656 N N . GLU B 1 90 ? 4.75 7.996 7.926 1 94 90 GLU B N 1
ATOM 2657 C CA . GLU B 1 90 ? 3.891 9.086 8.383 1 94 90 GLU B CA 1
ATOM 2658 C C . GLU B 1 90 ? 4.668 10.078 9.242 1 94 90 GLU B C 1
ATOM 2660 O O . GLU B 1 90 ? 5.633 9.711 9.914 1 94 90 GLU B O 1
ATOM 2665 N N . ILE B 1 91 ? 4.227 11.328 9.156 1 92.69 91 ILE B N 1
ATOM 2666 C CA . ILE B 1 91 ? 4.699 12.398 10.023 1 92.69 91 ILE B CA 1
ATOM 2667 C C . ILE B 1 91 ? 3.523 13.008 10.781 1 92.69 91 ILE B C 1
ATOM 2669 O O . ILE B 1 91 ? 2.449 13.219 10.211 1 92.69 91 ILE B O 1
ATOM 2673 N N . VAL B 1 92 ? 3.744 13.234 12.031 1 92.88 92 VAL B N 1
ATOM 2674 C CA . VAL B 1 92 ? 2.721 13.852 12.867 1 92.88 92 VAL B CA 1
ATOM 2675 C C . VAL B 1 92 ? 3.229 15.188 13.406 1 92.88 92 VAL B C 1
ATOM 2677 O O . VAL B 1 92 ? 4.301 15.25 14.016 1 92.88 92 VAL B O 1
ATOM 2680 N N . LEU B 1 93 ? 2.482 16.203 13.133 1 91.12 93 LEU B N 1
ATOM 2681 C CA . LEU B 1 93 ? 2.729 17.516 13.711 1 91.12 93 LEU B CA 1
ATOM 2682 C C . LEU B 1 93 ? 1.674 17.859 14.758 1 91.12 93 LEU B C 1
ATOM 2684 O O . LEU B 1 93 ? 0.486 17.594 14.562 1 91.12 93 LEU B O 1
ATOM 2688 N N . THR B 1 94 ? 2.119 18.375 15.852 1 91.06 94 THR B N 1
ATOM 2689 C CA . THR B 1 94 ? 1.186 18.781 16.891 1 91.06 94 THR B CA 1
ATOM 2690 C C . THR B 1 94 ? 1.419 20.234 17.297 1 91.06 94 THR B C 1
ATOM 2692 O O . THR B 1 94 ? 2.557 20.703 17.297 1 91.06 94 THR B O 1
ATOM 2695 N N . ARG B 1 95 ? 0.305 20.906 17.594 1 88 95 ARG B N 1
ATOM 2696 C CA . ARG B 1 95 ? 0.328 22.297 18.062 1 88 95 ARG B CA 1
ATOM 2697 C C . ARG B 1 95 ? -0.85 22.578 18.984 1 88 95 ARG B C 1
ATOM 2699 O O . ARG B 1 95 ? -1.867 21.875 18.938 1 88 95 ARG B O 1
ATOM 2706 N N . THR B 1 96 ? -0.595 23.578 19.797 1 90.94 96 THR B N 1
ATOM 2707 C CA . THR B 1 96 ? -1.676 24.031 20.656 1 90.94 96 THR B CA 1
ATOM 2708 C C . THR B 1 96 ? -2.123 25.438 20.266 1 90.94 96 THR B C 1
ATOM 2710 O O . THR B 1 96 ? -1.305 26.266 19.875 1 90.94 96 THR B O 1
ATOM 2713 N N . PHE B 1 97 ? -3.332 25.719 20.359 1 93.31 97 PHE B N 1
ATOM 2714 C CA . PHE B 1 97 ? -3.949 27.016 20.172 1 93.31 97 PHE B CA 1
ATOM 2715 C C . PHE B 1 97 ? -4.969 27.297 21.266 1 93.31 97 PHE B C 1
ATOM 2717 O O . PHE B 1 97 ? -6.086 26.781 21.234 1 93.31 97 PHE B O 1
ATOM 2724 N N . GLY B 1 98 ? -4.555 28.109 22.203 1 94.12 98 GLY B N 1
ATOM 2725 C CA . GLY B 1 98 ? -5.371 28.203 23.391 1 94.12 98 GLY B CA 1
ATOM 2726 C C . GLY B 1 98 ? -5.555 26.875 24.109 1 94.12 98 GLY B C 1
ATOM 2727 O O . GLY B 1 98 ? -4.574 26.219 24.469 1 94.12 98 GLY B O 1
ATOM 2728 N N . SER B 1 99 ? -6.82 26.469 24.266 1 95.56 99 SER B N 1
ATOM 2729 C CA . SER B 1 99 ? -7.098 25.188 24.906 1 95.56 99 SER B CA 1
ATOM 2730 C C . SER B 1 99 ? -7.25 24.062 23.891 1 95.56 99 SER B C 1
ATOM 2732 O O . SER B 1 99 ? -7.438 22.906 24.25 1 95.56 99 SER B O 1
ATOM 2734 N N . GLU B 1 100 ? -7.145 24.391 22.656 1 96 100 GLU B N 1
ATOM 2735 C CA . GLU B 1 100 ? -7.324 23.406 21.594 1 96 100 GLU B CA 1
ATOM 2736 C C . GLU B 1 100 ? -6.012 22.703 21.25 1 96 100 GLU B C 1
ATOM 2738 O O . GLU B 1 100 ? -4.941 23.312 21.328 1 96 100 GLU B O 1
ATOM 2743 N N . GLN B 1 101 ? -6.191 21.422 20.984 1 94.06 101 GLN B N 1
ATOM 2744 C CA . GLN B 1 101 ? -5.059 20.656 20.469 1 94.06 101 GLN B CA 1
ATOM 2745 C C . GLN B 1 101 ? -5.234 20.344 18.984 1 94.06 101 GLN B C 1
ATOM 2747 O O . GLN B 1 101 ? -6.285 19.844 18.562 1 94.06 101 GLN B O 1
ATOM 2752 N N . ILE B 1 102 ? -4.137 20.625 18.234 1 94.75 102 ILE B N 1
ATOM 2753 C CA . ILE B 1 102 ? -4.191 20.422 16.797 1 94.75 102 ILE B CA 1
ATOM 2754 C C . ILE B 1 102 ? -3.16 19.359 16.391 1 94.75 102 ILE B C 1
ATOM 2756 O O . ILE B 1 102 ? -1.985 19.469 16.75 1 94.75 102 ILE B O 1
ATOM 2760 N N . ARG B 1 103 ? -3.604 18.328 15.68 1 95 103 ARG B N 1
ATOM 2761 C CA . ARG B 1 103 ? -2.73 17.297 15.148 1 95 103 ARG B CA 1
ATOM 2762 C C . ARG B 1 103 ? -2.863 17.188 13.633 1 95 103 ARG B C 1
ATOM 2764 O O . ARG B 1 103 ? -3.973 17.078 13.109 1 95 103 ARG B O 1
ATOM 2771 N N . LEU B 1 104 ? -1.749 17.266 13.008 1 95.12 104 LEU B N 1
ATOM 2772 C CA . LEU B 1 104 ? -1.724 17.094 11.555 1 95.12 104 LEU B CA 1
ATOM 2773 C C . LEU B 1 104 ? -0.892 15.875 11.164 1 95.12 104 LEU B C 1
ATOM 2775 O O . LEU B 1 104 ? 0.251 15.734 11.602 1 95.12 104 LEU B O 1
ATOM 2779 N N . ILE B 1 105 ? -1.492 15.008 10.312 1 95.56 105 ILE B N 1
ATOM 2780 C CA . ILE B 1 105 ? -0.811 13.797 9.875 1 95.56 105 ILE B CA 1
ATOM 2781 C C . ILE B 1 105 ? -0.727 13.773 8.344 1 95.56 105 ILE B C 1
ATOM 2783 O O . ILE B 1 105 ? -1.693 14.109 7.66 1 95.56 105 ILE B O 1
ATOM 2787 N N . PHE B 1 106 ? 0.355 13.422 7.832 1 95.88 106 PHE B N 1
ATOM 2788 C CA . PHE B 1 106 ? 0.497 13.141 6.406 1 95.88 106 PHE B CA 1
ATOM 2789 C C . PHE B 1 106 ? 1.521 12.039 6.172 1 95.88 106 PHE B C 1
ATOM 2791 O O . PHE B 1 106 ? 2.246 11.648 7.09 1 95.88 106 PHE B O 1
ATOM 2798 N N . SER B 1 107 ? 1.533 11.523 4.953 1 95.31 107 SER B N 1
ATOM 2799 C CA . SER B 1 107 ? 2.377 10.375 4.637 1 95.31 107 SER B CA 1
ATOM 2800 C C . SER B 1 107 ? 3.266 10.656 3.43 1 95.31 107 SER B C 1
ATOM 2802 O O . SER B 1 107 ? 2.82 11.266 2.453 1 95.31 107 SER B O 1
ATOM 2804 N N . ILE B 1 108 ? 4.473 10.188 3.457 1 94.19 108 ILE B N 1
ATOM 2805 C CA . ILE B 1 108 ? 5.395 10.391 2.344 1 94.19 108 ILE B CA 1
ATOM 2806 C C . ILE B 1 108 ? 5.086 9.398 1.228 1 94.19 108 ILE B C 1
ATOM 2808 O O . ILE B 1 108 ? 5.66 9.477 0.139 1 94.19 108 ILE B O 1
ATOM 2812 N N . SER B 1 109 ? 4.156 8.453 1.483 1 90.94 109 SER B N 1
ATOM 2813 C CA . SER B 1 109 ? 3.738 7.527 0.436 1 90.94 109 SER B CA 1
ATOM 2814 C C . SER B 1 109 ? 3.076 8.266 -0.723 1 90.94 109 SER B C 1
ATOM 2816 O O . SER B 1 109 ? 2.994 7.742 -1.835 1 90.94 109 SER B O 1
ATOM 2818 N N . ASP B 1 110 ? 2.57 9.445 -0.488 1 89.44 110 ASP B N 1
ATOM 2819 C CA . ASP B 1 110 ? 1.928 10.25 -1.521 1 89.44 110 ASP B CA 1
ATOM 2820 C C . ASP B 1 110 ? 2.936 10.688 -2.582 1 89.44 110 ASP B C 1
ATOM 2822 O O . ASP B 1 110 ? 2.561 10.977 -3.719 1 89.44 110 ASP B O 1
ATOM 2826 N N . LEU B 1 111 ? 4.105 10.805 -2.197 1 84.5 111 LEU B N 1
ATOM 2827 C CA . LEU B 1 111 ? 5.141 11.273 -3.113 1 84.5 111 LEU B CA 1
ATOM 2828 C C . LEU B 1 111 ? 5.355 10.273 -4.246 1 84.5 111 LEU B C 1
ATOM 2830 O O . LEU B 1 111 ? 5.707 10.664 -5.363 1 84.5 111 LEU B O 1
ATOM 2834 N N . ASP B 1 112 ? 5.219 8.984 -3.975 1 72.12 112 ASP B N 1
ATOM 2835 C CA . ASP B 1 112 ? 5.426 7.914 -4.941 1 72.12 112 ASP B CA 1
ATOM 2836 C C . ASP B 1 112 ? 4.203 7.746 -5.844 1 72.12 112 ASP B C 1
ATOM 2838 O O . ASP B 1 112 ? 4.324 7.309 -6.988 1 72.12 112 ASP B O 1
ATOM 2842 N N . ALA B 1 113 ? 3.021 7.984 -5.348 1 57.5 113 ALA B N 1
ATOM 2843 C CA . ALA B 1 113 ? 1.765 7.754 -6.055 1 57.5 113 ALA B CA 1
ATOM 2844 C C . ALA B 1 113 ? 1.691 8.594 -7.332 1 57.5 113 ALA B C 1
ATOM 2846 O O . ALA B 1 113 ? 1.12 8.156 -8.336 1 57.5 113 ALA B O 1
ATOM 2847 N N . GLU B 1 114 ? 2.203 9.781 -7.441 1 52.91 114 GLU B N 1
ATOM 2848 C CA . GLU B 1 114 ? 2.123 10.656 -8.609 1 52.91 114 GLU B CA 1
ATOM 2849 C C . GLU B 1 114 ? 3.006 10.148 -9.742 1 52.91 114 GLU B C 1
ATOM 2851 O O . GLU B 1 114 ? 2.699 10.359 -10.922 1 52.91 114 GLU B O 1
ATOM 2856 N N . GLN B 1 115 ? 4.02 9.539 -9.375 1 49.31 115 GLN B N 1
ATOM 2857 C CA . GLN B 1 115 ? 4.93 9.094 -10.422 1 49.31 115 GLN B CA 1
ATOM 2858 C C . GLN B 1 115 ? 4.312 7.969 -11.25 1 49.31 115 GLN B C 1
ATOM 2860 O O . GLN B 1 115 ? 4.719 7.734 -12.391 1 49.31 115 GLN B O 1
ATOM 2865 N N . ASP B 1 116 ? 3.293 7.332 -10.68 1 47.06 116 ASP B N 1
ATOM 2866 C CA . ASP B 1 116 ? 2.67 6.223 -11.391 1 47.06 116 ASP B CA 1
ATOM 2867 C C . ASP B 1 116 ? 1.569 6.715 -12.32 1 47.06 116 ASP B C 1
ATOM 2869 O O . ASP B 1 116 ? 0.889 5.918 -12.969 1 47.06 116 ASP B O 1
ATOM 2873 N N . LEU B 1 117 ? 1.3 8.008 -12.344 1 42.31 117 LEU B N 1
ATOM 2874 C CA . LEU B 1 117 ? 0.3 8.484 -13.297 1 42.31 117 LEU B CA 1
ATOM 2875 C C . LEU B 1 117 ? 0.841 8.445 -14.719 1 42.31 117 LEU B C 1
ATOM 2877 O O . LEU B 1 117 ? 1.995 8.805 -14.961 1 42.31 117 LEU B O 1
ATOM 2881 N N . PRO B 1 118 ? 0.206 7.758 -15.625 1 38.06 118 PRO B N 1
ATOM 2882 C CA . PRO B 1 118 ? 0.656 7.727 -17.016 1 38.06 118 PRO B CA 1
ATOM 2883 C C . PRO B 1 118 ? 0.983 9.109 -17.562 1 38.06 118 PRO B C 1
ATOM 2885 O O . PRO B 1 118 ? 0.391 10.102 -17.141 1 38.06 118 PRO B O 1
ATOM 2888 N N . GLU B 1 119 ? 2.16 9.258 -18.297 1 37.19 119 GLU B N 1
ATOM 2889 C CA . GLU B 1 119 ? 2.604 10.461 -18.984 1 37.19 119 GLU B CA 1
ATOM 2890 C C . GLU B 1 119 ? 1.433 11.164 -19.672 1 37.19 119 GLU B C 1
ATOM 2892 O O . GLU B 1 119 ? 1.438 12.391 -19.812 1 37.19 119 GLU B O 1
ATOM 2897 N N . ALA B 1 120 ? 0.504 10.43 -20.219 1 36.69 120 ALA B N 1
ATOM 2898 C CA . ALA B 1 120 ? -0.527 11.031 -21.062 1 36.69 120 ALA B CA 1
ATOM 2899 C C . ALA B 1 120 ? -1.294 12.109 -20.297 1 36.69 120 ALA B C 1
ATOM 2901 O O . ALA B 1 120 ? -1.98 12.938 -20.891 1 36.69 120 ALA B O 1
ATOM 2902 N N . PHE B 1 121 ? -1.329 11.984 -19.062 1 34.94 121 PHE B N 1
ATOM 2903 C CA . PHE B 1 121 ? -2.076 13.008 -18.328 1 34.94 121 PHE B CA 1
ATOM 2904 C C . PHE B 1 121 ? -1.158 14.148 -17.906 1 34.94 121 PHE B C 1
ATOM 2906 O O . PHE B 1 121 ? -1.546 14.992 -17.094 1 34.94 121 PHE B O 1
ATOM 2913 N N . GLN B 1 122 ? 0.133 14.016 -18.234 1 34.81 122 GLN B N 1
ATOM 2914 C CA . GLN B 1 122 ? 0.957 15.211 -18.047 1 34.81 122 GLN B CA 1
ATOM 2915 C C . GLN B 1 122 ? 0.648 16.25 -19.125 1 34.81 122 GLN B C 1
ATOM 2917 O O . GLN B 1 122 ? 0.634 15.953 -20.312 1 34.81 122 GLN B O 1
ATOM 2922 N N . ASP B 1 123 ? 0.03 17.234 -18.953 1 33.66 123 ASP B N 1
ATOM 2923 C CA . ASP B 1 123 ? -0.397 18.359 -19.781 1 33.66 123 ASP B CA 1
ATOM 2924 C C . ASP B 1 123 ? 0.721 18.797 -20.719 1 33.66 123 ASP B C 1
ATOM 2926 O O . ASP B 1 123 ? 1.806 19.172 -20.266 1 33.66 123 ASP B O 1
ATOM 2930 N N . GLU B 1 124 ? 0.763 18.359 -21.969 1 33.81 124 GLU B N 1
ATOM 2931 C CA . GLU B 1 124 ? 1.382 18.938 -23.156 1 33.81 124 GLU B CA 1
ATOM 2932 C C . GLU B 1 124 ? 1.15 20.453 -23.219 1 33.81 124 GLU B C 1
ATOM 2934 O O . GLU B 1 124 ? 1.541 21.094 -24.188 1 33.81 124 GLU B O 1
ATOM 2939 N N . GLU B 1 125 ? 0.433 21.109 -22.406 1 32.62 125 GLU B N 1
ATOM 2940 C CA . GLU B 1 125 ? 0.155 22.484 -22.828 1 32.62 125 GLU B CA 1
ATOM 2941 C C . GLU B 1 125 ? 1.436 23.312 -22.891 1 32.62 125 GLU B C 1
ATOM 2943 O O . GLU B 1 125 ? 1.39 24.516 -23.156 1 32.62 125 GLU B O 1
ATOM 2948 N N . ALA B 1 126 ? 2.643 22.906 -22.484 1 28.19 126 ALA B N 1
ATOM 2949 C CA . ALA B 1 126 ? 3.717 23.891 -22.594 1 28.19 126 ALA B CA 1
ATOM 2950 C C . ALA B 1 126 ? 4.277 23.922 -24.016 1 28.19 126 ALA B C 1
ATOM 2952 O O . ALA B 1 126 ? 5.309 24.547 -24.266 1 28.19 126 ALA B O 1
ATOM 2953 N N . ALA B 1 127 ? 3.916 23.156 -24.969 1 28.59 127 ALA B N 1
ATOM 2954 C CA . ALA B 1 127 ? 4.742 23.156 -26.188 1 28.59 127 ALA B CA 1
ATOM 2955 C C . ALA B 1 127 ? 4.66 24.516 -26.891 1 28.59 127 ALA B C 1
ATOM 2957 O O . ALA B 1 127 ? 5.473 24.797 -27.781 1 28.59 127 ALA B O 1
ATOM 2958 N N . ASP B 1 128 ? 3.625 25.219 -27.047 1 26.45 128 ASP B N 1
ATOM 2959 C CA . ASP B 1 128 ? 3.588 26.094 -28.203 1 26.45 128 ASP B CA 1
ATOM 2960 C C . ASP B 1 128 ? 4.262 27.438 -27.906 1 26.45 128 ASP B C 1
ATOM 2962 O O . ASP B 1 128 ? 4.062 28.406 -28.641 1 26.45 128 ASP B O 1
ATOM 2966 N N . ALA B 1 129 ? 4.781 27.797 -26.719 1 28.48 129 ALA B N 1
ATOM 2967 C CA . ALA B 1 129 ? 5.258 29.172 -26.766 1 28.48 129 ALA B CA 1
ATOM 2968 C C . ALA B 1 129 ? 6.457 29.312 -27.703 1 28.48 129 ALA B C 1
ATOM 2970 O O . ALA B 1 129 ? 7.344 28.453 -27.703 1 28.48 129 ALA B O 1
ATOM 2971 N N . GLY B 1 130 ? 6.527 30.109 -28.734 1 25.55 130 GLY B N 1
ATOM 2972 C CA . GLY B 1 130 ? 7.348 30.672 -29.797 1 25.55 130 GLY B CA 1
ATOM 2973 C C . GLY B 1 130 ? 8.719 31.109 -29.328 1 25.55 130 GLY B C 1
ATOM 2974 O O . GLY B 1 130 ? 8.938 31.297 -28.125 1 25.55 130 GLY B O 1
ATOM 2975 N N . SER B 1 131 ? 9.805 31.188 -30.281 1 27.59 131 SER B N 1
ATOM 2976 C CA . SER B 1 131 ? 11.25 31.344 -30.438 1 27.59 131 SER B CA 1
ATOM 2977 C C . SER B 1 131 ? 11.703 32.719 -29.984 1 27.59 131 SER B C 1
ATOM 2979 O O . SER B 1 131 ? 12.852 33.125 -30.219 1 27.59 131 SER B O 1
ATOM 2981 N N . GLY B 1 132 ? 10.938 33.812 -29.781 1 27.8 132 GLY B N 1
ATOM 2982 C CA . GLY B 1 132 ? 11.703 35.031 -29.797 1 27.8 132 GLY B CA 1
ATOM 2983 C C . GLY B 1 132 ? 12.867 35.031 -28.828 1 27.8 132 GLY B C 1
ATOM 2984 O O . GLY B 1 132 ? 12.883 34.219 -27.891 1 27.8 132 GLY B O 1
ATOM 2985 N N . GLY B 1 133 ? 14.141 35.625 -29.188 1 28.39 133 GLY B N 1
ATOM 2986 C CA . GLY B 1 133 ? 15.539 35.719 -28.797 1 28.39 133 GLY B CA 1
ATOM 2987 C C . GLY B 1 133 ? 15.727 36.156 -27.359 1 28.39 133 GLY B C 1
ATOM 2988 O O . GLY B 1 133 ? 16.859 36.344 -26.891 1 28.39 133 GLY B O 1
ATOM 2989 N N . LEU B 1 134 ? 14.938 37.156 -26.859 1 27.83 134 LEU B N 1
ATOM 2990 C CA . LEU B 1 134 ? 15.469 37.938 -25.75 1 27.83 134 LEU B CA 1
ATOM 2991 C C . LEU B 1 134 ? 15.922 37.031 -24.609 1 27.83 134 LEU B C 1
ATOM 2993 O O . LEU B 1 134 ? 15.477 35.906 -24.484 1 27.83 134 LEU B O 1
ATOM 2997 N N . GLY B 1 135 ? 17.125 37.438 -23.938 1 31.62 135 GLY B N 1
ATOM 2998 C CA . GLY B 1 135 ? 17.922 36.938 -22.828 1 31.62 135 GLY B CA 1
ATOM 2999 C C . GLY B 1 135 ? 17.094 36.406 -21.688 1 31.62 135 GLY B C 1
ATOM 3000 O O . GLY B 1 135 ? 16.672 37.156 -20.797 1 31.62 135 GLY B O 1
ATOM 3001 N N . ASP B 1 136 ? 16.094 35.75 -22.031 1 28.7 136 ASP B N 1
ATOM 3002 C CA . ASP B 1 136 ? 15.016 35.344 -21.125 1 28.7 136 ASP B CA 1
ATOM 3003 C C . ASP B 1 136 ? 15.57 34.594 -19.922 1 28.7 136 ASP B C 1
ATOM 3005 O O . ASP B 1 136 ? 16.328 33.625 -20.062 1 28.7 136 ASP B O 1
ATOM 3009 N N . GLU B 1 137 ? 15.859 35.438 -18.859 1 29.39 137 GLU B N 1
ATOM 3010 C CA . GLU B 1 137 ? 16.078 34.969 -17.484 1 29.39 137 GLU B CA 1
ATOM 3011 C C . GLU B 1 137 ? 15.266 33.688 -17.219 1 29.39 137 GLU B C 1
ATOM 3013 O O . GLU B 1 137 ? 14.055 33.656 -17.438 1 29.39 137 GLU B O 1
ATOM 3018 N N . ALA B 1 138 ? 15.938 32.562 -17.469 1 28.69 138 ALA B N 1
ATOM 3019 C CA . ALA B 1 138 ? 15.492 31.25 -17.047 1 28.69 138 ALA B CA 1
ATOM 3020 C C . ALA B 1 138 ? 14.664 31.328 -15.773 1 28.69 138 ALA B C 1
ATOM 3022 O O . ALA B 1 138 ? 15.219 31.547 -14.688 1 28.69 138 ALA B O 1
ATOM 3023 N N . VAL B 1 139 ? 13.664 32.125 -15.781 1 29.66 139 VAL B N 1
ATOM 3024 C CA . VAL B 1 139 ? 12.711 32.031 -14.68 1 29.66 139 VAL B CA 1
ATOM 3025 C C . VAL B 1 139 ? 12.609 30.594 -14.188 1 29.66 139 VAL B C 1
ATOM 3027 O O . VAL B 1 139 ? 12.562 29.656 -14.992 1 29.66 139 VAL B O 1
ATOM 3030 N N . GLY B 1 140 ? 13.219 30.359 -13.078 1 32.53 140 GLY B N 1
ATOM 3031 C CA . GLY B 1 140 ? 13.172 29.094 -12.359 1 32.53 140 GLY B CA 1
ATOM 3032 C C . GLY B 1 140 ? 11.883 28.312 -12.586 1 32.53 140 GLY B C 1
ATOM 3033 O O . GLY B 1 140 ? 10.797 28.906 -12.602 1 32.53 140 GLY B O 1
ATOM 3034 N N . ALA B 1 141 ? 11.859 27.484 -13.555 1 35.12 141 ALA B N 1
ATOM 3035 C CA . ALA B 1 141 ? 10.758 26.531 -13.664 1 35.12 141 ALA B CA 1
ATOM 3036 C C . ALA B 1 141 ? 10.023 26.391 -12.336 1 35.12 141 ALA B C 1
ATOM 3038 O O . ALA B 1 141 ? 10.609 25.969 -11.336 1 35.12 141 ALA B O 1
ATOM 3039 N N . SER B 1 142 ? 9.273 27.219 -11.82 1 39.69 142 SER B N 1
ATOM 3040 C CA . SER B 1 142 ? 8.422 27.156 -10.641 1 39.69 142 SER B CA 1
ATOM 3041 C C . SER B 1 142 ? 8.039 25.719 -10.305 1 39.69 142 SER B C 1
ATOM 3043 O O . SER B 1 142 ? 7.203 25.125 -10.992 1 39.69 142 SER B O 1
ATOM 3045 N N . GLU B 1 143 ? 8.914 24.781 -9.922 1 51.12 143 GLU B N 1
ATOM 3046 C CA . GLU B 1 143 ? 8.758 23.359 -9.633 1 51.12 143 GLU B CA 1
ATOM 3047 C C . GLU B 1 143 ? 7.527 23.109 -8.766 1 51.12 143 GLU B C 1
ATOM 3049 O O . GLU B 1 143 ? 7.457 23.578 -7.629 1 51.12 143 GLU B O 1
ATOM 3054 N N . THR B 1 144 ? 6.379 23.094 -9.328 1 64.19 144 THR B N 1
ATOM 3055 C CA . THR B 1 144 ? 5.117 22.75 -8.68 1 64.19 144 THR B CA 1
ATOM 3056 C C . THR B 1 144 ? 5.312 21.609 -7.688 1 64.19 144 THR B C 1
ATOM 3058 O O . THR B 1 144 ? 5.98 20.625 -8 1 64.19 144 THR B O 1
ATOM 3061 N N . SER B 1 145 ? 5.059 21.953 -6.379 1 78.94 145 SER B N 1
ATOM 3062 C CA . SER B 1 145 ? 5.199 20.969 -5.305 1 78.94 145 SER B CA 1
ATOM 3063 C C . SER B 1 145 ? 4.211 19.828 -5.469 1 78.94 145 SER B C 1
ATOM 3065 O O . SER B 1 145 ? 3.203 19.953 -6.168 1 78.94 145 SER B O 1
ATOM 3067 N N . PHE B 1 146 ? 4.555 18.688 -5.043 1 86.56 146 PHE B N 1
ATOM 3068 C CA . PHE B 1 146 ? 3.703 17.516 -5.031 1 86.56 146 PHE B CA 1
ATOM 3069 C C . PHE B 1 146 ? 2.562 17.672 -4.035 1 86.56 146 PHE B C 1
ATOM 3071 O O . PHE B 1 146 ? 2.766 18.172 -2.926 1 86.56 146 PHE B O 1
ATOM 3078 N N . PRO B 1 147 ? 1.368 17.406 -4.441 1 94.44 147 PRO B N 1
ATOM 3079 C CA . PRO B 1 147 ? 0.251 17.453 -3.494 1 94.44 147 PRO B CA 1
ATOM 3080 C C . PRO B 1 147 ? 0.36 16.375 -2.404 1 94.44 147 PRO B C 1
ATOM 3082 O O . PRO B 1 147 ? 0.705 15.234 -2.689 1 94.44 147 PRO B O 1
ATOM 3085 N N . LEU B 1 148 ? 0.087 16.781 -1.209 1 96.56 148 LEU B N 1
ATOM 3086 C CA . LEU B 1 148 ? 0.097 15.852 -0.089 1 96.56 148 LEU B CA 1
ATOM 3087 C C . LEU B 1 148 ? -1.24 15.867 0.644 1 96.56 148 LEU B C 1
ATOM 3089 O O . LEU B 1 148 ? -1.726 16.938 1.036 1 96.56 148 LEU B O 1
ATOM 3093 N N . GLU B 1 149 ? -1.777 14.695 0.785 1 97.44 149 GLU B N 1
ATOM 3094 C CA . GLU B 1 149 ? -2.984 14.57 1.596 1 97.44 149 GLU B CA 1
ATOM 3095 C C . GLU B 1 149 ? -2.674 14.75 3.078 1 97.44 149 GLU B C 1
ATOM 3097 O O . GLU B 1 149 ? -1.706 14.18 3.588 1 97.44 149 GLU B O 1
ATOM 3102 N N . THR B 1 150 ? -3.533 15.508 3.738 1 97.94 150 THR B N 1
ATOM 3103 C CA . THR B 1 150 ? -3.344 15.75 5.164 1 97.94 150 THR B CA 1
ATOM 3104 C C . THR B 1 150 ? -4.641 15.508 5.93 1 97.94 150 THR B C 1
ATOM 3106 O O . THR B 1 150 ? -5.73 15.688 5.391 1 97.94 150 THR B O 1
ATOM 3109 N N . SER B 1 151 ? -4.465 15.039 7.102 1 97.5 151 SER B N 1
ATOM 3110 C CA . SER B 1 151 ? -5.551 14.945 8.07 1 97.5 151 SER B CA 1
ATOM 3111 C C . SER B 1 151 ? -5.289 15.82 9.289 1 97.5 151 SER B C 1
ATOM 3113 O O . SER B 1 151 ? -4.34 15.586 10.039 1 97.5 151 SER B O 1
ATOM 3115 N N . ILE B 1 152 ? -6.066 16.812 9.469 1 97.88 152 ILE B N 1
ATOM 3116 C CA . ILE B 1 152 ? -5.906 17.781 10.547 1 97.88 152 ILE B CA 1
ATOM 3117 C C . ILE B 1 152 ? -7.02 17.594 11.578 1 97.88 152 ILE B C 1
ATOM 3119 O O . ILE B 1 152 ? -8.203 17.766 11.266 1 97.88 152 ILE B O 1
ATOM 3123 N N . THR B 1 153 ? -6.645 17.297 12.797 1 97.88 153 THR B N 1
ATOM 3124 C CA . THR B 1 153 ? -7.625 17.062 13.852 1 97.88 153 THR B CA 1
ATOM 3125 C C . THR B 1 153 ? -7.516 18.109 14.953 1 97.88 153 THR B C 1
ATOM 3127 O O . THR B 1 153 ? -6.422 18.359 15.469 1 97.88 153 THR B O 1
ATOM 3130 N N . ILE B 1 154 ? -8.602 18.719 15.258 1 97.94 154 ILE B N 1
ATOM 3131 C CA . ILE B 1 154 ? -8.688 19.703 16.328 1 97.94 154 ILE B CA 1
ATOM 3132 C C . ILE B 1 154 ? -9.547 19.141 17.469 1 97.94 154 ILE B C 1
ATOM 3134 O O . ILE B 1 154 ? -10.688 18.734 17.25 1 97.94 154 ILE B O 1
ATOM 3138 N N . THR B 1 155 ? -8.992 19.141 18.625 1 97.69 155 THR B N 1
ATOM 3139 C CA . THR B 1 155 ? -9.734 18.672 19.781 1 97.69 155 THR B CA 1
ATOM 3140 C C . THR B 1 155 ? -9.828 19.781 20.844 1 97.69 155 THR B C 1
ATOM 3142 O O . THR B 1 155 ? -8.992 20.672 20.875 1 97.69 155 THR B O 1
ATOM 3145 N N . LYS B 1 156 ? -10.898 19.719 21.609 1 96.38 156 LYS B N 1
ATOM 3146 C CA . LYS B 1 156 ? -11.125 20.641 22.703 1 96.38 156 LYS B CA 1
ATOM 3147 C C . LYS B 1 156 ? -11.234 19.891 24.031 1 96.38 156 LYS B C 1
ATOM 3149 O O . LYS B 1 156 ? -11.633 18.734 24.062 1 96.38 156 LYS B O 1
ATOM 3154 N N . PRO B 1 157 ? -10.891 20.625 25.047 1 93.62 157 PRO B N 1
ATOM 3155 C CA . PRO B 1 157 ? -11.016 19.984 26.359 1 93.62 157 PRO B CA 1
ATOM 3156 C C . PRO B 1 157 ? -12.445 19.562 26.672 1 93.62 157 PRO B C 1
ATOM 3158 O O . PRO B 1 157 ? -12.648 18.594 27.422 1 93.62 157 PRO B O 1
ATOM 3161 N N . SER B 1 158 ? -13.43 20.25 26.203 1 91 158 SER B N 1
ATOM 3162 C CA . SER B 1 158 ? -14.836 19.953 26.484 1 91 158 SER B CA 1
ATOM 3163 C C . SER B 1 158 ? -15.289 18.688 25.766 1 91 158 SER B C 1
ATOM 3165 O O . SER B 1 158 ? -16.375 18.156 26.062 1 91 158 SER B O 1
ATOM 3167 N N . GLY B 1 159 ? -14.508 18.219 24.859 1 90.06 159 GLY B N 1
ATOM 3168 C CA . GLY B 1 159 ? -14.844 16.984 24.156 1 90.06 159 GLY B CA 1
ATOM 3169 C C . GLY B 1 159 ? -15.055 17.203 22.656 1 90.06 159 GLY B C 1
ATOM 3170 O O . GLY B 1 159 ? -15.156 18.344 22.203 1 90.06 159 GLY B O 1
ATOM 3171 N N . GLY B 1 160 ? -15 16.078 21.922 1 95.5 160 GLY B N 1
ATOM 3172 C CA . GLY B 1 160 ? -15.25 16.109 20.484 1 95.5 160 GLY B CA 1
ATOM 3173 C C . GLY B 1 160 ? -14.008 16.406 19.672 1 95.5 160 GLY B C 1
ATOM 3174 O O . GLY B 1 160 ? -12.977 16.797 20.219 1 95.5 160 GLY B O 1
ATOM 3175 N N . ALA B 1 161 ? -14.141 16.141 18.422 1 98 161 ALA B N 1
ATOM 3176 C CA . ALA B 1 161 ? -13.055 16.406 17.484 1 98 161 ALA B CA 1
ATOM 3177 C C . ALA B 1 161 ? -13.594 16.766 16.094 1 98 161 ALA B C 1
ATOM 3179 O O . ALA B 1 161 ? -14.602 16.219 15.656 1 98 161 ALA B O 1
ATOM 3180 N N . MET B 1 162 ? -12.945 17.703 15.562 1 98.31 162 MET B N 1
ATOM 3181 C CA . MET B 1 162 ? -13.164 18.047 14.164 1 98.31 162 MET B CA 1
ATOM 3182 C C . MET B 1 162 ? -11.961 17.641 13.312 1 98.31 162 MET B C 1
ATOM 3184 O O . MET B 1 162 ? -10.828 17.984 13.641 1 98.31 162 MET B O 1
ATOM 3188 N N . THR B 1 163 ? -12.266 16.875 12.281 1 98.31 163 THR B N 1
ATOM 3189 C CA . THR B 1 163 ? -11.172 16.438 11.422 1 98.31 163 THR B CA 1
ATOM 3190 C C . THR B 1 163 ? -11.328 17 10.016 1 98.31 163 THR B C 1
ATOM 3192 O O . THR B 1 163 ? -12.367 16.812 9.375 1 98.31 163 THR B O 1
ATOM 3195 N N . ILE B 1 164 ? -10.305 17.641 9.555 1 98.75 164 ILE B N 1
ATOM 3196 C CA . ILE B 1 164 ? -10.281 18.266 8.234 1 98.75 164 ILE B CA 1
ATOM 3197 C C . ILE B 1 164 ? -9.391 17.453 7.301 1 98.75 164 ILE B C 1
ATOM 3199 O O . ILE B 1 164 ? -8.203 17.266 7.559 1 98.75 164 ILE B O 1
ATOM 3203 N N . ASP B 1 165 ? -9.953 16.953 6.262 1 98.38 165 ASP B N 1
ATOM 3204 C CA . ASP B 1 165 ? -9.195 16.312 5.188 1 98.38 165 ASP B CA 1
ATOM 3205 C C . ASP B 1 165 ? -8.875 17.312 4.078 1 98.38 165 ASP B C 1
ATOM 3207 O O . ASP B 1 165 ? -9.773 17.875 3.461 1 98.38 165 ASP B O 1
ATOM 3211 N N . ALA B 1 166 ? -7.586 17.484 3.869 1 98.69 166 ALA B N 1
ATOM 3212 C CA . ALA B 1 166 ? -7.188 18.516 2.916 1 98.69 166 ALA B CA 1
ATOM 3213 C C . ALA B 1 166 ? -5.918 18.109 2.168 1 98.69 166 ALA B C 1
ATOM 3215 O O . ALA B 1 166 ? -5.223 17.172 2.572 1 98.69 166 ALA B O 1
ATOM 3216 N N . ILE B 1 167 ? -5.66 18.781 1.086 1 98.19 167 ILE B N 1
ATOM 3217 C CA . ILE B 1 167 ? -4.438 18.609 0.31 1 98.19 167 ILE B CA 1
ATOM 3218 C C . ILE B 1 167 ? -3.576 19.859 0.415 1 98.19 167 ILE B C 1
ATOM 3220 O O . ILE B 1 167 ? -4.066 20.969 0.21 1 98.19 167 ILE B O 1
ATOM 3224 N N . ALA B 1 168 ? -2.367 19.703 0.845 1 97.31 168 ALA B N 1
ATOM 3225 C CA . ALA B 1 168 ? -1.405 20.797 0.878 1 97.31 168 AL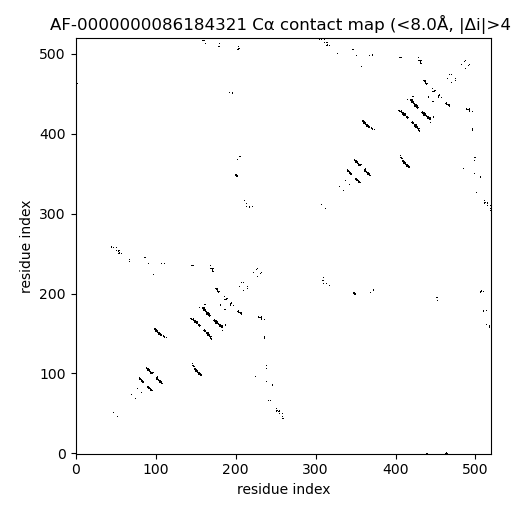A B CA 1
ATOM 3226 C C . ALA B 1 168 ? -0.564 20.828 -0.395 1 97.31 168 ALA B C 1
ATOM 3228 O O . ALA B 1 168 ? 0.074 19.844 -0.749 1 97.31 168 ALA B O 1
ATOM 3229 N N . GLN B 1 169 ? -0.584 21.906 -1.024 1 94.94 169 GLN B N 1
ATOM 3230 C CA . GLN B 1 169 ? 0.184 22.062 -2.256 1 94.94 169 GLN B CA 1
ATOM 3231 C C . GLN B 1 169 ? 0.386 23.531 -2.592 1 94.94 169 GLN B C 1
ATOM 3233 O O . GLN B 1 169 ? -0.562 24.328 -2.551 1 94.94 169 GLN B O 1
ATOM 3238 N N . ASP B 1 170 ? 1.616 23.938 -2.879 1 94.69 170 ASP B N 1
ATOM 3239 C CA . ASP B 1 170 ? 1.972 25.25 -3.385 1 94.69 170 ASP B CA 1
ATOM 3240 C C . ASP B 1 170 ? 1.433 26.359 -2.473 1 94.69 170 ASP B C 1
ATOM 3242 O O . ASP B 1 170 ? 0.894 27.359 -2.951 1 94.69 170 ASP B O 1
ATOM 3246 N N . GLY B 1 171 ? 1.462 26.094 -1.26 1 94.81 171 GLY B N 1
ATOM 3247 C CA . GLY B 1 171 ? 1.123 27.109 -0.28 1 94.81 171 GLY B CA 1
ATOM 3248 C C . GLY B 1 171 ? -0.366 27.203 -0.009 1 94.81 171 GLY B C 1
ATOM 3249 O O . GLY B 1 171 ? -0.821 28.125 0.667 1 94.81 171 GLY B O 1
ATOM 3250 N N . LEU B 1 172 ? -1.054 26.219 -0.502 1 96.81 172 LEU B N 1
ATOM 3251 C CA . LEU B 1 172 ? -2.5 26.25 -0.318 1 96.81 172 LEU B CA 1
ATOM 3252 C C . LEU B 1 172 ? -3.008 24.922 0.25 1 96.81 172 LEU B C 1
ATOM 3254 O O . LEU B 1 172 ? -2.535 23.859 -0.14 1 96.81 172 LEU B O 1
ATOM 3258 N N . PHE B 1 173 ? -3.994 25.062 1.135 1 98.06 173 PHE B N 1
ATOM 3259 C CA . PHE B 1 173 ? -4.766 23.906 1.563 1 98.06 173 PHE B CA 1
ATOM 3260 C C . PHE B 1 173 ? -6.086 23.828 0.806 1 98.06 173 PHE B C 1
ATOM 3262 O O . PHE B 1 173 ? -6.879 24.766 0.829 1 98.06 173 PHE B O 1
ATOM 3269 N N . THR B 1 174 ? -6.277 22.781 0.115 1 98.38 174 THR B N 1
ATOM 3270 C CA . THR B 1 174 ? -7.578 22.5 -0.485 1 98.38 174 THR B CA 1
ATOM 3271 C C . THR B 1 174 ? -8.375 21.516 0.378 1 98.38 174 THR B C 1
ATOM 3273 O O . THR B 1 174 ? -8.031 20.344 0.462 1 98.38 174 THR B O 1
ATOM 3276 N N . ILE B 1 175 ? -9.445 21.969 0.907 1 98.81 175 ILE B N 1
ATOM 3277 C CA . ILE B 1 175 ? -10.211 21.172 1.854 1 98.81 175 ILE B CA 1
ATOM 3278 C C . ILE B 1 175 ? -11.172 20.266 1.096 1 98.81 175 ILE B C 1
ATOM 3280 O O . ILE B 1 175 ? -11.914 20.719 0.22 1 98.81 175 ILE B O 1
ATOM 3284 N N . ASN B 1 176 ? -11.164 19.031 1.389 1 98.56 176 ASN B N 1
ATOM 3285 C CA . ASN B 1 176 ? -12.086 18.078 0.793 1 98.56 176 ASN B CA 1
ATOM 3286 C C . ASN B 1 176 ? -13.375 17.953 1.605 1 98.56 176 ASN B C 1
ATOM 3288 O O . ASN B 1 176 ? -14.469 18.078 1.061 1 98.56 176 ASN B O 1
ATOM 3292 N N . ASN B 1 177 ? -13.227 17.703 2.85 1 98.5 177 ASN B N 1
ATOM 3293 C CA . ASN B 1 177 ? -14.359 17.578 3.764 1 98.5 177 ASN B CA 1
ATOM 3294 C C . ASN B 1 177 ? -13.938 17.828 5.211 1 98.5 177 ASN B C 1
ATOM 3296 O O . ASN B 1 177 ? -12.75 17.891 5.516 1 98.5 177 ASN B O 1
ATOM 3300 N N . ILE B 1 178 ? -14.914 18.031 6.016 1 98.56 178 ILE B N 1
ATOM 3301 C CA . ILE B 1 178 ? -14.734 18.203 7.453 1 98.56 178 ILE B CA 1
ATOM 3302 C C . ILE B 1 178 ? -15.664 17.25 8.211 1 98.56 178 ILE B C 1
ATOM 3304 O O . ILE B 1 178 ? -16.891 17.281 8.016 1 98.56 178 ILE B O 1
ATOM 3308 N N . ALA B 1 179 ? -15.07 16.453 9.055 1 97.88 179 ALA B N 1
ATOM 3309 C CA . ALA B 1 179 ? -15.852 15.516 9.867 1 97.88 179 ALA B CA 1
ATOM 3310 C C . ALA B 1 179 ? -15.883 15.961 11.328 1 97.88 179 ALA B C 1
ATOM 3312 O O . ALA B 1 179 ? -14.961 16.625 11.805 1 97.88 179 ALA B O 1
ATOM 3313 N N . PHE B 1 180 ? -16.984 15.625 11.969 1 97.44 180 PHE B N 1
ATOM 3314 C CA . PHE B 1 180 ? -17.125 15.852 13.406 1 97.44 180 PHE B CA 1
ATOM 3315 C C . PHE B 1 180 ? -17.312 14.539 14.148 1 97.44 180 PHE B C 1
ATOM 3317 O O . PHE B 1 180 ? -18.141 13.703 13.75 1 97.44 180 PHE B O 1
ATOM 3324 N N . TYR B 1 181 ? -16.531 14.422 15.156 1 96.25 181 TYR B N 1
ATOM 3325 C CA . TYR B 1 181 ? -16.625 13.25 16.031 1 96.25 181 TYR B CA 1
ATOM 3326 C C . TYR B 1 181 ? -16.969 13.656 17.453 1 96.25 181 TYR B C 1
ATOM 3328 O O . TYR B 1 181 ? -16.172 14.336 18.109 1 96.25 181 TYR B O 1
ATOM 3336 N N . PRO B 1 182 ? -18.078 13.148 17.969 1 94.31 182 PRO B N 1
ATOM 3337 C CA . PRO B 1 182 ? -18.375 13.461 19.375 1 94.31 182 PRO B CA 1
ATOM 3338 C C . PRO B 1 182 ? -17.344 12.875 20.344 1 94.31 182 PRO B C 1
ATOM 3340 O O . PRO B 1 182 ? -17.125 13.43 21.422 1 94.31 182 PRO B O 1
ATOM 3343 N N . ASP B 1 183 ? -16.781 11.797 19.953 1 92.25 183 ASP B N 1
ATOM 3344 C CA . ASP B 1 183 ? -15.742 11.148 20.734 1 92.25 183 ASP B CA 1
ATOM 3345 C C . ASP B 1 183 ? -14.359 11.414 20.141 1 92.25 183 ASP B C 1
ATOM 3347 O O . ASP B 1 183 ? -14.016 10.859 19.094 1 92.25 183 ASP B O 1
ATOM 3351 N N . ALA B 1 184 ? -13.57 12.117 20.891 1 93.56 184 ALA B N 1
ATOM 3352 C CA . ALA B 1 184 ? -12.266 12.531 20.391 1 93.56 184 ALA B CA 1
ATOM 3353 C C . ALA B 1 184 ? -11.344 11.328 20.188 1 93.56 184 ALA B C 1
ATOM 3355 O O . ALA B 1 184 ? -10.484 11.336 19.297 1 93.56 184 ALA B O 1
ATOM 3356 N N . ASP B 1 185 ? -11.562 10.328 20.906 1 93.06 185 ASP B N 1
ATOM 3357 C CA . ASP B 1 185 ? -10.688 9.156 20.828 1 93.06 185 ASP B CA 1
ATOM 3358 C C . ASP B 1 185 ? -10.828 8.453 19.484 1 93.06 185 ASP B C 1
ATOM 3360 O O . ASP B 1 185 ? -9.859 7.887 18.969 1 93.06 185 ASP B O 1
ATOM 3364 N N . LEU B 1 186 ? -11.992 8.492 19.016 1 92.31 186 LEU B N 1
ATOM 3365 C CA . LEU B 1 186 ? -12.219 7.887 17.719 1 92.31 186 LEU B CA 1
ATOM 3366 C C . LEU B 1 186 ? -11.461 8.641 16.625 1 92.31 186 LEU B C 1
ATOM 3368 O O . LEU B 1 186 ? -10.875 8.023 15.734 1 92.31 186 LEU B O 1
ATOM 3372 N N . ALA B 1 187 ? -11.438 9.906 16.688 1 93.56 187 ALA B N 1
ATOM 3373 C CA . ALA B 1 187 ? -10.758 10.727 15.703 1 93.56 187 ALA B CA 1
ATOM 3374 C C . ALA B 1 187 ? -9.242 10.578 15.812 1 93.56 187 ALA B C 1
ATOM 3376 O O . ALA B 1 187 ? -8.531 10.586 14.805 1 93.56 187 ALA B O 1
ATOM 3377 N N . LEU B 1 188 ? -8.781 10.383 16.969 1 93.62 188 LEU B N 1
ATOM 3378 C CA . LEU B 1 188 ? -7.348 10.406 17.234 1 93.62 188 LEU B CA 1
ATOM 3379 C C . LEU B 1 188 ? -6.754 9.008 17.125 1 93.62 188 LEU B C 1
ATOM 3381 O O . LEU B 1 188 ? -5.531 8.852 17.016 1 93.62 188 LEU B O 1
ATOM 3385 N N . GLY B 1 189 ? -7.609 8.031 17.141 1 92.19 189 GLY B N 1
ATOM 3386 C CA . GLY B 1 189 ? -7.133 6.656 17.125 1 92.19 189 GLY B CA 1
ATOM 3387 C C . GLY B 1 189 ? -6.293 6.336 15.906 1 92.19 189 GLY B C 1
ATOM 3388 O O . GLY B 1 189 ? -6.59 6.801 14.805 1 92.19 189 GLY B O 1
ATOM 3389 N N . MET B 1 190 ? -5.25 5.488 16.141 1 87.5 190 MET B N 1
ATOM 3390 C CA . MET B 1 190 ? -4.32 5.188 15.055 1 87.5 190 MET B CA 1
ATOM 3391 C C . MET B 1 190 ? -4.266 3.686 14.781 1 87.5 190 MET B C 1
ATOM 3393 O O . MET B 1 190 ? -3.334 3.199 14.141 1 87.5 190 MET B O 1
ATOM 3397 N N . SER B 1 191 ? -5.242 2.965 15.227 1 89 191 SER B N 1
ATOM 3398 C CA . SER B 1 191 ? -5.297 1.527 14.984 1 89 191 SER B CA 1
ATOM 3399 C C . SER B 1 191 ? -6.141 1.203 13.758 1 89 191 SER B C 1
ATOM 3401 O O . SER B 1 191 ? -6.887 2.055 13.266 1 89 191 SER B O 1
ATOM 3403 N N . SER B 1 192 ? -5.941 -0.06 13.367 1 89.88 192 SER B N 1
ATOM 3404 C CA . SER B 1 192 ? -6.77 -0.524 12.258 1 89.88 192 SER B CA 1
ATOM 3405 C C . SER B 1 192 ? -8.25 -0.483 12.617 1 89.88 192 SER B C 1
ATOM 3407 O O . SER B 1 192 ? -9.086 -0.138 11.781 1 89.88 192 SER B O 1
ATOM 3409 N N . GLU B 1 193 ? -8.484 -0.823 13.773 1 91.88 193 GLU B N 1
ATOM 3410 C CA . GLU B 1 193 ? -9.875 -0.821 14.242 1 91.88 193 GLU B CA 1
ATOM 3411 C C . GLU B 1 193 ? -10.445 0.593 14.258 1 91.88 193 GLU B C 1
ATOM 3413 O O . GLU B 1 193 ? -11.594 0.808 13.867 1 91.88 193 GLU B O 1
ATOM 3418 N N . ASP B 1 194 ? -9.742 1.52 14.703 1 91.5 194 ASP B N 1
ATOM 3419 C CA . ASP B 1 194 ? -10.18 2.912 14.711 1 91.5 194 ASP B CA 1
ATOM 3420 C C . ASP B 1 194 ? -10.469 3.4 13.297 1 91.5 194 ASP B C 1
ATOM 3422 O O . ASP B 1 194 ? -11.492 4.055 13.055 1 91.5 194 ASP B O 1
ATOM 3426 N N . ASP B 1 195 ? -9.586 3.08 12.477 1 90.75 195 ASP B N 1
ATOM 3427 C CA . ASP B 1 195 ? -9.758 3.463 11.078 1 90.75 195 ASP B CA 1
ATOM 3428 C C . ASP B 1 195 ? -11.031 2.859 10.5 1 90.75 195 ASP B C 1
ATOM 3430 O O . ASP B 1 195 ? -11.789 3.541 9.805 1 90.75 195 ASP B O 1
ATOM 3434 N N . TRP B 1 196 ? -11.148 1.585 10.734 1 90.94 196 TRP B N 1
ATOM 3435 C CA . TRP B 1 196 ? -12.336 0.882 10.266 1 90.94 196 TRP B CA 1
ATOM 3436 C C . TRP B 1 196 ? -13.602 1.549 10.781 1 90.94 196 TRP B C 1
ATOM 3438 O O . TRP B 1 196 ? -14.555 1.768 10.023 1 90.94 196 TRP B O 1
ATOM 3448 N N . LYS B 1 197 ? -13.672 1.894 12.031 1 93 197 LYS B N 1
ATOM 3449 C CA . LYS B 1 197 ? -14.828 2.561 12.633 1 93 197 LYS B CA 1
ATOM 3450 C C . LYS B 1 197 ? -15.094 3.908 11.969 1 93 197 LYS B C 1
ATOM 3452 O O . LYS B 1 197 ? -16.234 4.258 11.695 1 93 197 LYS B O 1
ATOM 3457 N N . ARG B 1 198 ? -14.102 4.621 11.695 1 94.12 198 ARG B N 1
ATOM 3458 C CA . ARG B 1 198 ? -14.242 5.938 11.086 1 94.12 198 ARG B CA 1
ATOM 3459 C C . ARG B 1 198 ? -14.789 5.828 9.664 1 94.12 198 ARG B C 1
ATOM 3461 O O . ARG B 1 198 ? -15.539 6.703 9.211 1 94.12 198 ARG B O 1
ATOM 3468 N N . GLN B 1 199 ? -14.375 4.805 8.961 1 91.81 199 GLN B N 1
ATOM 3469 C CA . GLN B 1 199 ? -14.812 4.609 7.586 1 91.81 199 GLN B CA 1
ATOM 3470 C C . GLN B 1 199 ? -16.328 4.43 7.512 1 91.81 199 GLN B C 1
ATOM 3472 O O . GLN B 1 199 ? -16.938 4.707 6.477 1 91.81 199 GLN B O 1
ATOM 3477 N N . GLY B 1 200 ? -16.891 3.986 8.578 1 93 200 GLY B N 1
ATOM 3478 C CA . GLY B 1 200 ? -18.328 3.752 8.594 1 93 200 GLY B CA 1
ATOM 3479 C C . GLY B 1 200 ? -19.125 4.973 9.008 1 93 200 GLY B C 1
ATOM 3480 O O . GLY B 1 200 ? -20.359 4.941 9.016 1 93 200 GLY B O 1
ATOM 3481 N N . LEU B 1 201 ? -18.469 6.008 9.297 1 94.06 201 LEU B N 1
ATOM 3482 C CA . LEU B 1 201 ? -19.156 7.195 9.805 1 94.06 201 LEU B CA 1
ATOM 3483 C C . LEU B 1 201 ? -19.297 8.25 8.711 1 94.06 201 LEU B C 1
ATOM 3485 O O . LEU B 1 201 ? -18.547 8.227 7.723 1 94.06 201 LEU B O 1
ATOM 3489 N N . TYR B 1 202 ? -20.266 9.164 8.883 1 95.62 202 TYR B N 1
ATOM 3490 C CA . TYR B 1 202 ? -20.422 10.289 7.977 1 95.62 202 TYR B CA 1
ATOM 3491 C C . TYR B 1 202 ? -19.234 11.242 8.078 1 95.62 202 TYR B C 1
ATOM 3493 O O . TYR B 1 202 ? -18.953 11.773 9.148 1 95.62 202 TYR B O 1
ATOM 3501 N N . MET B 1 203 ? -18.594 11.539 6.922 1 95 203 MET B N 1
ATOM 3502 C CA . MET B 1 203 ? -17.359 12.312 6.895 1 95 203 MET B CA 1
ATOM 3503 C C . MET B 1 203 ? -17.641 13.789 6.629 1 95 203 MET B C 1
ATOM 3505 O O . MET B 1 203 ? -16.719 14.594 6.527 1 95 203 MET B O 1
ATOM 3509 N N . GLY B 1 204 ? -18.859 14.133 6.66 1 96.88 204 GLY B N 1
ATOM 3510 C CA . GLY B 1 204 ? -19.234 15.492 6.309 1 96.88 204 GLY B CA 1
ATOM 3511 C C . GLY B 1 204 ? -19.438 15.695 4.82 1 96.88 204 GLY B C 1
ATOM 3512 O O . GLY B 1 204 ? -19.062 14.836 4.016 1 96.88 204 GLY B O 1
ATOM 3513 N N . PRO B 1 205 ? -20.062 16.75 4.469 1 97.31 205 PRO B N 1
ATOM 3514 C CA . PRO B 1 205 ? -20.266 17.047 3.047 1 97.31 205 PRO B CA 1
ATOM 3515 C C . PRO B 1 205 ? -18.969 17.422 2.332 1 97.31 205 PRO B C 1
ATOM 3517 O O . PRO B 1 205 ? -17.984 17.781 2.98 1 97.31 205 PRO B O 1
ATOM 3520 N N . ALA B 1 206 ? -19.078 17.266 1.006 1 97.88 206 ALA B N 1
ATOM 3521 C CA . ALA B 1 206 ? -17.984 17.875 0.243 1 97.88 206 ALA B CA 1
ATOM 3522 C C . ALA B 1 206 ? -17.859 19.359 0.539 1 97.88 206 ALA B C 1
ATOM 3524 O O . ALA B 1 206 ? -18.859 20.078 0.527 1 97.88 206 ALA B O 1
ATOM 3525 N N . PHE B 1 207 ? -16.688 19.766 0.802 1 98.5 207 PHE B N 1
ATOM 3526 C CA . PHE B 1 207 ? -16.469 21.141 1.26 1 98.5 207 PHE B CA 1
ATOM 3527 C C . PHE B 1 207 ? -16.984 22.141 0.239 1 98.5 207 PHE B C 1
ATOM 3529 O O . PHE B 1 207 ? -17.594 23.156 0.608 1 98.5 207 PHE B O 1
ATOM 3536 N N . ASP B 1 208 ? -16.797 21.812 -1.017 1 97.75 208 ASP B N 1
ATOM 3537 C CA . ASP B 1 208 ? -17.172 22.719 -2.098 1 97.75 208 ASP B CA 1
ATOM 3538 C C . ASP B 1 208 ? -18.688 22.844 -2.211 1 97.75 208 ASP B C 1
ATOM 3540 O O . ASP B 1 208 ? -19.203 23.734 -2.889 1 97.75 208 ASP B O 1
ATOM 3544 N N . ASN B 1 209 ? -19.406 21.984 -1.545 1 97.75 209 ASN B N 1
ATOM 3545 C CA . ASN B 1 209 ? -20.859 22.031 -1.568 1 97.75 209 ASN B CA 1
ATOM 3546 C C . ASN B 1 209 ? -21.406 23 -0.51 1 97.75 209 ASN B C 1
ATOM 3548 O O . ASN B 1 209 ? -22.578 23.344 -0.534 1 97.75 209 ASN B O 1
ATOM 3552 N N . LEU B 1 210 ? -20.641 23.312 0.387 1 98.31 210 LEU B N 1
ATOM 3553 C CA . LEU B 1 210 ? -21.062 24.266 1.416 1 98.31 210 LEU B CA 1
ATOM 3554 C C . LEU B 1 210 ? -21.25 25.656 0.833 1 98.31 210 LEU B C 1
ATOM 3556 O O . LEU B 1 210 ? -20.656 25.984 -0.201 1 98.31 210 LEU B O 1
ATOM 3560 N N . ASP B 1 211 ? -22.031 26.453 1.57 1 98.19 211 ASP B N 1
ATOM 3561 C CA . ASP B 1 211 ? -22.156 27.875 1.24 1 98.19 211 ASP B CA 1
ATOM 3562 C C . ASP B 1 211 ? -20.797 28.562 1.223 1 98.19 211 ASP B C 1
ATOM 3564 O O . ASP B 1 211 ? -19.969 28.328 2.096 1 98.19 211 ASP B O 1
ATOM 3568 N N . GLU B 1 212 ? -20.578 29.5 0.282 1 98 212 GLU B N 1
ATOM 3569 C CA . GLU B 1 212 ? -19.281 30.188 0.12 1 98 212 GLU B CA 1
ATOM 3570 C C . GLU B 1 212 ? -18.891 30.906 1.4 1 98 212 GLU B C 1
ATOM 3572 O O . GLU B 1 212 ? -17.703 30.984 1.729 1 98 212 GLU B O 1
ATOM 3577 N N . GLY B 1 213 ? -19.859 31.5 1.967 1 98.56 213 GLY B N 1
ATOM 3578 C CA . GLY B 1 213 ? -19.562 32.156 3.229 1 98.56 213 GLY B CA 1
ATOM 3579 C C . GLY B 1 213 ? -19.062 31.219 4.301 1 98.56 213 GLY B C 1
ATOM 3580 O O . GLY B 1 213 ? -18.141 31.531 5.047 1 98.56 213 GLY B O 1
ATOM 3581 N N . VAL B 1 214 ? -19.719 30.078 4.371 1 98.56 214 VAL B N 1
ATOM 3582 C CA . VAL B 1 214 ? -19.312 29.062 5.332 1 98.56 214 VAL B CA 1
ATOM 3583 C C . VAL B 1 214 ? -17.891 28.594 5.012 1 98.56 214 VAL B C 1
ATOM 3585 O O . VAL B 1 214 ? -17.062 28.469 5.91 1 98.56 214 VAL B O 1
ATOM 3588 N N . GLN B 1 215 ? -17.547 28.359 3.738 1 98.56 215 GLN B N 1
ATOM 3589 C CA . GLN B 1 215 ? -16.203 27.953 3.316 1 98.56 215 GLN B CA 1
ATOM 3590 C C . GLN B 1 215 ? -15.164 28.969 3.758 1 98.56 215 GLN B C 1
ATOM 3592 O O . GLN B 1 215 ? -14.156 28.625 4.375 1 98.56 215 GLN B O 1
ATOM 3597 N N . SER B 1 216 ? -15.469 30.219 3.471 1 98.38 216 SER B N 1
ATOM 3598 C CA . SER B 1 216 ? -14.523 31.297 3.779 1 98.38 216 SER B CA 1
ATOM 3599 C C . SER B 1 216 ? -14.266 31.391 5.277 1 98.38 216 SER B C 1
ATOM 3601 O O . SER B 1 216 ? -13.125 31.594 5.703 1 98.38 216 SER B O 1
ATOM 3603 N N . GLU B 1 217 ? -15.32 31.266 6.078 1 98.62 217 GLU B N 1
ATOM 3604 C CA . GLU B 1 217 ? -15.156 31.344 7.527 1 98.62 217 GLU B CA 1
ATOM 3605 C C . GLU B 1 217 ? -14.344 30.172 8.062 1 98.62 217 GLU B C 1
ATOM 3607 O O . GLU B 1 217 ? -13.578 30.328 9.016 1 98.62 217 GLU B O 1
ATOM 3612 N N . PHE B 1 218 ? -14.539 28.984 7.465 1 98.62 218 PHE B N 1
ATOM 3613 C CA . PHE B 1 218 ? -13.727 27.844 7.859 1 98.62 218 PHE B CA 1
ATOM 3614 C C . PHE B 1 218 ? -12.258 28.094 7.52 1 98.62 218 PHE B C 1
ATOM 3616 O O . PHE B 1 218 ? -11.367 27.766 8.312 1 98.62 218 PHE B O 1
ATOM 3623 N N . GLU B 1 219 ? -12 28.594 6.383 1 98.19 219 GLU B N 1
ATOM 3624 C CA . GLU B 1 219 ? -10.625 28.875 5.98 1 98.19 219 GLU B CA 1
ATOM 3625 C C . GLU B 1 219 ? -9.969 29.875 6.941 1 98.19 219 GLU B C 1
ATOM 3627 O O . GLU B 1 219 ? -8.82 29.688 7.344 1 98.19 219 GLU B O 1
ATOM 3632 N N . THR B 1 220 ? -10.719 30.906 7.266 1 98.38 220 THR B N 1
ATOM 3633 C CA . THR B 1 220 ? -10.227 31.875 8.219 1 98.38 220 THR B CA 1
ATOM 3634 C C . THR B 1 220 ? -9.953 31.234 9.578 1 98.38 220 THR B C 1
ATOM 3636 O O . THR B 1 220 ? -8.922 31.484 10.195 1 98.38 220 THR B O 1
ATOM 3639 N N . TYR B 1 221 ? -10.898 30.391 9.969 1 98.44 221 TYR B N 1
ATOM 3640 C CA . TYR B 1 221 ? -10.773 29.656 11.227 1 98.44 221 TYR B CA 1
ATOM 3641 C C . TYR B 1 221 ? -9.477 28.844 11.25 1 98.44 221 TYR B C 1
ATOM 3643 O O . TYR B 1 221 ? -8.734 28.891 12.234 1 98.44 221 TYR B O 1
ATOM 3651 N N . LEU B 1 222 ? -9.18 28.172 10.203 1 98.19 222 LEU B N 1
ATOM 3652 C CA . LEU B 1 222 ? -8.008 27.312 10.109 1 98.19 222 LEU B CA 1
ATOM 3653 C C . LEU B 1 222 ? -6.727 28.141 10.031 1 98.19 222 LEU B C 1
ATOM 3655 O O . LEU B 1 222 ? -5.711 27.781 10.633 1 98.19 222 LEU B O 1
ATOM 3659 N N . GLU B 1 223 ? -6.762 29.203 9.359 1 97.31 223 GLU B N 1
ATOM 3660 C CA . GLU B 1 223 ? -5.602 30.078 9.266 1 97.31 223 GLU B CA 1
ATOM 3661 C C . GLU B 1 223 ? -5.18 30.578 10.641 1 97.31 223 GLU B C 1
ATOM 3663 O O . GLU B 1 223 ? -3.988 30.625 10.953 1 97.31 223 GLU B O 1
ATOM 3668 N N . GLU B 1 224 ? -6.125 30.938 11.453 1 96.56 224 GLU B N 1
ATOM 3669 C CA . GLU B 1 224 ? -5.859 31.422 12.805 1 96.56 224 GLU B CA 1
ATOM 3670 C C . GLU B 1 224 ? -5.168 30.359 13.641 1 96.56 224 GLU B C 1
ATOM 3672 O O . GLU B 1 224 ? -4.426 30.672 14.578 1 96.56 224 GLU B O 1
ATOM 3677 N N . ARG B 1 225 ? -5.379 29.188 13.25 1 94.81 225 ARG B N 1
ATOM 3678 C CA . ARG B 1 225 ? -4.848 28.062 14.016 1 94.81 225 ARG B CA 1
ATOM 3679 C C . ARG B 1 225 ? -3.555 27.531 13.398 1 94.81 225 ARG B C 1
ATOM 3681 O O . ARG B 1 225 ? -3.041 26.5 13.812 1 94.81 225 ARG B O 1
ATOM 3688 N N . GLY B 1 226 ? -3.062 28.188 12.375 1 92.44 226 GLY B N 1
ATOM 3689 C CA . GLY B 1 226 ? -1.757 27.875 11.812 1 92.44 226 GLY B CA 1
ATOM 3690 C C . GLY B 1 226 ? -1.828 27 10.578 1 92.44 226 GLY B C 1
ATOM 3691 O O . GLY B 1 226 ? -0.796 26.594 10.039 1 92.44 226 GLY B O 1
ATOM 3692 N N . VAL B 1 227 ? -3.002 26.625 10.219 1 95.44 227 VAL B N 1
ATOM 3693 C CA . VAL B 1 227 ? -3.186 25.922 8.945 1 95.44 227 VAL B CA 1
ATOM 3694 C C . VAL B 1 227 ? -3.256 26.938 7.812 1 95.44 227 VAL B C 1
ATOM 3696 O O . VAL B 1 227 ? -4.344 27.297 7.352 1 95.44 227 VAL B O 1
ATOM 3699 N N . ASN B 1 228 ? -2.107 27.453 7.445 1 94.75 228 ASN B N 1
ATOM 3700 C CA . ASN B 1 228 ? -1.992 28.578 6.535 1 94.75 228 ASN B CA 1
ATOM 3701 C C . ASN B 1 228 ? -1.019 28.281 5.395 1 94.75 228 ASN B C 1
ATOM 3703 O O . ASN B 1 228 ? -0.555 27.156 5.242 1 94.75 228 ASN B O 1
ATOM 3707 N N . SER B 1 229 ? -0.734 29.25 4.695 1 94.94 229 SER B N 1
ATOM 3708 C CA . SER B 1 229 ? 0.098 29.125 3.504 1 94.94 229 SER B CA 1
ATOM 3709 C C . SER B 1 229 ? 1.508 28.656 3.863 1 94.94 229 SER B C 1
ATOM 3711 O O . SER B 1 229 ? 2.102 27.844 3.158 1 94.94 229 SER B O 1
ATOM 3713 N N . ALA B 1 230 ? 2.002 29.141 4.926 1 89.56 230 ALA B N 1
ATOM 3714 C CA . ALA B 1 230 ? 3.346 28.766 5.355 1 89.56 230 ALA B CA 1
ATOM 3715 C C . ALA B 1 230 ? 3.428 27.281 5.652 1 89.56 230 ALA B C 1
ATOM 3717 O O . ALA B 1 230 ? 4.375 26.609 5.238 1 89.56 230 ALA B O 1
ATOM 3718 N N . LEU B 1 231 ? 2.461 26.812 6.359 1 91.38 231 LEU B N 1
ATOM 3719 C CA . LEU B 1 231 ? 2.428 25.375 6.676 1 91.38 231 LEU B CA 1
ATOM 3720 C C . LEU B 1 231 ? 2.273 24.547 5.406 1 91.38 231 LEU B C 1
ATOM 3722 O O . LEU B 1 231 ? 2.926 23.516 5.254 1 91.38 231 LEU B O 1
ATOM 3726 N N . ALA B 1 232 ? 1.437 25.016 4.539 1 93.88 232 ALA B N 1
ATOM 3727 C CA . ALA B 1 232 ? 1.193 24.297 3.289 1 93.88 232 ALA B CA 1
ATOM 3728 C C . ALA B 1 232 ? 2.463 24.219 2.445 1 93.88 232 ALA B C 1
ATOM 3730 O O . ALA B 1 232 ? 2.627 23.297 1.642 1 93.88 232 ALA B O 1
ATOM 3731 N N . LEU B 1 233 ? 3.324 25.203 2.551 1 89.5 233 LEU B N 1
ATOM 3732 C CA . LEU B 1 233 ? 4.609 25.188 1.86 1 89.5 233 LEU B CA 1
ATOM 3733 C C . LEU B 1 233 ? 5.598 24.266 2.578 1 89.5 233 LEU B C 1
ATOM 3735 O O . LEU B 1 233 ? 6.434 23.625 1.937 1 89.5 233 LEU B O 1
ATOM 3739 N N . PHE B 1 234 ? 5.426 24.188 3.816 1 88.38 234 PHE B N 1
ATOM 3740 C CA . PHE B 1 234 ? 6.348 23.469 4.68 1 88.38 234 PHE B CA 1
ATOM 3741 C C . PHE B 1 234 ? 6.156 21.953 4.527 1 88.38 234 PHE B C 1
ATOM 3743 O O . PHE B 1 234 ? 7.133 21.203 4.492 1 88.38 234 PHE B O 1
ATOM 3750 N N . ILE B 1 235 ? 4.98 21.484 4.387 1 91.69 235 ILE B N 1
ATOM 3751 C CA . ILE B 1 235 ? 4.617 20.062 4.461 1 91.69 235 ILE B CA 1
ATOM 3752 C C . ILE B 1 235 ? 5.293 19.297 3.324 1 91.69 235 ILE B C 1
ATOM 3754 O O . ILE B 1 235 ? 5.973 18.297 3.559 1 91.69 235 ILE B O 1
ATOM 3758 N N . PRO B 1 236 ? 5.168 19.734 2.119 1 91.19 236 PRO B N 1
ATOM 3759 C CA . PRO B 1 236 ? 5.863 19.016 1.05 1 91.19 236 PRO B CA 1
ATOM 3760 C C . PRO B 1 236 ? 7.375 18.984 1.245 1 91.19 236 PRO B C 1
ATOM 3762 O O . PRO B 1 236 ? 8.023 17.969 0.943 1 91.19 236 PRO B O 1
ATOM 3765 N N . ASP B 1 237 ? 7.922 20.078 1.787 1 86.62 237 ASP B N 1
ATOM 3766 C CA . ASP B 1 237 ? 9.359 20.109 2.043 1 86.62 237 ASP B CA 1
ATOM 3767 C C . ASP B 1 237 ? 9.758 19.094 3.111 1 86.62 237 ASP B C 1
ATOM 3769 O O . ASP B 1 237 ? 10.773 18.422 2.979 1 86.62 237 ASP B O 1
ATOM 3773 N N . LEU B 1 238 ? 8.961 19.125 4.121 1 88.81 238 LEU B N 1
ATOM 3774 C CA . LEU B 1 238 ? 9.219 18.172 5.195 1 88.81 238 LEU B CA 1
ATOM 3775 C C . LEU B 1 238 ? 9.102 16.734 4.695 1 88.81 238 LEU B C 1
ATOM 3777 O O . LEU B 1 238 ? 9.898 15.875 5.078 1 88.81 238 LEU B O 1
ATOM 3781 N N . ALA B 1 239 ? 8.125 16.469 3.848 1 91.5 239 ALA B N 1
ATOM 3782 C CA . ALA B 1 239 ? 7.93 15.133 3.281 1 91.5 239 ALA B CA 1
ATOM 3783 C C . ALA B 1 239 ? 9.141 14.703 2.461 1 91.5 239 ALA B C 1
ATOM 3785 O O . ALA B 1 239 ? 9.602 13.562 2.572 1 91.5 239 ALA B O 1
ATOM 3786 N N . GLU B 1 240 ? 9.602 15.594 1.66 1 88.25 240 GLU B N 1
ATOM 3787 C CA . GLU B 1 240 ? 10.766 15.289 0.832 1 88.25 240 GLU B CA 1
ATOM 3788 C C . GLU B 1 240 ? 12 15 1.689 1 88.25 240 GLU B C 1
ATOM 3790 O O . GLU B 1 240 ? 12.773 14.086 1.389 1 88.25 240 GLU B O 1
ATOM 3795 N N . TRP B 1 241 ? 12.094 15.789 2.695 1 86.94 241 TRP B N 1
ATOM 3796 C CA . TRP B 1 241 ? 13.203 15.586 3.617 1 86.94 241 TRP B CA 1
ATOM 3797 C C . TRP B 1 241 ? 13.125 14.211 4.273 1 86.94 241 TRP B C 1
ATOM 3799 O O . TRP B 1 241 ? 14.109 13.477 4.316 1 86.94 241 TRP B O 1
ATOM 3809 N N . LYS B 1 242 ? 11.984 13.914 4.816 1 91.12 242 LYS B N 1
ATOM 3810 C CA . LYS B 1 242 ? 11.812 12.602 5.449 1 91.12 242 LYS B CA 1
ATOM 3811 C C . LYS B 1 242 ? 12.062 11.477 4.453 1 91.12 242 LYS B C 1
ATOM 3813 O O . LYS B 1 242 ? 12.695 10.469 4.789 1 91.12 242 LYS B O 1
ATOM 3818 N N . GLU B 1 243 ? 11.484 11.602 3.254 1 91.62 243 GLU B N 1
ATOM 3819 C CA . GLU B 1 243 ? 11.695 10.578 2.227 1 91.62 243 GLU B CA 1
ATOM 3820 C C . GLU B 1 243 ? 13.18 10.328 1.987 1 91.62 243 GLU B C 1
ATOM 3822 O O . GLU B 1 243 ? 13.609 9.188 1.843 1 91.62 243 GLU B O 1
ATOM 3827 N N . GLN B 1 244 ? 13.922 11.398 1.896 1 89.12 244 GLN B N 1
ATOM 3828 C CA . GLN B 1 244 ? 15.359 11.266 1.685 1 89.12 244 GLN B CA 1
ATOM 3829 C C . GLN B 1 244 ? 16.016 10.5 2.832 1 89.12 244 GLN B C 1
ATOM 3831 O O . GLN B 1 244 ? 16.859 9.633 2.605 1 89.12 244 GLN B O 1
ATOM 3836 N N . LYS B 1 245 ? 15.648 10.867 3.996 1 90.5 245 LYS B N 1
ATOM 3837 C CA . LYS B 1 245 ? 16.188 10.18 5.172 1 90.5 245 LYS B CA 1
ATOM 3838 C C . LYS B 1 245 ? 15.844 8.695 5.148 1 90.5 245 LYS B C 1
ATOM 3840 O O . LYS B 1 245 ? 16.703 7.852 5.402 1 90.5 245 LYS B O 1
ATOM 3845 N N . GLU B 1 246 ? 14.594 8.438 4.898 1 94.12 246 GLU B N 1
ATOM 3846 C CA . GLU B 1 246 ? 14.156 7.047 4.844 1 94.12 246 GLU B CA 1
ATOM 3847 C C . GLU B 1 246 ? 14.844 6.301 3.703 1 94.12 246 GLU B C 1
ATOM 3849 O O . GLU B 1 246 ? 15.133 5.109 3.82 1 94.12 246 GLU B O 1
ATOM 3854 N N . TYR B 1 247 ? 15.047 7.043 2.566 1 94.56 247 TYR B N 1
ATOM 3855 C CA . TYR B 1 247 ? 15.734 6.438 1.431 1 94.56 247 TYR B CA 1
ATOM 3856 C C . TYR B 1 247 ? 17.141 5.992 1.816 1 94.56 247 TYR B C 1
ATOM 3858 O O . TYR B 1 247 ? 17.547 4.867 1.517 1 94.56 247 TYR B O 1
ATOM 3866 N N . VAL B 1 248 ? 17.859 6.766 2.502 1 94.06 248 VAL B N 1
ATOM 3867 C CA . VAL B 1 248 ? 19.219 6.438 2.941 1 94.06 248 VAL B CA 1
ATOM 3868 C C . VAL B 1 248 ? 19.172 5.238 3.889 1 94.06 248 VAL B C 1
ATOM 3870 O O . VAL B 1 248 ? 19.984 4.32 3.77 1 94.06 248 VAL B O 1
ATOM 3873 N N . ARG B 1 249 ? 18.266 5.285 4.797 1 94.62 249 ARG B N 1
ATOM 3874 C CA . ARG B 1 249 ? 18.125 4.172 5.723 1 94.62 249 ARG B CA 1
ATOM 3875 C C . ARG B 1 249 ? 17.797 2.879 4.98 1 94.62 249 ARG B C 1
ATOM 3877 O O . ARG B 1 249 ? 18.281 1.808 5.34 1 94.62 249 ARG B O 1
ATOM 3884 N N . TRP B 1 250 ? 16.938 3 4.02 1 96.62 250 TRP B N 1
ATOM 3885 C CA . TRP B 1 250 ? 16.594 1.858 3.18 1 96.62 250 TRP B CA 1
ATOM 3886 C C . TRP B 1 250 ? 17.828 1.297 2.482 1 96.62 250 TRP B C 1
ATOM 3888 O O . TRP B 1 250 ? 18.047 0.082 2.465 1 96.62 250 TRP B O 1
ATOM 3898 N N . LEU B 1 251 ? 18.641 2.164 1.908 1 96.62 251 LEU B N 1
ATOM 3899 C CA . LEU B 1 251 ? 19.875 1.74 1.258 1 96.62 251 LEU B CA 1
ATOM 3900 C C . LEU B 1 251 ? 20.766 0.972 2.23 1 96.62 251 LEU B C 1
ATOM 3902 O O . LEU B 1 251 ? 21.281 -0.101 1.896 1 96.62 251 LEU B O 1
ATOM 3906 N N . GLU B 1 252 ? 20.906 1.505 3.412 1 95.75 252 GLU B N 1
ATOM 3907 C CA . GLU B 1 252 ? 21.734 0.884 4.43 1 95.75 252 GLU B CA 1
ATOM 3908 C C . GLU B 1 252 ? 21.188 -0.474 4.852 1 95.75 252 GLU B C 1
ATOM 3910 O O . GLU B 1 252 ? 21.922 -1.46 4.914 1 95.75 252 GLU B O 1
ATOM 3915 N N . GLY B 1 253 ? 19.969 -0.467 5.164 1 95.69 253 GLY B N 1
ATOM 3916 C CA . GLY B 1 253 ? 19.344 -1.703 5.598 1 95.69 253 GLY B CA 1
ATOM 3917 C C . GLY B 1 253 ? 19.375 -2.793 4.543 1 95.69 253 GLY B C 1
ATOM 3918 O O . GLY B 1 253 ? 19.703 -3.943 4.84 1 95.69 253 GLY B O 1
ATOM 3919 N N . THR B 1 254 ? 19.016 -2.463 3.326 1 97 254 THR B N 1
ATOM 3920 C CA . THR B 1 254 ? 19 -3.42 2.225 1 97 254 THR B CA 1
ATOM 3921 C C . THR B 1 254 ? 20.406 -3.949 1.947 1 97 254 THR B C 1
ATOM 3923 O O . THR B 1 254 ? 20.594 -5.152 1.748 1 97 254 THR B O 1
ATOM 3926 N N . LYS B 1 255 ? 21.359 -3.045 1.934 1 96.38 255 LYS B N 1
ATOM 3927 C CA . LYS B 1 255 ? 22.75 -3.463 1.732 1 96.38 255 LYS B CA 1
ATOM 3928 C C . LYS B 1 255 ? 23.188 -4.449 2.811 1 96.38 255 LYS B C 1
ATOM 3930 O O . LYS B 1 255 ? 23.781 -5.484 2.504 1 96.38 255 LYS B O 1
ATOM 3935 N N . THR B 1 256 ? 22.906 -4.109 4.035 1 95 256 THR B N 1
ATOM 3936 C CA . THR B 1 256 ? 23.281 -4.973 5.152 1 95 256 THR B CA 1
ATOM 3937 C C . THR B 1 256 ? 22.594 -6.336 5.027 1 95 256 THR B C 1
ATOM 3939 O O . THR B 1 256 ? 23.234 -7.371 5.266 1 95 256 THR B O 1
ATOM 3942 N N . PHE B 1 257 ? 21.406 -6.383 4.684 1 96.5 257 PHE B N 1
ATOM 3943 C CA . PHE B 1 257 ? 20.656 -7.617 4.484 1 96.5 257 PHE B CA 1
ATOM 3944 C C . PHE B 1 257 ? 21.312 -8.492 3.426 1 96.5 257 PHE B C 1
ATOM 3946 O O . PHE B 1 257 ? 21.453 -9.703 3.611 1 96.5 257 PHE B O 1
ATOM 3953 N N . LEU B 1 258 ? 21.672 -7.855 2.336 1 95.38 258 LEU B N 1
ATOM 3954 C CA . LEU B 1 258 ? 22.266 -8.586 1.219 1 95.38 258 LEU B CA 1
ATOM 3955 C C . LEU B 1 258 ? 23.625 -9.172 1.609 1 95.38 258 LEU B C 1
ATOM 3957 O O . LEU B 1 258 ? 24.031 -10.211 1.086 1 95.38 258 LEU B O 1
ATOM 3961 N N . GLU B 1 259 ? 24.266 -8.562 2.535 1 93.31 259 GLU B N 1
ATOM 3962 C CA . GLU B 1 259 ? 25.641 -8.953 2.879 1 93.31 259 GLU B CA 1
ATOM 3963 C C . GLU B 1 259 ? 25.641 -9.969 4.016 1 93.31 259 GLU B C 1
ATOM 3965 O O . GLU B 1 259 ? 26.703 -10.469 4.398 1 93.31 259 GLU B O 1
ATOM 3970 N N . GLN B 1 260 ? 24.547 -10.258 4.5 1 86.75 260 GLN B N 1
ATOM 3971 C CA . GLN B 1 260 ? 24.453 -11.266 5.551 1 86.75 260 GLN B CA 1
ATOM 3972 C C . GLN B 1 260 ? 24.344 -12.664 4.961 1 86.75 260 GLN B C 1
ATOM 3974 O O . GLN B 1 260 ? 23.859 -12.836 3.836 1 86.75 260 GLN B O 1
#

Foldseek 3Di:
DDDPDDDDDDDPPPPDDDDPPDPPPPDPPPPPCPVPPCPVPPPPLDQDPVLVVLVVVLVVLVVPCCLPPDPPLCVVQVVFVWDDDAPAQKIWTWHDDVQKIKIKMWGLVQVVVVVPPPCVPVPPVVPDDDDDDPPPPPPPPPPWFRKIWMWMWMAGPVAKIKIWIWIQTQLDTHTQFIAIDRHSCLVPDDDPVSVVVVVPDDRHDGLVPDDPVVSVVVVVVVVSVVVGSSVSVVVSVVSVSVVSVNVSVVSVVVSVVSSD/DDDDDDDDDDDPDDPPPPCPPDPPPPDPPPPPPPPPPCPVPPVPLDADPVLVVLVVVLVVLVVPCCQVPDPPVVVVQVVQPWDDDAPAQKIWTWHDDVQKIKIKMWGLVQVVVVVPPDCVPVDPPPPPDDDDDPPPPPPPPPPWFRKIWMWMWMAGPVAKIKIWIWIQTQLDTHTQFIAIDRHVCLVVDDDPVSVVVVVPDDRHDGLVPDDPVVSVVVVVVVVSVPVGSVVSVVVSVVSVSVVSVNVSVVSVVVSVVSSD

Radius of gyration: 41.54 Å; Cα contacts (8 Å, |Δi|>4): 611; chains: 2; bounding box: 179×136×77 Å

pLDDT: mean 73.38, std 27.58, range [19.78, 98.81]

InterPro domains:
  IPR003428 Mitochondrial glycoprotein [PF02330] (54-258)
  IPR003428 Mitochondrial glycoprotein [PTHR10826] (22-259)
  IPR036561 Mitochondrial glycoprotein superfamily [G3DSA:3.10.280.10] (45-258)
  IPR036561 Mitochondrial glycoprotein superfamily [SSF54529] (49-258)

Secondary structure (DSSP, 8-state):
------------------------------------------------HHHHHHHHHHHHHHHH--TTS--HHHHHHGGG-EEE-TT-SEEEEEEEETTEEEEEEEETTHHHHGGGS-GGGS--TTTT-----S----------PPPEEEEEEEE-TTS-EEEEEEEEETTEEEEEEEEEESSHHHHH--SHHHHHHHHTB----BGGGS-HHHHHHHHHHHHHTT-SHHHHHHHHHHHHHHHHHHHHHHHHHHHHHHT-/------------------------------------------------HHHHHHHHHHHHHHHH-STTS--HHHHHHHTT-EEE-TTBSEEEEEEEETTEEEEEEEETTHHHHGGGS-GGGS--TTTT-----S----------PPPEEEEEEEE-TTS-EEEEEEEEETTEEEEEEEEEESSHHHHH--SHHHHHHHHTS----BGGGS-HHHHHHHHHHHHHTT-SHHHHHHHHHHHHHHHHHHHHHHHHHHHHHHH-

Sequence (520 aa):
MLSRTLCRAATAAVRPALARAAVRPAAARALPSTLRTFSTSFARFEPTALSTKLGEELQFERDNADLAAEPDFLAAFKAEGVVDEEGSDEIVLTRTFGSEQIRLIFSISDLDAEQDLPEAFQDEEAADAGSGGLGDEAVGASETSFPLETSITITKPSGGAMTIDAIAQDGLFTINNIAFYPDADLALGMSSEDDWKRQGLYMGPAFDNLDEGVQSEFETYLEERGVNSALALFIPDLAEWKEQKEYVRWLEGTKTFLEQMLSRTLCRAATAAVRPALARAAVRPAAARALPSTLRTFSTSFARFEPTALSTKLGEELQFERDNADLAAEPDFLAAFKAEGVVDEEGSDEIVLTRTFGSEQIRLIFSISDLDAEQDLPEAFQDEEAADAGSGGLGDEAVGASETSFPLETSITITKPSGGAMTIDAIAQDGLFTINNIAFYPDADLALGMSSEDDWKRQGLYMGPAFDNLDEGVQSEFETYLEERGVNSALALFIPDLAEWKEQKEYVRWLEGTKTFLEQ

Nearest PDB structures (foldseek):
  3qv0-assembly1_A  TM=8.817E-01  e=3.106E-14  Saccharomyces cerevisiae
  1yqf-assembly1_C  TM=8.731E-01  e=1.686E-13  Leishmania major
  1yqf-assembly2_E  TM=8.746E-01  e=6.087E-13  Leishmania major
  1yqf-assembly1_B  TM=8.712E-01  e=4.426E-12  Leishmania major
  3jv1-assembly1_A  TM=8.589E-01  e=9.449E-12  Trypanosoma brucei